Protein AF-A0A2T5J4F4-F1 (afdb_monomer_lite)

Secondary structure (DSSP, 8-state):
--------------------------------------------------PPPSEEEE-S-TT-SS-EEEETTEE----EEE--HHHHHHSTTT---HHHHHHHHHHHHHTT--EEEEEEEHHHH-SBTTB---HHHHHHHHHHHHHT-EEEEEEEEEEESSSPPBSS-TTSS---BSS-HHHHB-S-TTTT-S--B-SS-B-TTT-TT-B-TT-HHHHHHHHHHHHHHHHHHHHHHHHTTT---EEEEEEEES---GGG--HHHHHHHHHHHHHHHHTSSS--EEEE--BTT-THHHHHHHHHHHHHHTT--S--EE-EE-----HHHHTTSS---TTPPPEEEEEESTTHHHHHHHHHHTT-EEEEE-SSSTTS--SEEEEETTEEEESSTTHHHHHHHHHHHTTSHHHHHHPPBTTTEEEETTTS---S-EEETTTTEEEEESSTT--EEEEE-SSSEEEEEESS-EEEE--GGG-EEEEEEEEE-TTS-EEEEEE--B-SSEEEE-TTEEEEEEE-S---SS-S-PPPPEEEEEPPPEEESS-B-PPPPTT--TTPEEEEEEEESSPPP-EEE-TTS--EE-TT---EES-TTSTT-EEEEEEEEE--SS--PPEEPP-SS-EEEEEEEEESB-SSS-SEEEEEEEEEEEEEEEEEE---B-SSTTEEEEEEEEEE--SSSBS-SEEEEE-TTSS-EEEEEEEEE-STT-EEEEEEEEEE-SSSB-PPEEEEEEEEEEEEEEEEEEPB-

InterPro domains:
  IPR017853 Glycoside hydrolase superfamily [SSF51445] (96-351)
  IPR032504 Domain of unknown function DUF4978 [PF16349] (270-399)

Radius of gyration: 33.3 Å; chains: 1; bounding box: 70×114×92 Å

Organism: NCBI:txid1295612

Sequence (753 aa):
MRKKVNVLTWKKVVLLSTLCVVLGCKKNILQATEGTPGKGADSKNLAVMSTTPISTVDVSLSGSEKYVLRVGGMPYYMTNIQIRIDKLRYWSTYGWSWAQCEALVAQAASDGFNTVSLPIHWYEVEPTKDNFDWTILDTYLGYCNTYNLKMEMLWFGANSGGHAQPLGDASSSVNHLRVPDYVLYSPDANGQSPATTSDYTIDRTYGNYTLNITDVNLRARETYVLGQVMAHIASWDAAHSSKHPVIGVQLNNEFRGGSHDSGTNDITYLSAIGSAVKNSAYVVWTRVNNIHDQPTLTAKINANEALRTGAGTNVDFIGIDDYSNAPDDMESVMPSIGKNFKMIMENDGHNTGRLKLASLAGDTQLDTYNMCGPDNNNLYDQTTVGSYSPHGSYVNEVRTINHMIQTDPVDLALNANRKNLFVHNWKANSTSPSTGGTLSITYTPTTSTDIGISIKRSATEAVLMSVQGGTFTYASSLNVTGASQGYFDASNTWVNQGTVSYTSTSVVVGAGKAVRLTYTGTSGGTGGSSPAPTIVGVGAAAASTGTITPSLPSGLQSNDILLLFVETANQAASISNQNGGTWAVVTGSGAGTGTAGGTDGARLTVFWSRYNGTQGAPTVGDSGDHQLAKMMAIRGAVATGNPWEVVKTDIDTYTDTGGWSTGGTTTKNNDLIVVGDAGALANTTGTNNYNYWSNGDFAAFTEVIDDSTIVGNGGSIGVATGVLTMAGSYSNSTDIHAVATKKSLVGIAIRPL

Structure (mmCIF, N/CA/C/O backbone):
data_AF-A0A2T5J4F4-F1
#
_entry.id   AF-A0A2T5J4F4-F1
#
loop_
_atom_site.group_PDB
_atom_site.id
_atom_site.type_symbol
_atom_site.label_atom_id
_atom_site.label_alt_id
_atom_site.label_comp_id
_atom_site.label_asym_id
_atom_site.label_entity_id
_atom_site.label_seq_id
_atom_site.pdbx_PDB_ins_code
_atom_site.Cartn_x
_atom_site.Cartn_y
_atom_site.Cartn_z
_atom_site.occupancy
_atom_site.B_iso_or_equiv
_atom_site.auth_seq_id
_atom_site.auth_comp_id
_atom_site.auth_asym_id
_atom_site.auth_atom_id
_atom_site.pdbx_PDB_model_num
ATOM 1 N N . MET A 1 1 ? 1.632 -57.240 -5.621 1.00 31.31 1 MET A N 1
ATOM 2 C CA . MET A 1 1 ? 1.400 -58.206 -6.728 1.00 31.31 1 MET A CA 1
ATOM 3 C C . MET A 1 1 ? 0.504 -59.324 -6.212 1.00 31.31 1 MET A C 1
ATOM 5 O O . MET A 1 1 ? 0.819 -59.842 -5.160 1.00 31.31 1 MET A O 1
ATOM 9 N N . ARG A 1 2 ? -0.601 -59.765 -6.815 1.00 32.44 2 ARG A N 1
ATOM 10 C CA . ARG A 1 2 ? -1.372 -59.414 -8.020 1.00 32.44 2 ARG A CA 1
ATOM 11 C C . ARG A 1 2 ? -2.825 -59.822 -7.707 1.00 32.44 2 ARG A C 1
ATOM 13 O O . ARG A 1 2 ? -3.031 -60.925 -7.208 1.00 32.44 2 ARG A O 1
ATOM 20 N N . LYS A 1 3 ? -3.819 -59.000 -8.047 1.00 27.84 3 LYS A N 1
ATOM 21 C CA . LYS A 1 3 ? -5.212 -59.451 -8.193 1.00 27.84 3 LYS A CA 1
ATOM 22 C C . LYS A 1 3 ? -5.704 -59.087 -9.592 1.00 27.84 3 LYS A C 1
ATOM 24 O O . LYS A 1 3 ? -5.555 -57.956 -10.034 1.00 27.84 3 LYS A O 1
ATOM 29 N N . LYS A 1 4 ? -6.207 -60.117 -10.274 1.00 34.50 4 LYS A N 1
ATOM 30 C CA . LYS A 1 4 ? -6.959 -60.087 -11.535 1.00 34.50 4 LYS A CA 1
ATOM 31 C C . LYS A 1 4 ? -8.347 -59.467 -11.292 1.00 34.50 4 LYS A C 1
ATOM 33 O O . LYS A 1 4 ? -8.833 -59.561 -10.168 1.00 34.50 4 LYS A O 1
ATOM 38 N N . VAL A 1 5 ? -9.017 -58.983 -12.341 1.00 28.06 5 VAL A N 1
ATOM 39 C CA . VAL A 1 5 ? -10.199 -59.629 -12.973 1.00 28.06 5 VAL A CA 1
ATOM 40 C C . VAL A 1 5 ? -10.822 -58.700 -14.038 1.00 28.06 5 VAL A C 1
ATOM 42 O O . VAL A 1 5 ? -10.758 -57.481 -13.941 1.00 28.06 5 VAL A O 1
ATOM 45 N N . ASN A 1 6 ? -11.369 -59.347 -15.073 1.00 30.53 6 ASN A N 1
ATOM 46 C CA . ASN A 1 6 ? -11.986 -58.841 -16.300 1.00 30.53 6 ASN A CA 1
ATOM 47 C C . ASN A 1 6 ? -13.372 -58.172 -16.144 1.00 30.53 6 ASN A C 1
ATOM 49 O O . ASN A 1 6 ? -14.180 -58.564 -15.311 1.00 30.53 6 ASN A O 1
ATOM 53 N N . VAL A 1 7 ? -13.613 -57.238 -17.073 1.00 31.44 7 VAL A N 1
ATOM 54 C CA . VAL A 1 7 ? -14.820 -56.861 -17.854 1.00 31.44 7 VAL A CA 1
ATOM 55 C C . VAL A 1 7 ? -16.126 -57.666 -17.641 1.00 31.44 7 VAL A C 1
ATOM 57 O O . VAL A 1 7 ? -16.101 -58.878 -17.828 1.00 31.44 7 VAL A O 1
ATOM 60 N N . LEU A 1 8 ? -17.270 -56.979 -17.406 1.00 28.44 8 LEU A N 1
ATOM 61 C CA . LEU A 1 8 ? -18.511 -56.984 -18.239 1.00 28.44 8 LEU A CA 1
ATOM 62 C C . LEU A 1 8 ? -19.695 -56.159 -17.626 1.00 28.44 8 LEU A C 1
ATOM 64 O O . LEU A 1 8 ? -20.230 -56.504 -16.583 1.00 28.44 8 LEU A O 1
ATOM 68 N N . THR A 1 9 ? -20.139 -55.119 -18.357 1.00 28.00 9 THR A N 1
ATOM 69 C CA . THR A 1 9 ? -21.534 -54.769 -18.782 1.00 28.00 9 THR A CA 1
ATOM 70 C C . THR A 1 9 ? -22.773 -54.562 -17.855 1.00 28.00 9 THR A C 1
ATOM 72 O O . THR A 1 9 ? -23.220 -55.490 -17.198 1.00 28.00 9 THR A O 1
ATOM 75 N N . TRP A 1 10 ? -23.466 -53.417 -18.108 1.00 24.98 10 TRP A N 1
ATOM 76 C CA . TRP A 1 10 ? -24.925 -53.168 -18.389 1.00 24.98 10 TRP A CA 1
ATOM 77 C C . TRP A 1 10 ? -25.830 -52.313 -17.443 1.00 24.98 10 TRP A C 1
ATOM 79 O O . TRP A 1 10 ? -26.175 -52.715 -16.345 1.00 24.98 10 TRP A O 1
ATOM 89 N N . LYS A 1 11 ? -26.326 -51.192 -18.025 1.00 26.17 11 LYS A N 1
ATOM 90 C CA . LYS A 1 11 ? -27.689 -50.566 -18.073 1.00 26.17 11 LYS A CA 1
ATOM 91 C C . LYS A 1 11 ? -28.607 -50.426 -16.824 1.00 26.17 11 LYS A C 1
ATOM 93 O O . LYS A 1 11 ? -29.130 -51.427 -16.355 1.00 26.17 11 LYS A O 1
ATOM 98 N N . LYS A 1 12 ? -29.061 -49.182 -16.534 1.00 27.56 12 LYS A N 1
ATOM 99 C CA . LYS A 1 12 ? -30.440 -48.594 -16.719 1.00 27.56 12 LYS A CA 1
ATOM 100 C C . LYS A 1 12 ? -30.623 -47.311 -15.855 1.00 27.56 12 LYS A C 1
ATOM 102 O O . LYS A 1 12 ? -30.329 -47.353 -14.674 1.00 27.56 12 LYS A O 1
ATOM 107 N N . VAL A 1 13 ? -30.863 -46.128 -16.454 1.00 26.36 13 VAL A N 1
ATOM 108 C CA . VAL A 1 13 ? -32.151 -45.389 -16.672 1.00 26.36 13 VAL A CA 1
ATOM 109 C C . VAL A 1 13 ? -32.782 -44.778 -15.406 1.00 26.36 13 VAL A C 1
ATOM 111 O O . VAL A 1 13 ? -33.207 -45.557 -14.570 1.00 26.36 13 VAL A O 1
ATOM 114 N N . VAL A 1 14 ? -32.952 -43.437 -15.356 1.00 24.81 14 VAL A N 1
ATOM 115 C CA . VAL A 1 14 ? -34.221 -42.691 -15.101 1.00 24.81 14 VAL A CA 1
ATOM 116 C C . VAL A 1 14 ? -34.085 -41.213 -15.557 1.00 24.81 14 VAL A C 1
ATOM 118 O O . VAL A 1 14 ? -33.060 -40.571 -15.351 1.00 24.81 14 VAL A O 1
ATOM 121 N N . LEU A 1 15 ? -35.145 -40.739 -16.224 1.00 23.92 15 LEU A N 1
ATOM 122 C CA . LEU A 1 15 ? -35.498 -39.400 -16.734 1.00 23.92 15 LEU A CA 1
ATOM 123 C C . LEU A 1 15 ? -35.796 -38.376 -15.606 1.00 23.92 15 LEU A C 1
ATOM 125 O O . LEU A 1 15 ? -36.400 -38.774 -14.618 1.00 23.92 15 LEU A O 1
ATOM 129 N N . LEU A 1 16 ? -35.535 -37.069 -15.797 1.00 24.28 16 LEU A N 1
ATOM 130 C CA . LEU A 1 16 ? -36.534 -36.019 -16.139 1.00 24.28 16 LEU A CA 1
ATOM 131 C C . LEU A 1 16 ? -36.020 -34.580 -15.844 1.00 24.28 16 LEU A C 1
ATOM 133 O O . LEU A 1 16 ? -35.646 -34.263 -14.723 1.00 24.28 16 LEU A O 1
ATOM 137 N N . SER A 1 17 ? -36.100 -33.732 -16.882 1.00 23.03 17 SER A N 1
ATOM 138 C CA . SER A 1 17 ? -36.433 -32.287 -16.913 1.00 23.03 17 SER A CA 1
ATOM 139 C C . SER A 1 17 ? -35.736 -31.271 -15.989 1.00 23.03 17 SER A C 1
ATOM 141 O O . SER A 1 17 ? -36.058 -31.243 -14.811 1.00 23.03 17 SER A O 1
ATOM 143 N N . THR A 1 18 ? -35.025 -30.294 -16.590 1.00 27.67 18 THR A N 1
ATOM 144 C CA . THR A 1 18 ? -35.395 -28.857 -16.506 1.00 27.67 18 THR A CA 1
ATOM 145 C C . THR A 1 18 ? -34.962 -28.085 -17.766 1.00 27.67 18 THR A C 1
ATOM 147 O O . THR A 1 18 ? -33.895 -28.294 -18.332 1.00 27.67 18 THR A O 1
ATOM 150 N N . LEU A 1 19 ? -35.872 -27.209 -18.180 1.00 24.84 19 LEU A N 1
ATOM 151 C CA . LEU A 1 19 ? -35.898 -26.203 -19.242 1.00 24.84 19 LEU A CA 1
ATOM 152 C C . LEU A 1 19 ? -34.816 -25.106 -19.068 1.00 24.84 19 LEU A C 1
ATOM 154 O O . LEU A 1 19 ? -34.663 -24.628 -17.950 1.00 24.84 19 LEU A O 1
ATOM 158 N N . CYS A 1 20 ? -34.160 -24.639 -20.145 1.00 25.19 20 CYS A N 1
ATOM 159 C CA . CYS A 1 20 ? -33.980 -23.198 -20.435 1.00 25.19 20 CYS A CA 1
ATOM 160 C C . CYS A 1 20 ? -33.309 -22.916 -21.802 1.00 25.19 20 CYS A C 1
ATOM 162 O O . CYS A 1 20 ? -32.152 -23.231 -22.048 1.00 25.19 20 CYS A O 1
ATOM 164 N N . VAL A 1 21 ? -34.147 -22.340 -22.663 1.00 26.12 21 VAL A N 1
ATOM 165 C CA . VAL A 1 21 ? -34.011 -21.436 -23.820 1.00 26.12 21 VAL A CA 1
ATOM 166 C C . VAL A 1 21 ? -32.620 -20.976 -24.318 1.00 26.12 21 VAL A C 1
ATOM 168 O O . VAL A 1 21 ? -31.740 -20.549 -23.583 1.00 26.12 21 VAL A O 1
ATOM 171 N N . VAL A 1 22 ? -32.551 -20.995 -25.653 1.00 26.41 22 VAL A N 1
ATOM 172 C CA . VAL A 1 22 ? -31.538 -20.573 -26.635 1.00 26.41 22 VAL A CA 1
ATOM 173 C C . VAL A 1 22 ? -31.280 -19.059 -26.677 1.00 26.41 22 VAL A C 1
ATOM 175 O O . VAL A 1 22 ? -32.237 -18.297 -26.694 1.00 26.41 22 VAL A O 1
ATOM 178 N N . LEU A 1 23 ? -30.009 -18.666 -26.860 1.00 25.80 23 LEU A N 1
ATOM 179 C CA . LEU A 1 23 ? -29.486 -17.553 -27.695 1.00 25.80 23 LEU A CA 1
ATOM 180 C C . LEU A 1 23 ? -27.944 -17.650 -27.597 1.00 25.80 23 LEU A C 1
ATOM 182 O O . LEU A 1 23 ? -27.385 -17.476 -26.528 1.00 25.80 23 LEU A O 1
ATOM 186 N N . GLY A 1 24 ? -27.183 -18.127 -28.584 1.00 24.73 24 GLY A N 1
ATOM 187 C CA . GLY A 1 24 ? -26.990 -17.535 -29.905 1.00 24.73 24 GLY A CA 1
ATOM 188 C C . GLY A 1 24 ? -25.561 -16.977 -30.008 1.00 24.73 24 GLY A C 1
ATOM 189 O O . GLY A 1 24 ? -25.381 -15.769 -29.965 1.00 24.73 24 GLY A O 1
ATOM 190 N N . CYS A 1 25 ? -24.538 -17.836 -30.128 1.00 23.41 25 CYS A N 1
ATOM 191 C CA . CYS A 1 25 ? -23.148 -17.402 -30.325 1.00 23.41 25 CYS A CA 1
ATOM 192 C C . CYS A 1 25 ? -22.682 -17.788 -31.739 1.00 23.41 25 CYS A C 1
ATOM 194 O O . CYS A 1 25 ? -22.480 -18.965 -32.046 1.00 23.41 25 CYS A O 1
ATOM 196 N N . LYS A 1 26 ? -22.580 -16.796 -32.632 1.00 27.33 26 LYS A N 1
ATOM 197 C CA . LYS A 1 26 ? -22.047 -16.965 -33.990 1.00 27.33 26 LYS A CA 1
ATOM 198 C C . LYS A 1 26 ? -20.524 -17.112 -33.925 1.00 27.33 26 LYS A C 1
ATOM 200 O O . LYS A 1 26 ? -19.818 -16.162 -33.611 1.00 27.33 26 LYS A O 1
ATOM 205 N N . LYS A 1 27 ? -20.036 -18.302 -34.281 1.00 30.53 27 LYS A N 1
ATOM 206 C CA . LYS A 1 27 ? -18.653 -18.561 -34.704 1.00 30.53 27 LYS A CA 1
ATOM 207 C C . LYS A 1 27 ? -18.416 -17.869 -36.050 1.00 30.53 27 LYS A C 1
ATOM 209 O O . LYS A 1 27 ? -19.034 -18.268 -37.032 1.00 30.53 27 LYS A O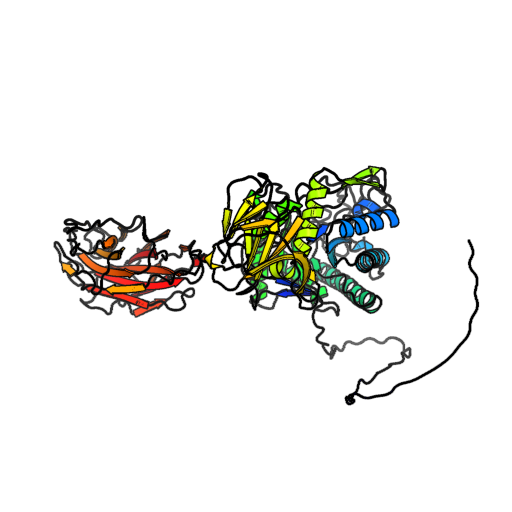 1
ATOM 214 N N . ASN A 1 28 ? -17.503 -16.903 -36.110 1.00 25.12 28 ASN A N 1
ATOM 215 C CA . ASN A 1 28 ? -16.893 -16.485 -37.372 1.00 25.12 28 ASN A CA 1
ATOM 216 C C . ASN A 1 28 ? -15.499 -17.111 -37.459 1.00 25.12 28 ASN A C 1
ATOM 218 O O . ASN A 1 28 ? -14.582 -16.729 -36.742 1.00 25.12 28 ASN A O 1
ATOM 222 N N . ILE A 1 29 ? -15.385 -18.109 -38.331 1.00 28.27 29 ILE A N 1
ATOM 223 C CA . ILE A 1 29 ? -14.126 -18.642 -38.845 1.00 28.27 29 ILE A CA 1
ATOM 224 C C . ILE A 1 29 ? -13.753 -17.743 -40.026 1.00 28.27 29 ILE A C 1
ATOM 226 O O . ILE A 1 29 ? -14.547 -17.629 -40.958 1.00 28.27 29 ILE A O 1
ATOM 230 N N . LEU A 1 30 ? -12.577 -17.117 -40.003 1.00 27.62 30 LEU A N 1
ATOM 231 C CA . LEU A 1 30 ? -11.998 -16.482 -41.186 1.00 27.62 30 LEU A CA 1
ATOM 232 C C . LEU A 1 30 ? -10.754 -17.267 -41.600 1.00 27.62 30 LEU A C 1
ATOM 234 O O . LEU A 1 30 ? -9.779 -17.361 -40.859 1.00 27.62 30 LEU A O 1
ATOM 238 N N . GLN A 1 31 ? -10.857 -17.878 -42.779 1.00 26.16 31 GLN A N 1
ATOM 239 C CA . GLN A 1 31 ? -9.757 -18.474 -43.526 1.00 26.16 31 GLN A CA 1
ATOM 240 C C . GLN A 1 31 ? -8.786 -17.374 -43.964 1.00 26.16 31 GLN A C 1
ATOM 242 O O . GLN A 1 31 ? -9.210 -16.343 -44.484 1.00 26.16 31 GLN A O 1
ATOM 247 N N . ALA A 1 32 ? -7.491 -17.619 -43.781 1.00 25.73 32 ALA A N 1
ATOM 248 C CA . ALA A 1 32 ? -6.434 -16.818 -44.373 1.00 25.73 32 ALA A CA 1
ATOM 249 C C . ALA A 1 32 ? -6.260 -17.206 -45.850 1.00 25.73 32 ALA A C 1
ATOM 251 O O . ALA A 1 32 ? -6.126 -18.386 -46.174 1.00 25.73 32 ALA A O 1
ATOM 252 N N . THR A 1 33 ? -6.231 -16.211 -46.732 1.00 27.45 33 THR A N 1
ATOM 253 C CA . THR A 1 33 ? -5.705 -16.337 -48.096 1.00 27.45 33 THR A CA 1
ATOM 254 C C . THR A 1 33 ? -4.604 -15.306 -48.293 1.00 27.45 33 THR A C 1
ATOM 256 O O . THR A 1 33 ? -4.768 -14.142 -47.930 1.00 27.45 33 THR A O 1
ATOM 259 N N . GLU A 1 34 ? -3.487 -15.775 -48.841 1.00 34.88 34 GLU A N 1
ATOM 260 C CA . GLU A 1 34 ? -2.253 -15.040 -49.116 1.00 34.88 34 GLU A CA 1
ATOM 261 C C . GLU A 1 34 ? -2.433 -13.947 -50.187 1.00 34.88 34 GLU A C 1
ATOM 263 O O . GLU A 1 34 ? -3.158 -14.131 -51.166 1.00 34.88 34 GLU A O 1
ATOM 268 N N . GLY A 1 35 ? -1.719 -12.825 -50.028 1.00 25.44 35 GLY A N 1
ATOM 269 C CA . GLY A 1 35 ? -1.601 -11.754 -51.022 1.00 25.44 35 GLY A CA 1
ATOM 270 C C . GLY A 1 35 ? -0.510 -10.737 -50.647 1.00 25.44 35 GLY A C 1
ATOM 271 O O . GLY A 1 35 ? -0.479 -10.232 -49.532 1.00 25.44 35 GLY A O 1
ATOM 272 N N . THR A 1 36 ? 0.403 -10.489 -51.584 1.00 27.64 36 THR A N 1
ATOM 273 C CA . THR A 1 36 ? 1.675 -9.733 -51.528 1.00 27.64 36 THR A CA 1
ATOM 274 C C . THR A 1 36 ? 1.534 -8.194 -51.356 1.00 27.64 36 THR A C 1
ATOM 276 O O . THR A 1 36 ? 0.437 -7.660 -51.502 1.00 27.64 36 THR A O 1
ATOM 279 N N . PRO A 1 37 ? 2.629 -7.452 -51.039 1.00 36.53 37 PRO A N 1
ATOM 280 C CA . PRO A 1 37 ? 2.582 -6.170 -50.321 1.00 36.53 37 PRO A CA 1
ATOM 281 C C . PRO A 1 37 ? 2.457 -4.919 -51.209 1.00 36.53 37 PRO A C 1
ATOM 283 O O . PRO A 1 37 ? 3.094 -4.810 -52.257 1.00 36.53 37 PRO A O 1
ATOM 286 N N . GLY A 1 38 ? 1.724 -3.912 -50.718 1.00 27.00 38 GLY A N 1
ATOM 287 C CA . GLY A 1 38 ? 1.610 -2.582 -51.323 1.00 27.00 38 GLY A CA 1
ATOM 288 C C . GLY A 1 38 ? 1.455 -1.474 -50.274 1.00 27.00 38 GLY A C 1
ATOM 289 O O . GLY A 1 38 ? 0.660 -1.589 -49.350 1.00 27.00 38 GLY A O 1
ATOM 290 N N . LYS A 1 39 ? 2.260 -0.416 -50.426 1.00 31.70 39 LYS A N 1
ATOM 291 C CA . LYS A 1 39 ? 2.351 0.798 -49.595 1.00 31.70 39 LYS A CA 1
ATOM 292 C C . LYS A 1 39 ? 1.040 1.599 -49.535 1.00 31.70 39 LYS A C 1
ATOM 294 O O . LYS A 1 39 ? 0.396 1.773 -50.563 1.00 31.70 39 LYS A O 1
ATOM 299 N N . GLY A 1 40 ? 0.788 2.246 -48.394 1.00 25.98 40 GLY A N 1
ATOM 300 C CA . GLY A 1 40 ? -0.125 3.391 -48.280 1.00 25.98 40 GLY A CA 1
ATOM 301 C C . GLY A 1 40 ? -0.946 3.357 -46.996 1.00 25.98 40 GLY A C 1
ATOM 302 O O . GLY A 1 40 ? -1.708 2.426 -46.782 1.00 25.98 40 GLY A O 1
ATOM 303 N N . ALA A 1 41 ? -0.748 4.352 -46.135 1.00 37.38 41 ALA A N 1
ATOM 304 C CA . ALA A 1 41 ? -1.456 4.511 -44.874 1.00 37.38 41 ALA A CA 1
ATOM 305 C C . ALA A 1 41 ? -2.973 4.653 -45.073 1.00 37.38 41 ALA A C 1
ATOM 307 O O . ALA A 1 41 ? -3.396 5.424 -45.925 1.00 37.38 41 ALA A O 1
ATOM 308 N N . ASP A 1 42 ? -3.752 3.990 -44.218 1.00 27.72 42 ASP A N 1
ATOM 309 C CA . ASP A 1 42 ? -5.032 4.511 -43.741 1.00 27.72 42 ASP A CA 1
ATOM 310 C C . ASP A 1 42 ? -5.345 3.913 -42.365 1.00 27.72 42 ASP A C 1
ATOM 312 O O . ASP A 1 42 ? -5.677 2.740 -42.193 1.00 27.72 42 ASP A O 1
ATOM 316 N N . SER A 1 43 ? -5.189 4.755 -41.351 1.00 38.25 43 SER A N 1
ATOM 317 C CA . SER A 1 43 ? -5.660 4.535 -39.996 1.00 38.25 43 SER A CA 1
ATOM 318 C C . SER A 1 43 ? -7.173 4.727 -39.968 1.00 38.25 43 SER A C 1
ATOM 320 O O . SER A 1 43 ? -7.652 5.858 -40.001 1.00 38.25 43 SER A O 1
ATOM 322 N N . LYS A 1 44 ? -7.949 3.638 -39.883 1.00 34.41 44 LYS A N 1
ATOM 323 C CA . LYS A 1 44 ? -9.324 3.680 -39.358 1.00 34.41 44 LYS A CA 1
ATOM 324 C C . LYS A 1 44 ? -9.860 2.292 -39.001 1.00 34.41 44 LYS A C 1
ATOM 326 O O . LYS A 1 44 ? -9.905 1.392 -39.829 1.00 34.41 44 LYS A O 1
ATOM 331 N N . ASN A 1 45 ? -10.364 2.218 -37.768 1.00 30.09 45 ASN A N 1
ATOM 332 C CA . ASN A 1 45 ? -11.253 1.202 -37.198 1.00 30.09 45 ASN A CA 1
ATOM 333 C C . ASN A 1 45 ? -10.636 -0.145 -36.788 1.00 30.09 45 ASN A C 1
ATOM 335 O O . ASN A 1 45 ? -11.092 -1.206 -37.209 1.00 30.09 45 ASN A O 1
ATOM 339 N N . LEU A 1 46 ? -9.709 -0.108 -35.826 1.00 33.66 46 LEU A N 1
ATOM 340 C CA . LEU A 1 46 ? -9.674 -1.153 -34.800 1.00 33.66 46 LEU A CA 1
ATOM 341 C C . LEU A 1 46 ? -10.856 -0.896 -33.860 1.00 33.66 46 LEU A C 1
ATOM 343 O O . LEU A 1 46 ? -10.856 0.068 -33.098 1.00 33.66 46 LEU A O 1
ATOM 347 N N . ALA A 1 47 ? -11.902 -1.713 -33.966 1.00 31.50 47 ALA A N 1
ATOM 348 C CA . ALA A 1 47 ? -12.954 -1.742 -32.963 1.00 31.50 47 ALA A CA 1
ATOM 349 C C . ALA A 1 47 ? -12.300 -2.038 -31.606 1.00 31.50 47 ALA A C 1
ATOM 351 O O . ALA A 1 47 ? -11.720 -3.107 -31.421 1.00 31.50 47 ALA A O 1
ATOM 352 N N . VAL A 1 48 ? -12.364 -1.076 -30.685 1.00 34.62 48 VAL A N 1
ATOM 353 C CA . VAL A 1 48 ? -11.948 -1.253 -29.293 1.00 34.62 48 VAL A CA 1
ATOM 354 C C . VAL A 1 48 ? -12.870 -2.312 -28.697 1.00 34.62 48 VAL A C 1
ATOM 356 O O . VAL A 1 48 ? -13.990 -2.017 -28.282 1.00 34.62 48 VAL A O 1
ATOM 359 N N . MET A 1 49 ? -12.437 -3.572 -28.704 1.00 38.66 49 MET A N 1
ATOM 360 C CA . MET A 1 49 ? -13.006 -4.554 -27.795 1.00 38.66 49 MET A CA 1
ATOM 361 C C . MET A 1 49 ? -12.644 -4.058 -26.400 1.00 38.66 49 MET A C 1
ATOM 363 O O . MET A 1 49 ? -11.474 -4.040 -26.037 1.00 38.66 49 MET A O 1
ATOM 367 N N . SER A 1 50 ? -13.634 -3.582 -25.647 1.00 38.19 50 SER A N 1
ATOM 368 C CA . SER A 1 50 ? -13.462 -3.317 -24.222 1.00 38.19 50 SER A CA 1
ATOM 369 C C . SER A 1 50 ? -13.164 -4.657 -23.549 1.00 38.19 50 SER A C 1
ATOM 371 O O . SER A 1 50 ? -14.068 -5.437 -23.258 1.00 38.19 50 SER A O 1
ATOM 373 N N . THR A 1 51 ? -11.882 -4.979 -23.400 1.00 62.22 51 THR A N 1
ATOM 374 C CA . THR A 1 51 ? -11.422 -6.111 -22.604 1.00 62.22 51 THR A CA 1
ATOM 375 C C . THR A 1 51 ? -11.434 -5.671 -21.151 1.00 62.22 51 THR A C 1
ATOM 377 O O . THR A 1 51 ? -10.749 -4.711 -20.792 1.00 62.22 51 THR A O 1
ATOM 380 N N . THR A 1 52 ? -12.217 -6.349 -20.315 1.00 84.88 52 THR A N 1
ATOM 381 C CA . THR A 1 52 ? -12.115 -6.206 -18.860 1.00 84.88 52 THR A CA 1
ATOM 382 C C . THR A 1 52 ? -10.649 -6.394 -18.458 1.00 84.88 52 THR A C 1
ATOM 384 O O . THR A 1 52 ? -10.073 -7.419 -18.832 1.00 84.88 52 THR A O 1
ATOM 387 N N . PRO A 1 53 ? -10.027 -5.442 -17.738 1.00 95.19 53 PRO A N 1
ATOM 388 C CA . PRO A 1 53 ? -8.653 -5.607 -17.292 1.00 95.19 53 PRO A CA 1
ATOM 389 C C . PRO A 1 53 ? -8.491 -6.875 -16.453 1.00 95.19 53 PRO A C 1
ATOM 391 O O . PRO A 1 53 ? -9.339 -7.193 -15.618 1.00 95.19 53 PRO A O 1
ATOM 394 N N . ILE A 1 54 ? -7.377 -7.573 -16.656 1.00 97.75 54 ILE A N 1
ATOM 395 C CA . ILE A 1 54 ? -6.975 -8.722 -15.843 1.00 97.75 54 ILE A CA 1
ATOM 396 C C . ILE A 1 54 ? -6.771 -8.287 -14.397 1.00 97.75 54 ILE A C 1
ATOM 398 O O . ILE A 1 54 ? -7.149 -8.995 -13.458 1.00 97.75 54 ILE A O 1
ATOM 402 N N . SER A 1 55 ? -6.184 -7.107 -14.220 1.00 98.56 55 SER A N 1
ATOM 403 C CA . SER A 1 55 ? -5.910 -6.555 -12.913 1.00 98.56 55 SER A CA 1
ATOM 404 C C . SER A 1 55 ? -5.926 -5.024 -12.915 1.00 98.56 55 SER A C 1
ATOM 406 O O . SER A 1 55 ? -5.661 -4.379 -13.933 1.00 98.56 55 SER A O 1
ATOM 408 N N . THR A 1 56 ? -6.275 -4.429 -11.774 1.00 97.69 56 THR A N 1
ATOM 409 C CA . THR A 1 56 ? -6.403 -2.972 -11.607 1.0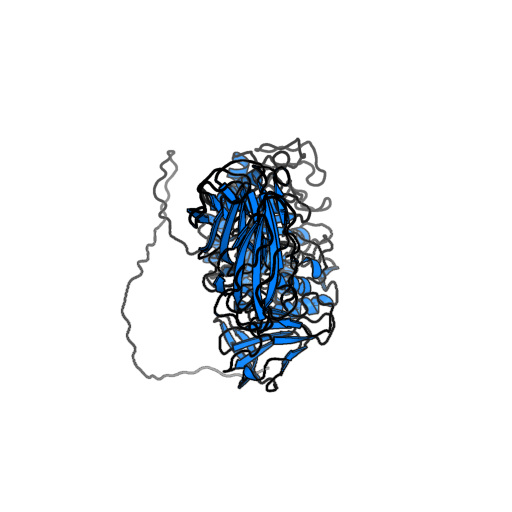0 97.69 56 THR A CA 1
ATOM 410 C C . THR A 1 56 ? -6.021 -2.528 -10.204 1.00 97.69 56 THR A C 1
ATOM 412 O O . THR A 1 56 ? -6.153 -3.299 -9.255 1.00 97.69 56 THR A O 1
ATOM 415 N N . VAL A 1 57 ? -5.683 -1.249 -10.054 1.00 98.00 57 VAL A N 1
ATOM 416 C CA . VAL A 1 57 ? -5.683 -0.576 -8.751 1.00 98.00 57 VAL A CA 1
ATOM 417 C C . VAL A 1 57 ? -7.007 0.159 -8.572 1.00 98.00 57 VAL A C 1
ATOM 419 O O . VAL A 1 57 ? -7.318 1.094 -9.308 1.00 98.00 57 VAL A O 1
ATOM 422 N N . ASP A 1 58 ? -7.807 -0.276 -7.605 1.00 96.44 58 ASP A N 1
ATOM 423 C CA . ASP A 1 58 ? -9.059 0.369 -7.236 1.00 96.44 58 ASP A CA 1
ATOM 424 C C . ASP A 1 58 ? -8.805 1.487 -6.223 1.00 96.44 58 ASP A C 1
ATOM 426 O O . ASP A 1 58 ? -8.500 1.257 -5.050 1.00 96.44 58 ASP A O 1
ATOM 430 N N . VAL A 1 59 ? -8.955 2.713 -6.716 1.00 95.19 59 VAL A N 1
ATOM 431 C CA . VAL A 1 59 ? -8.787 3.958 -5.959 1.00 95.19 59 VAL A CA 1
ATOM 432 C C . VAL A 1 59 ? -10.125 4.615 -5.599 1.00 95.19 59 VAL A C 1
ATOM 434 O O . VAL A 1 59 ? -10.157 5.775 -5.194 1.00 95.19 59 VAL A O 1
ATOM 437 N N . SER A 1 60 ? -11.248 3.915 -5.796 1.00 91.81 60 SER A N 1
ATOM 438 C CA . SER A 1 60 ? -12.593 4.463 -5.576 1.00 91.81 60 SER A CA 1
ATOM 439 C C . SER A 1 60 ? -13.014 4.489 -4.108 1.00 91.81 60 SER A C 1
ATOM 441 O O . SER A 1 60 ? -13.920 5.242 -3.761 1.00 91.81 60 SER A O 1
ATOM 443 N N . LEU A 1 61 ? -12.388 3.651 -3.270 1.00 89.50 61 LEU A N 1
ATOM 444 C CA . LEU A 1 61 ? -12.807 3.366 -1.890 1.00 89.50 61 LEU A CA 1
ATOM 445 C C . LEU A 1 61 ? -14.246 2.820 -1.783 1.00 89.50 61 LEU A C 1
ATOM 447 O O . LEU A 1 61 ? -14.853 2.812 -0.712 1.00 89.50 61 LEU A O 1
ATOM 451 N N . SER A 1 62 ? -14.821 2.345 -2.892 1.00 87.31 62 SER A N 1
ATOM 452 C CA . SER A 1 62 ? -16.151 1.747 -2.894 1.00 87.31 62 SER A CA 1
ATOM 453 C C . SER A 1 62 ? -16.094 0.350 -2.279 1.00 87.31 62 SER A C 1
ATOM 455 O O . SER A 1 62 ? -15.580 -0.595 -2.878 1.00 87.31 62 SER A O 1
ATOM 457 N N . GLY A 1 63 ? -16.608 0.222 -1.054 1.00 83.44 63 GLY A N 1
ATOM 458 C CA . GLY A 1 63 ? -16.574 -1.041 -0.312 1.00 83.44 63 GLY A CA 1
ATOM 459 C C . GLY A 1 63 ? -15.185 -1.420 0.214 1.00 83.44 63 GLY A C 1
ATOM 460 O O . GLY A 1 63 ? -14.973 -2.583 0.548 1.00 83.44 63 GLY A O 1
ATOM 461 N N . SER A 1 64 ? -14.252 -0.467 0.294 1.00 92.88 64 SER A N 1
ATOM 4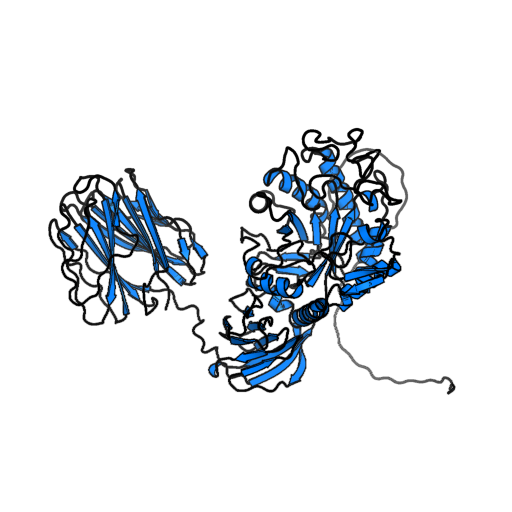62 C CA . SER A 1 64 ? -12.933 -0.645 0.905 1.00 92.88 64 SER A CA 1
ATOM 463 C C . SER A 1 64 ? -12.564 0.555 1.777 1.00 92.88 64 SER A C 1
ATOM 465 O O . SER A 1 64 ? -13.057 1.666 1.595 1.00 92.88 64 SER A O 1
ATOM 467 N N . GLU A 1 65 ? -11.686 0.340 2.750 1.00 93.62 65 GLU A N 1
ATOM 468 C CA . GLU A 1 65 ? -11.225 1.376 3.680 1.00 93.62 65 GLU A CA 1
ATOM 469 C C . GLU A 1 65 ? -9.884 2.006 3.274 1.00 93.62 65 GLU A C 1
ATOM 471 O O . GLU A 1 65 ? -9.487 3.016 3.867 1.00 93.62 65 GLU A O 1
ATOM 476 N N . LYS A 1 66 ? -9.218 1.400 2.282 1.00 94.25 66 LYS A N 1
ATOM 477 C CA . LYS A 1 66 ? -7.965 1.806 1.627 1.00 94.25 66 LYS A CA 1
ATOM 478 C C . LYS A 1 66 ? -8.009 1.453 0.132 1.00 94.25 66 LYS A C 1
ATOM 480 O O . LYS A 1 66 ? -8.945 0.785 -0.311 1.00 94.25 66 LYS A O 1
ATOM 485 N N . TYR A 1 67 ? -7.030 1.917 -0.648 1.00 97.75 67 TYR A N 1
ATOM 486 C CA . TYR A 1 67 ? -6.885 1.533 -2.060 1.00 97.75 67 TYR A CA 1
ATOM 487 C C . TYR A 1 67 ? -6.519 0.050 -2.187 1.00 97.75 67 TYR A C 1
ATOM 489 O O . TYR A 1 67 ? -5.805 -0.485 -1.342 1.00 97.75 67 TYR A O 1
ATOM 497 N N . VAL A 1 68 ? -7.016 -0.613 -3.233 1.00 98.00 68 VAL A N 1
ATOM 498 C CA . VAL A 1 68 ? -7.031 -2.083 -3.320 1.00 98.00 68 VAL A CA 1
ATOM 499 C C . VAL A 1 68 ? -6.467 -2.557 -4.653 1.00 98.00 68 VAL A C 1
ATOM 501 O O . VAL A 1 68 ? -6.890 -2.090 -5.708 1.00 98.00 68 VAL A O 1
ATOM 504 N N . LEU A 1 69 ? -5.569 -3.541 -4.628 1.00 98.44 69 LEU A N 1
ATOM 505 C CA . LEU A 1 69 ? -5.224 -4.299 -5.830 1.00 98.44 69 LEU A CA 1
ATOM 506 C C . LEU A 1 69 ? -6.348 -5.287 -6.136 1.00 98.44 69 LEU A C 1
ATOM 508 O O . LEU A 1 69 ? -6.812 -6.002 -5.246 1.00 98.44 69 LEU A O 1
ATOM 512 N N . ARG A 1 70 ? -6.795 -5.341 -7.391 1.00 97.75 70 ARG A N 1
ATOM 513 C CA . ARG A 1 70 ? -7.826 -6.283 -7.838 1.00 97.75 70 ARG A CA 1
ATOM 514 C C . ARG A 1 70 ? -7.316 -7.175 -8.952 1.00 97.75 70 ARG A C 1
ATOM 516 O O . ARG A 1 70 ? -6.766 -6.672 -9.925 1.00 97.75 70 ARG A O 1
ATOM 523 N N . VAL A 1 71 ? -7.577 -8.475 -8.851 1.00 96.31 71 VAL A N 1
ATOM 524 C CA . VAL A 1 71 ? -7.301 -9.473 -9.897 1.00 96.31 71 VAL A CA 1
ATOM 525 C C . VAL A 1 71 ? -8.623 -10.128 -10.284 1.00 96.31 71 VAL A C 1
ATOM 527 O O . VAL A 1 71 ? -9.343 -10.632 -9.424 1.00 96.31 71 VAL A O 1
ATOM 530 N N . GLY A 1 72 ? -8.997 -10.061 -11.563 1.00 91.19 72 GLY A N 1
ATOM 531 C CA . GLY A 1 72 ? -10.317 -10.503 -12.030 1.00 91.19 72 GLY A CA 1
ATOM 532 C C . GLY A 1 72 ? -11.480 -9.763 -11.352 1.00 91.19 72 GLY A C 1
ATOM 533 O O . GLY A 1 72 ? -12.541 -10.341 -11.139 1.00 91.19 72 GLY A O 1
ATOM 534 N N . GLY A 1 73 ? -11.263 -8.508 -10.938 1.00 92.19 73 GLY A N 1
ATOM 535 C CA . GLY A 1 73 ? -12.230 -7.696 -10.187 1.00 92.19 73 GLY A CA 1
ATOM 536 C C . GLY A 1 73 ? -12.304 -7.986 -8.679 1.00 92.19 73 GLY A C 1
ATOM 537 O O . GLY A 1 73 ? -12.899 -7.200 -7.936 1.00 92.19 73 GLY A O 1
ATOM 538 N N . MET A 1 74 ? -11.659 -9.048 -8.194 1.00 93.50 74 MET A N 1
ATOM 539 C CA . MET A 1 74 ? -11.673 -9.431 -6.778 1.00 93.50 74 MET A CA 1
ATOM 540 C C . MET A 1 74 ? -10.518 -8.775 -6.010 1.00 93.50 74 MET A C 1
ATOM 542 O O . MET A 1 74 ? -9.426 -8.681 -6.572 1.00 93.50 74 MET A O 1
ATOM 546 N N . PRO A 1 75 ? -10.715 -8.338 -4.747 1.00 96.81 75 PRO A N 1
ATOM 547 C CA . PRO A 1 75 ? -9.628 -7.850 -3.896 1.00 96.81 75 PRO A CA 1
ATOM 548 C C . PRO A 1 75 ? -8.499 -8.875 -3.786 1.00 96.81 75 PRO A C 1
ATOM 550 O O . PRO A 1 75 ? -8.755 -10.068 -3.618 1.00 96.81 75 PRO A O 1
ATOM 553 N N . TYR A 1 76 ? -7.258 -8.409 -3.869 1.00 97.19 76 TYR A N 1
ATOM 554 C CA . TYR A 1 76 ? -6.074 -9.254 -3.869 1.00 97.19 76 TYR A CA 1
ATOM 555 C C . TYR A 1 76 ? -5.032 -8.697 -2.897 1.00 97.19 76 TYR A C 1
ATOM 557 O O . TYR A 1 76 ? -4.531 -7.590 -3.083 1.00 97.19 76 TYR A O 1
ATOM 565 N N . TYR A 1 77 ? -4.710 -9.468 -1.855 1.00 97.06 77 TYR A N 1
ATOM 566 C CA . TYR A 1 77 ? -3.616 -9.159 -0.937 1.00 97.06 77 TYR A CA 1
ATOM 567 C C . TYR A 1 77 ? -2.379 -9.959 -1.342 1.00 97.06 77 TYR A C 1
ATOM 569 O O . TYR A 1 77 ? -2.401 -11.195 -1.371 1.00 97.06 77 TYR A O 1
ATOM 577 N N . MET A 1 78 ? -1.299 -9.264 -1.687 1.00 94.69 78 MET A N 1
ATOM 578 C CA . MET A 1 78 ? -0.084 -9.909 -2.174 1.00 94.69 78 MET A CA 1
ATOM 579 C C . MET A 1 78 ? 0.745 -10.453 -1.008 1.00 94.69 78 MET A C 1
ATOM 581 O O . MET A 1 78 ? 1.040 -9.755 -0.044 1.00 94.69 78 MET A O 1
ATOM 585 N N . THR A 1 79 ? 1.182 -11.702 -1.116 1.00 95.12 79 THR A N 1
ATOM 586 C CA . THR A 1 79 ? 2.382 -12.190 -0.434 1.00 95.12 79 THR A CA 1
ATOM 587 C C . THR A 1 79 ? 3.407 -12.434 -1.527 1.00 95.12 79 THR A C 1
ATOM 589 O O . THR A 1 79 ? 3.487 -13.542 -2.057 1.00 95.12 79 THR A O 1
ATOM 592 N N . ASN A 1 80 ? 4.138 -11.388 -1.928 1.00 95.06 80 ASN A N 1
ATOM 593 C CA . ASN A 1 80 ? 5.106 -11.507 -3.017 1.00 95.06 80 ASN A CA 1
ATOM 594 C C . ASN A 1 80 ? 6.564 -11.540 -2.551 1.00 95.06 80 ASN A C 1
ATOM 596 O O . ASN A 1 80 ? 6.876 -11.286 -1.377 1.00 95.06 80 ASN A O 1
ATOM 600 N N . ILE A 1 81 ? 7.393 -12.022 -3.475 1.00 97.81 81 ILE A N 1
ATOM 601 C CA . ILE A 1 81 ? 8.839 -12.152 -3.362 1.00 97.81 81 ILE A CA 1
ATOM 602 C C . ILE A 1 81 ? 9.475 -12.058 -4.744 1.00 97.81 81 ILE A C 1
ATOM 604 O O . ILE A 1 81 ? 9.020 -12.695 -5.700 1.00 97.81 81 ILE A O 1
ATOM 608 N N . GLN A 1 82 ? 10.561 -11.308 -4.847 1.00 97.88 82 GLN A N 1
ATOM 609 C CA . GLN A 1 82 ? 11.379 -11.248 -6.043 1.00 97.88 82 GLN A CA 1
ATOM 610 C C . GLN A 1 82 ? 12.293 -12.466 -6.144 1.00 97.88 82 GLN A C 1
ATOM 612 O O . GLN A 1 82 ? 12.866 -12.928 -5.154 1.00 97.88 82 GLN A O 1
ATOM 617 N N . ILE A 1 83 ? 12.434 -12.990 -7.364 1.00 97.31 83 ILE A N 1
ATOM 618 C CA . ILE A 1 83 ? 13.360 -14.080 -7.673 1.00 97.31 83 ILE A CA 1
ATOM 619 C C . ILE A 1 83 ? 14.255 -13.646 -8.829 1.00 97.31 83 ILE A C 1
ATOM 621 O O . ILE A 1 83 ? 13.812 -13.467 -9.963 1.00 97.31 83 ILE A O 1
ATOM 625 N N . ARG A 1 84 ? 15.551 -13.520 -8.550 1.00 94.88 84 ARG A N 1
ATOM 626 C CA . ARG A 1 84 ? 16.574 -13.139 -9.532 1.00 94.88 84 ARG A CA 1
ATOM 627 C C . ARG A 1 84 ? 17.039 -14.313 -10.394 1.00 94.88 84 ARG A C 1
ATOM 629 O O . ARG A 1 84 ? 18.222 -14.646 -10.403 1.00 94.88 84 ARG A O 1
ATOM 636 N N . ILE A 1 85 ? 16.109 -14.962 -11.107 1.00 95.75 85 ILE A N 1
ATOM 637 C CA . ILE A 1 85 ? 16.420 -16.102 -11.994 1.00 95.75 85 ILE A CA 1
ATOM 638 C C . ILE A 1 85 ? 17.494 -15.718 -13.020 1.00 95.75 85 ILE A C 1
ATOM 640 O O . ILE A 1 85 ? 18.398 -16.512 -13.272 1.00 95.75 85 ILE A O 1
ATOM 644 N N . ASP A 1 86 ? 17.452 -14.485 -13.526 1.00 93.38 86 ASP A N 1
ATOM 645 C CA . ASP A 1 86 ? 18.483 -13.895 -14.381 1.00 93.38 86 ASP A CA 1
ATOM 646 C C . ASP A 1 86 ? 19.887 -14.030 -13.770 1.00 93.38 86 ASP A C 1
ATOM 648 O O . ASP A 1 86 ? 20.797 -14.577 -14.393 1.00 93.38 86 ASP A O 1
ATOM 652 N N . LYS A 1 87 ? 20.060 -13.631 -12.506 1.00 93.12 87 LYS A N 1
ATOM 653 C CA . LYS A 1 87 ? 21.345 -13.744 -11.806 1.00 93.12 87 LYS A CA 1
ATOM 654 C C . LYS A 1 87 ? 21.703 -15.198 -11.514 1.00 93.12 87 LYS A C 1
ATOM 656 O O . LYS A 1 87 ? 22.836 -15.602 -11.753 1.00 93.12 87 LYS A O 1
ATOM 661 N N . LEU A 1 88 ? 20.743 -16.005 -11.059 1.00 94.50 88 LEU A N 1
ATOM 662 C CA . LEU A 1 88 ? 20.965 -17.427 -10.769 1.00 94.50 88 LEU A CA 1
ATOM 663 C C . LEU A 1 88 ? 21.426 -18.210 -12.011 1.00 94.50 88 LEU A C 1
ATOM 665 O O . LEU A 1 88 ? 22.200 -19.157 -11.890 1.00 94.50 88 LEU A O 1
ATOM 669 N N . ARG A 1 89 ? 20.964 -17.819 -13.203 1.00 93.06 89 ARG A N 1
ATOM 670 C CA . ARG A 1 89 ? 21.320 -18.437 -14.487 1.00 93.06 89 ARG A CA 1
ATOM 671 C C . ARG A 1 89 ? 22.625 -17.890 -15.055 1.00 93.06 89 ARG A C 1
ATOM 673 O O . ARG A 1 89 ? 23.475 -18.677 -15.465 1.00 93.06 89 ARG A O 1
ATOM 680 N N . TYR A 1 90 ? 22.761 -16.566 -15.126 1.00 92.19 90 TYR A N 1
ATOM 681 C CA . TYR A 1 90 ? 23.834 -15.927 -15.888 1.00 92.19 90 TYR A CA 1
ATOM 682 C C . TYR A 1 90 ? 25.106 -15.682 -15.089 1.00 92.19 90 TYR A C 1
ATOM 684 O O . TYR A 1 90 ? 26.171 -15.599 -15.695 1.00 92.19 90 TYR A O 1
ATOM 692 N N . TRP A 1 91 ? 25.039 -15.579 -13.761 1.00 90.38 91 TRP A N 1
ATOM 693 C CA . TRP A 1 91 ? 26.236 -15.306 -12.971 1.00 90.38 91 TRP A CA 1
ATOM 694 C C . TRP A 1 91 ? 27.049 -16.576 -12.773 1.00 90.38 91 TRP A C 1
ATOM 696 O O . TRP A 1 91 ? 26.526 -17.614 -12.361 1.00 90.38 91 TRP A O 1
ATOM 706 N N . SER A 1 92 ? 28.349 -16.473 -13.034 1.00 87.31 92 SER A N 1
ATOM 707 C CA . SER A 1 92 ? 29.288 -17.597 -13.036 1.00 87.31 92 SER A CA 1
ATOM 708 C C . SER A 1 92 ? 29.360 -18.361 -11.705 1.00 87.31 92 SER A C 1
ATOM 710 O O . SER A 1 92 ? 29.614 -19.564 -11.694 1.00 87.31 92 SER A O 1
ATOM 712 N N . THR A 1 93 ? 29.093 -17.685 -10.585 1.00 88.31 93 THR A N 1
ATOM 713 C CA . THR A 1 93 ? 29.082 -18.261 -9.229 1.00 88.31 93 THR A CA 1
ATOM 714 C C . THR A 1 93 ? 27.804 -19.034 -8.892 1.00 88.31 93 THR A C 1
ATOM 716 O O . THR A 1 93 ? 27.799 -19.826 -7.945 1.00 88.31 93 THR A O 1
ATOM 719 N N . TYR A 1 94 ? 26.738 -18.825 -9.668 1.00 91.50 94 TYR A N 1
ATOM 720 C CA . TYR A 1 94 ? 25.472 -19.534 -9.536 1.00 91.50 94 TYR A CA 1
ATOM 721 C C . TYR A 1 94 ? 25.345 -20.577 -10.641 1.00 91.50 94 TYR A C 1
ATOM 723 O O . TYR A 1 94 ? 25.438 -21.762 -10.344 1.00 91.50 94 TYR A O 1
ATOM 731 N N . GLY A 1 95 ? 25.183 -20.181 -11.907 1.00 90.50 95 GLY A N 1
ATOM 732 C CA . GLY A 1 95 ? 25.140 -21.110 -13.044 1.00 90.50 95 GLY A CA 1
ATOM 733 C C . GLY A 1 95 ? 24.043 -22.184 -12.961 1.00 90.50 95 GLY A C 1
ATOM 734 O O . GLY A 1 95 ? 24.266 -23.328 -13.360 1.00 90.50 95 GLY A O 1
ATOM 735 N N . TRP A 1 96 ? 22.871 -21.858 -12.408 1.00 94.75 96 TRP A N 1
ATOM 736 C CA . TRP A 1 96 ? 21.791 -22.822 -12.176 1.00 94.75 96 TRP A CA 1
ATOM 737 C C . TRP A 1 96 ? 21.187 -23.320 -13.492 1.00 94.75 96 TRP A C 1
ATOM 739 O O . TRP A 1 96 ? 21.111 -22.616 -14.498 1.00 94.75 96 TRP A O 1
ATOM 749 N N . SER A 1 97 ? 20.707 -24.558 -13.498 1.00 95.00 97 SER A N 1
ATOM 750 C CA . SER A 1 97 ? 19.869 -25.099 -14.572 1.00 95.00 97 SER A CA 1
ATOM 751 C C . SER A 1 97 ? 18.418 -24.625 -14.445 1.00 95.00 97 SER A C 1
ATOM 753 O O . SER A 1 97 ? 17.974 -24.225 -13.370 1.00 95.00 97 SER A O 1
ATOM 755 N N . TRP A 1 98 ? 17.642 -24.741 -15.527 1.00 95.69 98 TRP A N 1
ATOM 756 C CA . TRP A 1 98 ? 16.207 -24.440 -15.496 1.00 95.69 98 TRP A CA 1
ATOM 757 C C . TRP A 1 98 ? 15.449 -25.236 -14.433 1.00 95.69 98 TRP A C 1
ATOM 759 O O . TRP A 1 98 ? 14.678 -24.645 -13.688 1.00 95.69 98 TRP A O 1
ATOM 769 N N . ALA A 1 99 ? 15.742 -26.531 -14.290 1.00 96.75 99 ALA A N 1
ATOM 770 C CA . ALA A 1 99 ? 15.118 -27.380 -13.276 1.00 96.75 99 ALA A CA 1
ATOM 771 C C . ALA A 1 99 ? 15.399 -26.900 -11.838 1.00 96.75 99 ALA A C 1
ATOM 773 O O . ALA A 1 99 ? 14.549 -27.025 -10.961 1.00 96.75 99 ALA A O 1
ATOM 774 N N . GLN A 1 100 ? 16.580 -26.327 -11.585 1.00 96.62 100 GLN A N 1
ATOM 775 C CA . GLN A 1 100 ? 16.931 -25.775 -10.271 1.00 96.62 100 GLN A CA 1
ATOM 776 C C . GLN A 1 100 ? 16.221 -24.443 -10.013 1.00 96.62 100 GLN A C 1
ATOM 778 O O . GLN A 1 100 ? 15.727 -24.215 -8.911 1.00 96.62 100 GLN A O 1
ATOM 783 N N . CYS A 1 101 ? 16.109 -23.586 -11.031 1.00 97.44 101 CYS A N 1
ATOM 784 C CA . CYS A 1 101 ? 15.301 -22.371 -10.939 1.00 97.44 101 CYS A CA 1
ATOM 785 C C . CYS A 1 101 ? 13.817 -22.699 -10.720 1.00 97.44 101 CYS A C 1
ATOM 787 O O . CYS A 1 101 ? 13.180 -22.082 -9.873 1.00 97.44 101 CYS A O 1
ATOM 789 N N . GLU A 1 102 ? 13.280 -23.702 -11.420 1.00 98.00 102 GLU A N 1
ATOM 790 C CA . GLU A 1 102 ? 11.909 -24.176 -11.226 1.00 98.00 102 GLU A CA 1
ATOM 791 C C . GLU A 1 102 ? 11.676 -24.656 -9.790 1.00 98.00 102 GLU A C 1
ATOM 793 O O . GLU A 1 102 ? 10.697 -24.257 -9.162 1.00 98.00 102 GLU A O 1
ATOM 798 N N . ALA A 1 103 ? 12.594 -25.459 -9.240 1.00 97.88 103 ALA A N 1
ATOM 799 C CA . ALA A 1 103 ? 12.503 -25.936 -7.863 1.00 97.88 103 ALA A CA 1
ATOM 800 C C . ALA A 1 103 ? 12.444 -24.781 -6.847 1.00 97.88 103 ALA A C 1
ATOM 802 O O . ALA A 1 103 ? 11.685 -24.852 -5.880 1.00 97.88 103 ALA A O 1
ATOM 803 N N . LEU A 1 104 ? 13.179 -23.690 -7.089 1.00 98.00 104 LEU A N 1
ATOM 804 C CA . LEU A 1 104 ? 13.122 -22.494 -6.247 1.00 98.00 104 LEU A CA 1
ATOM 805 C C . LEU A 1 104 ? 11.774 -21.764 -6.359 1.00 98.00 104 LEU A C 1
ATOM 807 O O . LEU A 1 104 ? 11.234 -21.322 -5.346 1.00 98.00 104 LEU A O 1
ATOM 811 N N . VAL A 1 105 ? 11.192 -21.676 -7.560 1.00 98.44 105 VAL A N 1
ATOM 812 C CA . VAL A 1 105 ? 9.844 -21.107 -7.752 1.00 98.44 105 VAL A CA 1
ATOM 813 C C . VAL A 1 105 ? 8.784 -21.975 -7.065 1.00 98.44 105 VAL A C 1
ATOM 815 O O . VAL A 1 105 ? 7.906 -21.455 -6.375 1.00 98.44 105 VAL A O 1
ATOM 818 N N . ALA A 1 106 ? 8.899 -23.301 -7.169 1.00 98.56 106 ALA A N 1
ATOM 819 C CA . ALA A 1 106 ? 8.048 -24.238 -6.442 1.00 98.56 106 ALA A CA 1
ATOM 820 C C . ALA A 1 106 ? 8.182 -24.063 -4.918 1.00 98.56 106 ALA A C 1
ATOM 822 O O . ALA A 1 106 ? 7.186 -24.120 -4.193 1.00 98.56 106 ALA A O 1
ATOM 823 N N . GLN A 1 107 ? 9.398 -23.799 -4.425 1.00 98.44 107 GLN A N 1
ATOM 824 C CA . GLN A 1 107 ? 9.633 -23.500 -3.015 1.00 98.44 107 GLN A CA 1
ATOM 825 C C . GLN A 1 107 ? 8.949 -22.201 -2.582 1.00 98.44 107 GLN A C 1
ATOM 827 O O . GLN A 1 107 ? 8.349 -22.186 -1.510 1.00 98.44 107 GLN A O 1
ATOM 832 N N . ALA A 1 108 ? 8.974 -21.144 -3.402 1.00 98.25 108 ALA A N 1
ATOM 833 C CA . ALA A 1 108 ? 8.258 -19.904 -3.099 1.00 98.25 108 ALA A CA 1
ATOM 834 C C . ALA A 1 108 ? 6.746 -20.159 -2.928 1.00 98.25 108 ALA A C 1
ATOM 836 O O . ALA A 1 108 ? 6.155 -19.738 -1.933 1.00 98.25 108 ALA A O 1
ATOM 837 N N . ALA A 1 109 ? 6.130 -20.944 -3.819 1.00 98.38 109 ALA A N 1
ATOM 838 C CA . ALA A 1 109 ? 4.732 -21.354 -3.658 1.00 98.38 109 ALA A CA 1
ATOM 839 C C . ALA A 1 109 ? 4.505 -22.168 -2.368 1.00 98.38 109 ALA A C 1
ATOM 841 O O . ALA A 1 109 ? 3.565 -21.907 -1.616 1.00 98.38 109 ALA A O 1
ATOM 842 N N . SER A 1 110 ? 5.390 -23.126 -2.064 1.00 98.19 110 SER A N 1
ATOM 843 C CA . SER A 1 110 ? 5.316 -23.923 -0.829 1.00 98.19 110 SER A CA 1
ATOM 844 C C . SER A 1 110 ? 5.451 -23.073 0.441 1.00 98.19 110 SER A C 1
ATOM 846 O O . SER A 1 110 ? 4.860 -23.402 1.474 1.00 98.19 110 SER A O 1
ATOM 848 N N . ASP A 1 111 ? 6.212 -21.983 0.379 1.00 97.81 111 ASP A N 1
ATOM 849 C CA . ASP A 1 111 ? 6.398 -21.039 1.479 1.00 97.81 111 ASP A CA 1
ATOM 850 C C . ASP A 1 111 ? 5.199 -20.094 1.675 1.00 97.81 111 ASP A C 1
ATOM 852 O O . ASP A 1 111 ? 5.222 -19.242 2.564 1.00 97.81 111 ASP A O 1
ATOM 856 N N . GLY A 1 112 ? 4.138 -20.246 0.876 1.00 97.00 112 GLY A N 1
ATOM 857 C CA . GLY A 1 112 ? 2.900 -19.473 0.984 1.00 97.00 112 GLY A CA 1
ATOM 858 C C . GLY A 1 112 ? 2.949 -18.111 0.284 1.00 97.00 112 GLY A C 1
ATOM 859 O O . GLY A 1 112 ? 2.053 -17.284 0.485 1.00 97.00 112 GLY A O 1
ATOM 860 N N . PHE A 1 113 ? 3.973 -17.849 -0.532 1.00 98.12 113 PHE A N 1
ATOM 861 C CA . PHE A 1 113 ? 3.920 -16.718 -1.454 1.00 98.12 113 PHE A CA 1
ATOM 862 C C . PHE A 1 113 ? 2.866 -17.004 -2.524 1.00 98.12 113 PHE A C 1
ATOM 864 O O . PHE A 1 113 ? 2.794 -18.112 -3.054 1.00 98.12 113 PHE A O 1
ATOM 871 N N . ASN A 1 114 ? 2.030 -16.013 -2.826 1.00 97.62 114 ASN A N 1
ATOM 872 C CA . ASN A 1 114 ? 1.009 -16.116 -3.871 1.00 97.62 114 ASN A CA 1
ATOM 873 C C . ASN A 1 114 ? 1.421 -15.409 -5.167 1.00 97.62 114 ASN A C 1
ATOM 875 O O . ASN A 1 114 ? 0.778 -15.583 -6.202 1.00 97.62 114 ASN A O 1
ATOM 879 N N . THR A 1 115 ? 2.494 -14.620 -5.119 1.00 98.62 115 THR A N 1
ATOM 880 C CA . THR A 1 115 ? 2.972 -13.819 -6.242 1.00 98.62 115 THR A CA 1
ATOM 881 C C . THR A 1 115 ? 4.500 -13.830 -6.273 1.00 98.62 115 THR A C 1
ATOM 883 O O . THR A 1 115 ? 5.137 -13.827 -5.224 1.00 98.62 115 THR A O 1
ATOM 886 N N . VAL A 1 116 ? 5.098 -13.831 -7.459 1.00 98.69 116 VAL A N 1
ATOM 887 C CA . VAL A 1 116 ? 6.545 -13.673 -7.651 1.00 98.69 116 VAL A CA 1
ATOM 888 C C . VAL A 1 116 ? 6.838 -12.462 -8.526 1.00 98.69 116 VAL A C 1
ATOM 890 O O . VAL A 1 116 ? 6.125 -12.209 -9.497 1.00 98.69 116 VAL A O 1
ATOM 893 N N . SER A 1 117 ? 7.894 -11.730 -8.193 1.00 98.50 117 SER A N 1
ATOM 894 C CA . SER A 1 117 ? 8.397 -10.614 -8.994 1.00 98.50 117 SER A CA 1
ATOM 895 C C . SER A 1 117 ? 9.588 -11.11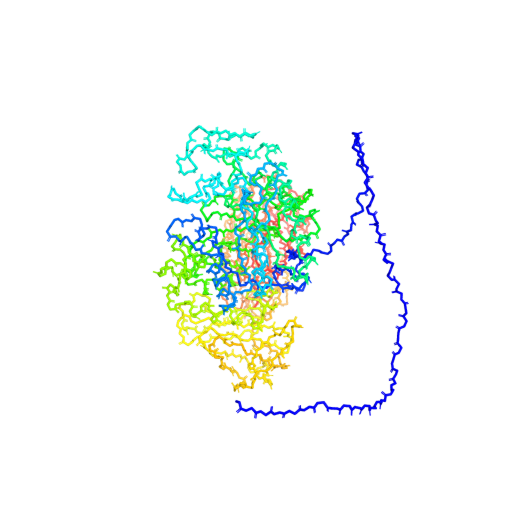0 -9.820 1.00 98.50 117 SER A C 1
ATOM 897 O O . SER A 1 117 ? 10.582 -11.582 -9.262 1.00 98.50 117 SER A O 1
ATOM 899 N N . LEU A 1 118 ? 9.478 -11.084 -11.151 1.00 98.25 118 LEU A N 1
ATOM 900 C CA . LEU A 1 118 ? 10.464 -11.690 -12.060 1.00 98.25 118 LEU A CA 1
ATOM 901 C C . LEU A 1 118 ? 10.987 -10.664 -13.079 1.00 98.25 118 LEU A C 1
ATOM 903 O O . LEU A 1 118 ? 10.185 -10.136 -13.854 1.00 98.25 118 LEU A O 1
ATOM 907 N N . PRO A 1 119 ? 12.307 -10.387 -13.114 1.00 97.31 119 PRO A N 1
ATOM 908 C CA . PRO A 1 119 ? 12.908 -9.536 -14.138 1.00 97.31 119 PRO A CA 1
ATOM 909 C C . PRO A 1 119 ? 12.836 -10.155 -15.529 1.00 97.31 119 PRO A C 1
ATOM 911 O O . PRO A 1 119 ? 13.229 -11.303 -15.708 1.00 97.31 119 PRO A O 1
ATOM 914 N N . ILE A 1 120 ? 12.388 -9.368 -16.505 1.00 97.88 120 ILE A N 1
ATOM 915 C CA . ILE A 1 120 ? 12.505 -9.650 -17.937 1.00 97.88 120 ILE A CA 1
ATOM 916 C C . ILE A 1 120 ? 13.321 -8.523 -18.554 1.00 97.88 120 ILE A C 1
ATOM 918 O O . ILE A 1 120 ? 12.928 -7.353 -18.487 1.00 97.88 120 ILE A O 1
ATOM 922 N N . HIS A 1 121 ? 14.454 -8.873 -19.152 1.00 97.81 121 HIS A N 1
ATOM 923 C CA . HIS A 1 121 ? 15.364 -7.914 -19.766 1.00 97.81 121 HIS A CA 1
ATOM 924 C C . HIS A 1 121 ? 15.036 -7.741 -21.246 1.00 97.81 121 HIS A C 1
ATOM 926 O O . HIS A 1 121 ? 14.692 -8.703 -21.933 1.00 97.81 121 HIS A O 1
ATOM 932 N N . TRP A 1 122 ? 15.187 -6.526 -21.771 1.00 98.25 122 TRP A N 1
ATOM 933 C CA . TRP A 1 122 ? 14.910 -6.249 -23.184 1.00 98.25 122 TRP A CA 1
ATOM 934 C C . TRP A 1 122 ? 15.693 -7.191 -24.116 1.00 98.25 122 TRP A C 1
ATOM 936 O O . TRP A 1 122 ? 15.110 -7.794 -25.015 1.00 98.25 122 TRP A O 1
ATOM 946 N N . TYR A 1 123 ? 16.982 -7.410 -23.854 1.00 97.12 123 TYR A N 1
ATOM 947 C CA . TYR A 1 123 ? 17.804 -8.337 -24.637 1.00 97.12 123 TYR A CA 1
ATOM 948 C C . TYR A 1 123 ? 17.249 -9.768 -24.699 1.00 97.12 123 TYR A C 1
ATOM 950 O O . TYR A 1 123 ? 17.368 -10.420 -25.732 1.00 97.12 123 TYR A O 1
ATOM 958 N N . GLU A 1 124 ? 16.630 -10.258 -23.623 1.00 97.00 124 GLU A N 1
ATOM 959 C CA . GLU A 1 124 ? 16.112 -11.630 -23.567 1.00 97.00 124 GLU A CA 1
ATOM 960 C C . GLU A 1 124 ? 14.904 -11.840 -24.477 1.00 97.00 124 GLU A C 1
ATOM 962 O O . GLU A 1 124 ? 14.731 -12.940 -24.993 1.00 97.00 124 GLU A O 1
ATOM 967 N N . VAL A 1 125 ? 14.076 -10.806 -24.660 1.00 98.31 125 VAL A N 1
ATOM 968 C CA . VAL A 1 125 ? 12.869 -10.886 -25.496 1.00 98.31 125 VAL A CA 1
ATOM 969 C C . VAL A 1 125 ? 13.107 -10.438 -26.927 1.00 98.31 125 VAL A C 1
ATOM 971 O O . VAL A 1 125 ? 12.353 -10.813 -27.819 1.00 98.31 125 VAL A O 1
ATOM 974 N N . GLU A 1 126 ? 14.140 -9.634 -27.164 1.00 98.38 126 GLU A N 1
ATOM 975 C CA . GLU A 1 126 ? 14.478 -9.118 -28.483 1.00 98.38 126 GLU A CA 1
ATOM 976 C C . GLU A 1 126 ? 16.000 -8.966 -28.647 1.00 98.38 126 GLU A C 1
ATOM 978 O O . GLU A 1 126 ? 16.526 -7.853 -28.636 1.00 98.38 126 GLU A O 1
ATOM 983 N N . PRO A 1 127 ? 16.749 -10.062 -28.830 1.00 96.94 127 PRO A N 1
ATOM 984 C CA . PRO A 1 127 ? 18.211 -10.011 -28.902 1.00 96.94 127 PRO A CA 1
ATOM 985 C C . PRO A 1 127 ? 18.737 -9.204 -30.099 1.00 96.94 127 PRO A C 1
ATOM 987 O O . PRO A 1 127 ? 19.823 -8.628 -30.039 1.00 96.94 127 PRO A O 1
ATOM 990 N N . THR A 1 128 ? 17.973 -9.133 -31.195 1.00 97.81 128 THR A N 1
ATOM 991 C CA . THR A 1 128 ? 18.256 -8.249 -32.335 1.00 97.81 128 THR A CA 1
ATOM 992 C C . THR A 1 128 ? 16.975 -7.568 -32.795 1.00 97.81 128 THR A C 1
ATOM 994 O O . THR A 1 128 ? 15.890 -8.125 -32.654 1.00 97.81 128 THR A O 1
ATOM 997 N N . LYS A 1 129 ? 17.099 -6.362 -33.359 1.00 98.31 129 LYS A N 1
ATOM 998 C CA . LYS A 1 129 ? 15.967 -5.506 -33.737 1.00 98.31 129 LYS A CA 1
ATOM 999 C C . LYS A 1 129 ? 14.914 -6.268 -34.550 1.00 98.31 129 LYS A C 1
ATOM 1001 O O . LYS A 1 129 ? 15.224 -6.784 -35.620 1.00 98.31 129 LYS A O 1
ATOM 1006 N N . ASP A 1 130 ? 13.686 -6.300 -34.034 1.00 98.19 130 ASP A N 1
ATOM 1007 C CA . ASP A 1 130 ? 12.499 -6.933 -34.621 1.00 98.19 130 ASP A CA 1
ATOM 1008 C C . ASP A 1 130 ? 12.548 -8.471 -34.721 1.00 98.19 130 ASP A C 1
ATOM 1010 O O . ASP A 1 130 ? 11.692 -9.071 -35.370 1.00 98.19 130 ASP A O 1
ATOM 1014 N N . ASN A 1 131 ? 13.496 -9.124 -34.041 1.00 98.44 131 ASN A N 1
ATOM 1015 C CA . ASN A 1 131 ? 13.558 -10.580 -33.912 1.00 98.44 131 ASN A CA 1
ATOM 1016 C C . ASN A 1 131 ? 13.359 -10.973 -32.447 1.00 98.44 131 ASN A C 1
ATOM 1018 O O . ASN A 1 131 ? 14.276 -10.849 -31.634 1.00 98.44 131 ASN A O 1
ATOM 1022 N N . PHE A 1 132 ? 12.156 -11.451 -32.134 1.00 98.75 132 PHE A N 1
ATOM 1023 C CA . PHE A 1 132 ? 11.755 -11.781 -30.771 1.00 98.75 132 PHE A CA 1
ATOM 1024 C C . PHE A 1 132 ? 12.082 -13.228 -30.392 1.00 98.75 132 PHE A C 1
ATOM 1026 O O . PHE A 1 132 ? 11.894 -14.142 -31.199 1.00 98.75 132 PHE A O 1
ATOM 1033 N N . ASP A 1 133 ? 12.514 -13.427 -29.148 1.00 98.56 133 ASP A N 1
ATOM 1034 C CA . ASP A 1 133 ? 12.691 -14.736 -28.516 1.00 98.56 133 ASP A CA 1
ATOM 1035 C C . ASP A 1 133 ? 11.837 -14.802 -27.246 1.00 98.56 133 ASP A C 1
ATOM 1037 O O . ASP A 1 133 ? 11.998 -14.022 -26.314 1.00 98.56 133 ASP A O 1
ATOM 1041 N N . TRP A 1 134 ? 10.898 -15.741 -27.204 1.00 98.69 134 TRP A N 1
ATOM 1042 C CA . TRP A 1 134 ? 9.960 -15.863 -26.091 1.00 98.69 134 TRP A CA 1
ATOM 1043 C C . TRP A 1 134 ? 10.382 -16.895 -25.047 1.00 98.69 134 TRP A C 1
ATOM 1045 O O . TRP A 1 134 ? 9.665 -17.099 -24.074 1.00 98.69 134 TRP A O 1
ATOM 1055 N N . THR A 1 135 ? 11.543 -17.535 -25.205 1.00 98.12 135 THR A N 1
ATOM 1056 C CA . THR A 1 135 ? 11.956 -18.689 -24.391 1.00 98.12 135 THR A CA 1
ATOM 1057 C C . THR A 1 135 ? 11.972 -18.382 -22.893 1.00 98.12 135 THR A C 1
ATOM 1059 O O . THR A 1 135 ? 11.447 -19.162 -22.095 1.00 98.12 135 THR A O 1
ATOM 1062 N N . ILE A 1 136 ? 12.554 -17.246 -22.491 1.00 97.62 136 ILE A N 1
ATOM 1063 C CA . ILE A 1 136 ? 12.629 -16.847 -21.076 1.00 97.62 136 ILE A CA 1
ATOM 1064 C C . ILE A 1 136 ? 11.235 -16.517 -20.536 1.00 97.62 136 ILE A C 1
ATOM 1066 O O . ILE A 1 136 ? 10.832 -17.037 -19.493 1.00 97.62 136 ILE A O 1
ATOM 1070 N N . LEU A 1 137 ? 10.474 -15.709 -21.279 1.00 98.62 137 LEU A N 1
ATOM 1071 C CA . LEU A 1 137 ? 9.132 -15.288 -20.891 1.00 98.62 137 LEU A CA 1
ATOM 1072 C C . LEU A 1 137 ? 8.183 -16.487 -20.747 1.00 98.62 137 LEU A C 1
ATOM 1074 O O . LEU A 1 137 ? 7.548 -16.639 -19.706 1.00 98.62 137 LEU A O 1
ATOM 1078 N N . ASP A 1 138 ? 8.150 -17.389 -21.729 1.00 98.69 138 ASP A N 1
ATOM 1079 C CA . ASP A 1 138 ? 7.337 -18.612 -21.704 1.00 98.69 138 ASP A CA 1
ATOM 1080 C C . ASP A 1 138 ? 7.695 -19.514 -20.526 1.00 98.69 138 ASP A C 1
ATOM 1082 O O . ASP A 1 138 ? 6.812 -20.116 -19.911 1.00 98.69 138 ASP A O 1
ATOM 1086 N N . THR A 1 139 ? 8.981 -19.584 -20.176 1.00 98.56 139 THR A N 1
ATOM 1087 C CA . THR A 1 139 ? 9.448 -20.356 -19.022 1.00 98.56 139 THR A CA 1
ATOM 1088 C C . THR A 1 139 ? 8.878 -19.790 -17.719 1.00 98.56 139 THR A C 1
ATOM 1090 O O . THR A 1 139 ? 8.329 -20.538 -16.908 1.00 98.56 139 THR A O 1
ATOM 1093 N N . TYR A 1 140 ? 8.929 -18.470 -17.521 1.00 98.62 140 TYR A N 1
ATOM 1094 C CA . TYR A 1 140 ? 8.401 -17.830 -16.308 1.00 98.62 140 TYR A CA 1
ATOM 1095 C C . TYR A 1 140 ? 6.877 -17.927 -16.215 1.00 98.62 140 TYR A C 1
ATOM 1097 O O . TYR A 1 140 ? 6.342 -18.265 -15.153 1.00 98.62 140 TYR A O 1
ATOM 1105 N N . LEU A 1 141 ? 6.176 -17.703 -17.332 1.00 98.75 141 LEU A N 1
ATOM 1106 C CA . LEU A 1 141 ? 4.728 -17.896 -17.428 1.00 98.75 141 LEU A CA 1
ATOM 1107 C C . LEU A 1 141 ? 4.348 -19.350 -17.113 1.00 98.75 141 LEU A C 1
ATOM 1109 O O . LEU A 1 141 ? 3.409 -19.598 -16.351 1.00 98.75 141 LEU A O 1
ATOM 1113 N N . GLY A 1 142 ? 5.120 -20.310 -17.630 1.00 98.38 142 GLY A N 1
ATOM 1114 C CA . GLY A 1 142 ? 4.965 -21.738 -17.375 1.00 98.38 142 GLY A CA 1
ATOM 1115 C C . GLY A 1 142 ? 5.107 -22.098 -15.897 1.00 98.38 142 GLY A C 1
ATOM 1116 O O . GLY A 1 142 ? 4.243 -22.799 -15.358 1.00 98.38 142 GLY A O 1
ATOM 1117 N N . TYR A 1 143 ? 6.132 -21.581 -15.214 1.00 98.44 143 TYR A N 1
ATOM 1118 C CA . TYR A 1 143 ? 6.310 -21.800 -13.776 1.00 98.44 143 TYR A CA 1
ATOM 1119 C C . TYR A 1 143 ? 5.142 -21.227 -12.973 1.00 98.44 143 TYR A C 1
ATOM 1121 O O . TYR A 1 143 ? 4.533 -21.944 -12.175 1.00 98.44 143 TYR A O 1
ATOM 1129 N N . CYS A 1 144 ? 4.757 -19.976 -13.230 1.00 98.44 144 CYS A N 1
ATOM 1130 C CA . CYS A 1 144 ? 3.656 -19.338 -12.510 1.00 98.44 144 CYS A CA 1
ATOM 1131 C C . CYS A 1 144 ? 2.334 -20.098 -12.703 1.00 98.44 144 CYS A C 1
ATOM 1133 O O . CYS A 1 144 ? 1.625 -20.394 -11.740 1.00 98.44 144 CYS A O 1
ATOM 1135 N N . ASN A 1 145 ? 2.040 -20.513 -13.938 1.00 97.56 145 ASN A N 1
ATOM 1136 C CA . ASN A 1 145 ? 0.839 -21.278 -14.264 1.00 97.56 145 ASN A CA 1
ATOM 1137 C C . ASN A 1 145 ? 0.813 -22.681 -13.624 1.00 97.56 145 ASN A C 1
ATOM 1139 O O . ASN A 1 145 ? -0.264 -23.173 -13.260 1.00 97.56 145 ASN A O 1
ATOM 1143 N N . THR A 1 146 ? 1.982 -23.315 -13.488 1.00 97.69 146 THR A N 1
ATOM 1144 C CA . THR A 1 146 ? 2.150 -24.647 -12.882 1.00 97.69 146 THR A CA 1
ATOM 1145 C C . THR A 1 146 ? 1.940 -24.601 -11.373 1.00 97.69 146 THR A C 1
ATOM 1147 O O . THR A 1 146 ? 1.174 -25.402 -10.839 1.00 97.69 146 THR A O 1
ATOM 1150 N N . TYR A 1 147 ? 2.556 -23.631 -10.694 1.00 98.06 147 TYR A N 1
ATOM 1151 C CA . TYR A 1 147 ? 2.531 -23.522 -9.232 1.00 98.06 147 TYR A CA 1
ATOM 1152 C C . TYR A 1 147 ? 1.415 -22.618 -8.694 1.00 98.06 147 TYR A C 1
ATOM 1154 O O . TYR A 1 147 ? 1.363 -22.356 -7.496 1.00 98.06 147 TYR A O 1
ATOM 1162 N N . ASN A 1 148 ? 0.498 -22.176 -9.564 1.00 96.00 148 ASN A N 1
ATOM 1163 C CA . ASN A 1 148 ? -0.610 -21.276 -9.226 1.00 96.00 148 ASN A CA 1
ATOM 1164 C C . ASN A 1 148 ? -0.139 -19.977 -8.546 1.00 96.00 148 ASN A C 1
ATOM 1166 O O . ASN A 1 148 ? -0.790 -19.456 -7.642 1.00 96.00 148 ASN A O 1
ATOM 1170 N N . LEU A 1 149 ? 1.005 -19.471 -8.999 1.00 98.25 149 LEU A N 1
ATOM 1171 C CA . LEU A 1 149 ? 1.538 -18.178 -8.606 1.00 98.25 149 LEU A CA 1
ATOM 1172 C C . LEU A 1 149 ? 1.062 -17.116 -9.590 1.00 98.25 149 LEU A C 1
ATOM 1174 O O . LEU A 1 149 ? 0.899 -17.370 -10.788 1.00 98.25 149 LEU A O 1
ATOM 1178 N N . LYS A 1 150 ? 0.878 -15.904 -9.083 1.00 98.56 150 LYS A N 1
ATOM 1179 C CA . LYS A 1 150 ? 0.821 -14.713 -9.922 1.00 98.56 150 LYS A CA 1
ATOM 1180 C C . LYS A 1 150 ? 2.223 -14.161 -10.158 1.00 98.56 150 LYS A C 1
ATOM 1182 O O . LYS A 1 150 ? 3.145 -14.450 -9.402 1.00 98.56 150 LYS A O 1
ATOM 1187 N N . MET A 1 151 ? 2.375 -13.364 -11.201 1.00 98.62 151 MET A N 1
ATOM 1188 C CA . MET A 1 151 ? 3.625 -12.735 -11.588 1.00 98.62 151 MET A CA 1
ATOM 1189 C C . MET A 1 151 ? 3.439 -11.231 -11.663 1.00 98.62 151 MET A C 1
ATOM 1191 O O . MET A 1 151 ? 2.545 -10.730 -12.353 1.00 98.62 151 MET A O 1
ATOM 1195 N N . GLU A 1 152 ? 4.337 -10.520 -11.004 1.00 98.31 152 GLU A N 1
ATOM 1196 C CA . GLU A 1 152 ? 4.647 -9.156 -11.372 1.00 98.31 152 GLU A CA 1
ATOM 1197 C C . GLU A 1 152 ? 5.889 -9.162 -12.264 1.00 98.31 152 GLU A C 1
ATOM 1199 O O . GLU A 1 152 ? 6.976 -9.575 -11.857 1.00 98.31 152 GLU A O 1
ATOM 1204 N N . MET A 1 153 ? 5.710 -8.776 -13.526 1.00 98.69 153 MET A N 1
ATOM 1205 C CA . MET A 1 153 ? 6.807 -8.720 -14.483 1.00 98.69 153 MET A CA 1
ATOM 1206 C C . MET A 1 153 ? 7.607 -7.447 -14.241 1.00 98.69 153 MET A C 1
ATOM 1208 O O . MET A 1 153 ? 7.060 -6.348 -14.330 1.00 98.69 153 MET A O 1
ATOM 1212 N N . LEU A 1 154 ? 8.903 -7.576 -13.986 1.00 98.69 154 LEU A N 1
ATOM 1213 C CA . LEU A 1 154 ? 9.780 -6.421 -13.863 1.00 98.69 154 LEU A CA 1
ATOM 1214 C C . LEU A 1 154 ? 10.423 -6.162 -15.223 1.00 98.69 154 LEU A C 1
ATOM 1216 O O . LEU A 1 154 ? 11.385 -6.829 -15.599 1.00 98.69 154 LEU A O 1
ATOM 1220 N N . TRP A 1 155 ? 9.850 -5.237 -15.994 1.00 98.62 155 TRP A N 1
ATOM 1221 C CA . TRP A 1 155 ? 10.373 -4.881 -17.311 1.00 98.62 155 TRP A CA 1
ATOM 1222 C C . TRP A 1 155 ? 11.660 -4.076 -17.143 1.00 98.62 155 TRP A C 1
ATOM 1224 O O . TRP A 1 155 ? 11.614 -2.886 -16.840 1.00 98.62 155 TRP A O 1
ATOM 1234 N N . PHE A 1 156 ? 12.813 -4.711 -17.331 1.00 97.69 156 PHE A N 1
ATOM 1235 C CA . PHE A 1 156 ? 14.119 -4.059 -17.267 1.00 97.69 156 PHE A CA 1
ATOM 1236 C C . PHE A 1 156 ? 14.518 -3.629 -18.682 1.00 97.69 156 PHE A C 1
ATOM 1238 O O . PHE A 1 156 ? 15.235 -4.331 -19.399 1.00 97.69 156 PHE A O 1
ATOM 1245 N N . GLY A 1 157 ? 13.976 -2.478 -19.082 1.00 95.81 157 GLY A N 1
ATOM 1246 C CA . GLY A 1 157 ? 14.173 -1.869 -20.391 1.00 95.81 157 GLY A CA 1
ATOM 1247 C C . GLY A 1 157 ? 15.437 -1.016 -20.476 1.00 95.81 157 GLY A C 1
ATOM 1248 O O . GLY A 1 157 ? 16.533 -1.452 -20.126 1.00 95.81 157 GLY A O 1
ATOM 1249 N N . ALA A 1 158 ? 15.290 0.216 -20.968 1.00 94.94 158 ALA A N 1
ATOM 1250 C CA . ALA A 1 158 ? 16.412 1.127 -21.206 1.00 94.94 158 ALA A CA 1
ATOM 1251 C C . ALA A 1 158 ? 17.151 1.556 -19.924 1.00 94.94 158 ALA A C 1
ATOM 1253 O O . ALA A 1 158 ? 18.275 2.058 -20.000 1.00 94.94 158 ALA A O 1
ATOM 1254 N N . ASN A 1 159 ? 16.522 1.404 -18.756 1.00 93.50 159 ASN A N 1
ATOM 1255 C CA . ASN A 1 159 ? 17.003 1.962 -17.502 1.00 93.50 159 ASN A CA 1
ATOM 1256 C C . ASN A 1 159 ? 16.822 0.980 -16.337 1.00 93.50 159 ASN A C 1
ATOM 1258 O O . ASN A 1 159 ? 15.710 0.577 -15.993 1.00 93.50 159 ASN A O 1
ATOM 1262 N N . SER A 1 160 ? 17.930 0.616 -15.699 1.00 91.00 160 SER A N 1
ATOM 1263 C CA . SER A 1 160 ? 17.936 -0.214 -14.501 1.00 91.00 160 SER A CA 1
ATOM 1264 C C . SER A 1 160 ? 18.969 0.352 -13.526 1.00 91.00 160 SER A C 1
ATOM 1266 O O . SER A 1 160 ? 20.167 0.182 -13.724 1.00 91.00 160 SER A O 1
ATOM 1268 N N . GLY A 1 161 ? 18.542 1.107 -12.514 1.00 87.25 161 GLY A N 1
ATOM 1269 C CA . GLY A 1 161 ? 19.451 1.840 -11.619 1.00 87.25 161 GLY A CA 1
ATOM 1270 C C . GLY A 1 161 ? 20.080 3.082 -12.269 1.00 87.25 161 GLY A C 1
ATOM 1271 O O . GLY A 1 161 ? 21.231 3.426 -11.996 1.00 87.25 161 GLY A O 1
ATOM 1272 N N . GLY A 1 162 ? 19.354 3.741 -13.176 1.00 89.62 162 GLY A N 1
ATOM 1273 C CA . GLY A 1 162 ? 19.765 4.983 -13.840 1.00 89.62 162 GLY A CA 1
ATOM 1274 C C . GLY A 1 162 ? 20.570 4.825 -15.132 1.00 89.62 162 GLY A C 1
ATOM 1275 O O . GLY A 1 162 ? 20.925 5.831 -15.737 1.00 89.62 162 GLY A O 1
ATOM 1276 N N . HIS A 1 163 ? 20.869 3.599 -15.564 1.00 93.06 163 HIS A N 1
ATOM 1277 C CA . HIS A 1 163 ? 21.598 3.306 -16.804 1.00 93.06 163 HIS A CA 1
ATOM 1278 C C . HIS A 1 163 ? 21.337 1.863 -17.272 1.00 93.06 163 HIS A C 1
ATOM 1280 O O . HIS A 1 163 ? 20.683 1.085 -16.574 1.00 93.06 163 HIS A O 1
ATOM 1286 N N . ALA A 1 164 ? 21.833 1.486 -18.453 1.00 95.06 164 ALA A N 1
ATOM 1287 C CA . ALA A 1 164 ? 21.810 0.096 -18.899 1.00 95.06 164 ALA A CA 1
ATOM 1288 C C . ALA A 1 164 ? 22.842 -0.731 -18.111 1.00 95.06 164 ALA A C 1
ATOM 1290 O O . ALA A 1 164 ? 24.041 -0.452 -18.156 1.00 95.06 164 ALA A O 1
ATOM 1291 N N . GLN A 1 165 ? 22.378 -1.751 -17.387 1.00 93.50 165 GLN A N 1
ATOM 1292 C CA . GLN A 1 165 ? 23.237 -2.627 -16.584 1.00 93.50 165 GLN A CA 1
ATOM 1293 C C . GLN A 1 165 ? 23.689 -3.883 -17.349 1.00 93.50 165 GLN A C 1
ATOM 1295 O O . GLN A 1 165 ? 23.029 -4.277 -18.314 1.00 93.50 165 GLN A O 1
ATOM 1300 N N . PRO A 1 166 ? 24.759 -4.560 -16.890 1.00 93.44 166 PRO A N 1
ATOM 1301 C CA . PRO A 1 166 ? 25.120 -5.894 -17.361 1.00 93.44 166 PRO A CA 1
ATOM 1302 C C . PRO A 1 166 ? 24.019 -6.928 -17.074 1.00 93.44 166 PRO A C 1
ATOM 1304 O O . PRO A 1 166 ? 23.324 -6.869 -16.048 1.00 93.44 166 PRO A O 1
ATOM 1307 N N . LEU A 1 167 ? 23.878 -7.897 -17.979 1.00 92.31 167 LEU A N 1
ATOM 1308 C CA . LEU A 1 167 ? 23.007 -9.061 -17.821 1.00 92.31 167 LEU A CA 1
ATOM 1309 C C . LEU A 1 167 ? 23.682 -10.155 -16.971 1.00 92.31 167 LEU A C 1
ATOM 1311 O O . LEU A 1 167 ? 23.084 -10.647 -16.015 1.00 92.31 167 LEU A O 1
ATOM 1315 N N . GLY A 1 168 ? 24.938 -10.490 -17.278 1.00 90.31 168 GLY A N 1
ATOM 1316 C CA . GLY A 1 168 ? 25.782 -11.414 -16.511 1.00 90.31 168 GLY A CA 1
ATOM 1317 C C . GLY A 1 168 ? 26.958 -10.719 -15.816 1.00 90.31 168 GLY A C 1
ATOM 1318 O O . GLY A 1 168 ? 27.285 -9.572 -16.125 1.00 90.31 168 GLY A O 1
ATOM 1319 N N . ASP A 1 169 ? 27.604 -11.420 -14.877 1.00 87.94 169 ASP A N 1
ATOM 1320 C CA . ASP A 1 169 ? 28.839 -10.952 -14.234 1.00 87.94 169 ASP A CA 1
ATOM 1321 C C . ASP A 1 169 ? 30.034 -10.975 -15.207 1.00 87.94 169 ASP A C 1
ATOM 1323 O O . ASP A 1 169 ? 29.977 -11.578 -16.280 1.00 87.94 169 ASP A O 1
ATOM 1327 N N . ALA A 1 170 ? 31.141 -10.318 -14.845 1.00 85.12 170 ALA A N 1
ATOM 1328 C CA . ALA A 1 170 ? 32.314 -10.180 -15.719 1.00 85.12 170 ALA A CA 1
ATOM 1329 C C . ALA A 1 170 ? 32.946 -11.523 -16.141 1.00 85.12 170 ALA A C 1
ATOM 1331 O O . ALA A 1 170 ? 33.595 -11.605 -17.182 1.00 85.12 170 ALA A O 1
ATOM 1332 N N . SER A 1 171 ? 32.762 -12.574 -15.338 1.00 84.06 171 SER A N 1
ATOM 1333 C CA . SER A 1 171 ? 33.210 -13.944 -15.617 1.00 84.06 171 SER A CA 1
ATOM 1334 C C . SER A 1 171 ? 32.138 -14.829 -16.260 1.00 84.06 171 SER A C 1
ATOM 1336 O O . SER A 1 171 ? 32.398 -16.010 -16.509 1.00 84.06 171 SER A O 1
ATOM 1338 N N . SER A 1 172 ? 30.942 -14.301 -16.533 1.00 80.88 172 SER A N 1
ATOM 1339 C CA . SER A 1 172 ? 29.886 -15.041 -17.220 1.00 80.88 172 SER A CA 1
ATOM 1340 C C . SER A 1 172 ? 30.230 -15.293 -18.687 1.00 80.88 172 SER A C 1
ATOM 1342 O O . SER A 1 172 ? 30.946 -14.537 -19.342 1.00 80.88 172 SER A O 1
ATOM 1344 N N . SER A 1 173 ? 29.628 -16.346 -19.242 1.00 72.06 173 SER A N 1
ATOM 1345 C CA . SER A 1 173 ? 29.577 -16.541 -20.697 1.00 72.06 173 SER A CA 1
ATOM 1346 C C . SER A 1 173 ? 28.622 -15.561 -21.397 1.00 72.06 173 SER A C 1
ATOM 1348 O O . SER A 1 173 ? 28.625 -15.483 -22.623 1.00 72.06 173 SER A O 1
ATOM 1350 N N . VAL A 1 174 ? 27.831 -14.801 -20.629 1.00 79.69 174 VAL A N 1
ATOM 1351 C CA . VAL A 1 174 ? 26.842 -13.824 -21.101 1.00 79.69 174 VAL A CA 1
ATOM 1352 C C . VAL A 1 174 ? 27.312 -12.417 -20.722 1.00 79.69 174 VAL A C 1
ATOM 1354 O O . VAL A 1 174 ? 26.742 -11.741 -19.867 1.00 79.69 174 VAL A O 1
ATOM 1357 N N . ASN A 1 175 ? 28.387 -11.968 -21.371 1.00 81.75 175 ASN A N 1
ATOM 1358 C CA . ASN A 1 175 ? 28.931 -10.620 -21.198 1.00 81.75 175 ASN A CA 1
ATOM 1359 C C . ASN A 1 175 ? 28.220 -9.624 -22.134 1.00 81.75 175 ASN A C 1
ATOM 1361 O O . ASN A 1 175 ? 28.780 -9.197 -23.141 1.00 81.75 175 ASN A O 1
ATOM 1365 N N . HIS A 1 176 ? 26.963 -9.306 -21.821 1.00 90.19 176 HIS A N 1
ATOM 1366 C CA . HIS A 1 176 ? 26.102 -8.411 -22.602 1.00 90.19 176 HIS A CA 1
ATOM 1367 C C . HIS A 1 176 ? 25.346 -7.444 -21.676 1.00 90.19 176 HIS A C 1
ATOM 1369 O O . HIS A 1 176 ? 25.156 -7.737 -20.492 1.00 90.19 176 HIS A O 1
ATOM 1375 N N . LEU A 1 177 ? 24.905 -6.291 -22.189 1.00 95.19 177 LEU A N 1
ATOM 1376 C CA . LEU A 1 177 ? 24.006 -5.389 -21.458 1.00 95.19 177 LEU A CA 1
ATOM 1377 C C . LEU A 1 177 ? 22.570 -5.949 -21.427 1.00 95.19 177 LEU A C 1
ATOM 1379 O O . LEU A 1 177 ? 22.196 -6.793 -22.235 1.00 95.19 177 LEU A O 1
ATOM 1383 N N . ARG A 1 178 ? 21.728 -5.481 -20.503 1.00 95.50 178 ARG A N 1
ATOM 1384 C CA . ARG A 1 178 ? 20.305 -5.882 -20.419 1.00 95.50 178 ARG A CA 1
ATOM 1385 C C . ARG A 1 178 ? 19.468 -5.416 -21.614 1.00 95.50 178 ARG A C 1
ATOM 1387 O O . ARG A 1 178 ? 18.356 -5.899 -21.811 1.00 95.50 178 ARG A O 1
ATOM 1394 N N . VAL A 1 179 ? 20.008 -4.504 -22.417 1.00 97.62 179 VAL A N 1
ATOM 1395 C CA . VAL A 1 179 ? 19.420 -4.023 -23.669 1.00 97.62 179 VAL A CA 1
ATOM 1396 C C . VAL A 1 179 ? 20.178 -4.584 -24.876 1.00 97.62 179 VAL A C 1
ATOM 1398 O O . VAL A 1 179 ? 21.369 -4.857 -24.745 1.00 97.62 179 VAL A O 1
ATOM 1401 N N . PRO A 1 180 ? 19.533 -4.737 -26.045 1.00 97.50 180 PRO A N 1
ATOM 1402 C CA . PRO A 1 180 ? 20.190 -5.164 -27.284 1.00 97.50 180 PRO A CA 1
ATOM 1403 C C . PRO A 1 180 ? 21.260 -4.187 -27.780 1.00 97.50 180 PRO A C 1
ATOM 1405 O O . PRO A 1 180 ? 21.150 -2.981 -27.566 1.00 97.50 180 PRO A O 1
ATOM 1408 N N . ASP A 1 181 ? 22.223 -4.681 -28.560 1.00 97.25 181 ASP A N 1
ATOM 1409 C CA . ASP A 1 181 ? 23.338 -3.879 -29.093 1.00 97.25 181 ASP A CA 1
ATOM 1410 C C . ASP A 1 181 ? 22.909 -2.672 -29.942 1.00 97.25 181 ASP A C 1
ATOM 1412 O O . ASP A 1 181 ? 23.577 -1.639 -29.948 1.00 97.25 181 ASP A O 1
ATOM 1416 N N . TYR A 1 182 ? 21.774 -2.765 -30.644 1.00 98.12 182 TYR A N 1
ATOM 1417 C CA . TYR A 1 182 ? 21.242 -1.622 -31.395 1.00 98.12 182 TYR A CA 1
ATOM 1418 C C . TYR A 1 182 ? 20.708 -0.520 -30.460 1.00 98.12 182 TYR A C 1
ATOM 1420 O O . TYR A 1 182 ? 20.706 0.656 -30.820 1.00 98.12 182 TYR A O 1
ATOM 1428 N N . VAL A 1 183 ? 20.265 -0.884 -29.251 1.00 98.25 183 VAL A N 1
ATOM 1429 C CA . VAL A 1 183 ? 19.844 0.067 -28.217 1.00 98.25 183 VAL A CA 1
ATOM 1430 C C . VAL A 1 183 ? 21.067 0.654 -27.534 1.00 98.25 183 VAL A C 1
ATOM 1432 O O . VAL A 1 183 ? 21.171 1.871 -27.424 1.00 98.25 183 VAL A O 1
ATOM 1435 N N . LEU A 1 184 ? 22.000 -0.184 -27.094 1.00 97.81 184 LEU A N 1
ATOM 1436 C CA . LEU A 1 184 ? 23.294 0.249 -26.591 1.00 97.81 184 LEU A CA 1
ATOM 1437 C C . LEU A 1 184 ? 24.273 -0.923 -26.640 1.00 97.81 184 LEU A C 1
ATOM 1439 O O . LEU A 1 184 ? 24.163 -1.865 -25.862 1.00 97.81 184 LEU A O 1
ATOM 1443 N N . TYR A 1 185 ? 25.266 -0.819 -27.511 1.00 96.75 185 TYR A N 1
ATOM 1444 C CA . TYR A 1 185 ? 26.396 -1.735 -27.568 1.00 96.75 185 TYR A CA 1
ATOM 1445 C C . TYR A 1 185 ? 27.535 -1.225 -26.688 1.00 96.75 185 TYR A C 1
ATOM 1447 O O . TYR A 1 185 ? 27.847 -0.029 -26.691 1.00 96.75 185 TYR A O 1
ATOM 1455 N N . SER A 1 186 ? 28.218 -2.149 -26.014 1.00 95.19 186 SER A N 1
ATOM 1456 C CA . SER A 1 186 ? 29.521 -1.912 -25.398 1.00 95.19 186 SER A CA 1
ATOM 1457 C C . SER A 1 186 ? 30.478 -3.066 -25.694 1.00 95.19 186 SER A C 1
ATOM 1459 O O . SER A 1 186 ? 30.088 -4.220 -25.526 1.00 95.19 186 SER A O 1
ATOM 1461 N N . PRO A 1 187 ? 31.753 -2.795 -26.037 1.00 92.69 187 PRO A N 1
ATOM 1462 C CA . PRO A 1 187 ? 32.765 -3.844 -26.159 1.00 92.69 187 PRO A CA 1
ATOM 1463 C C . PRO A 1 187 ? 33.141 -4.489 -24.813 1.00 92.69 187 PRO A C 1
ATOM 1465 O O . PRO A 1 187 ? 33.842 -5.496 -24.799 1.00 92.69 187 PRO A O 1
ATOM 1468 N N . ASP A 1 188 ? 32.715 -3.906 -23.689 1.00 90.75 188 ASP A N 1
ATOM 1469 C CA . ASP A 1 188 ? 32.925 -4.447 -22.347 1.00 90.75 188 ASP A CA 1
ATOM 1470 C C . ASP A 1 188 ? 31.709 -4.137 -21.468 1.00 90.75 188 ASP A C 1
ATOM 1472 O O . ASP A 1 188 ? 31.693 -3.137 -20.753 1.00 90.75 188 ASP A O 1
ATOM 1476 N N . ALA A 1 189 ? 30.671 -4.976 -21.517 1.00 89.31 189 ALA A N 1
ATOM 1477 C CA . ALA A 1 189 ? 29.417 -4.730 -20.802 1.00 89.31 189 ALA A CA 1
ATOM 1478 C C . ALA A 1 189 ? 29.595 -4.509 -19.288 1.00 89.31 189 ALA A C 1
ATOM 1480 O O . ALA A 1 189 ? 28.778 -3.817 -18.692 1.00 89.31 189 ALA A O 1
ATOM 1481 N N . ASN A 1 190 ? 30.669 -5.014 -18.672 1.00 89.56 190 ASN A N 1
ATOM 1482 C CA . ASN A 1 190 ? 30.935 -4.868 -17.240 1.00 89.56 190 ASN A CA 1
ATOM 1483 C C . ASN A 1 190 ? 31.880 -3.694 -16.895 1.00 89.56 190 ASN A C 1
ATOM 1485 O O . ASN A 1 190 ? 31.891 -3.242 -15.751 1.00 89.56 190 ASN A O 1
ATOM 1489 N N . GLY A 1 191 ? 32.643 -3.165 -17.856 1.00 86.56 191 GLY A N 1
ATOM 1490 C CA . GLY A 1 191 ? 33.696 -2.167 -17.613 1.00 86.56 191 GLY A CA 1
ATOM 1491 C C . GLY A 1 191 ? 33.345 -0.693 -17.846 1.00 86.56 191 GLY A C 1
ATOM 1492 O O . GLY A 1 191 ? 34.249 0.138 -17.823 1.00 86.56 191 GLY A O 1
ATOM 1493 N N . GLN A 1 192 ? 32.075 -0.333 -18.085 1.00 84.88 192 GLN A N 1
ATOM 1494 C CA . GLN A 1 192 ? 31.647 1.064 -18.341 1.00 84.88 192 GLN A CA 1
ATOM 1495 C C . GLN A 1 192 ? 32.452 1.768 -19.462 1.00 84.88 192 GLN A C 1
ATOM 1497 O O . GLN A 1 192 ? 32.779 2.958 -19.379 1.00 84.88 192 GLN A O 1
ATOM 1502 N N . SER A 1 193 ? 32.783 1.026 -20.523 1.00 91.75 193 SER A N 1
ATOM 1503 C CA . SER A 1 193 ? 33.614 1.488 -21.638 1.00 91.75 193 SER A CA 1
ATOM 1504 C C . SER A 1 193 ? 33.051 2.756 -22.296 1.00 91.75 193 SER A C 1
ATOM 1506 O O . SER A 1 193 ? 31.855 2.821 -22.574 1.00 91.75 193 SER A O 1
ATOM 1508 N N . PRO A 1 194 ? 33.880 3.761 -22.626 1.00 91.75 194 PRO A N 1
ATOM 1509 C CA . PRO A 1 194 ? 33.429 4.924 -23.391 1.00 91.75 194 PRO A CA 1
ATOM 1510 C C . PRO A 1 194 ? 33.150 4.605 -24.865 1.00 91.75 194 PRO A C 1
ATOM 1512 O O . PRO A 1 194 ? 32.453 5.368 -25.531 1.00 91.75 194 PRO A O 1
ATOM 1515 N N . ALA A 1 195 ? 33.652 3.479 -25.383 1.00 95.00 195 ALA A N 1
ATOM 1516 C CA . ALA A 1 195 ? 33.510 3.070 -26.780 1.00 95.00 195 ALA A CA 1
ATOM 1517 C C . ALA A 1 195 ? 32.144 2.416 -27.079 1.00 95.00 195 ALA A C 1
ATOM 1519 O O . ALA A 1 195 ? 32.077 1.406 -27.777 1.00 95.00 195 ALA A O 1
ATOM 1520 N N . THR A 1 196 ? 31.062 2.976 -26.535 1.00 95.94 196 THR A N 1
ATOM 1521 C CA . THR A 1 196 ? 29.691 2.522 -26.800 1.00 95.94 196 THR A CA 1
ATOM 1522 C C . THR A 1 196 ? 29.109 3.124 -28.069 1.00 95.94 196 THR A C 1
ATOM 1524 O O . THR A 1 196 ? 29.387 4.277 -28.410 1.00 95.94 196 THR A O 1
ATOM 1527 N N . THR A 1 197 ? 28.241 2.363 -28.732 1.00 96.62 197 THR A N 1
ATOM 1528 C CA . THR A 1 197 ? 27.454 2.806 -29.891 1.00 96.62 197 THR A CA 1
ATOM 1529 C C . THR A 1 197 ? 25.973 2.541 -29.653 1.00 96.62 197 THR A C 1
ATOM 1531 O O . THR A 1 197 ? 25.619 1.639 -28.901 1.00 96.62 197 THR A O 1
ATOM 1534 N N . SER A 1 198 ? 25.102 3.335 -30.269 1.00 98.12 198 SER A N 1
ATOM 1535 C CA . SER A 1 198 ? 23.651 3.232 -30.106 1.00 98.12 198 SER A CA 1
ATOM 1536 C C . SER A 1 198 ? 22.947 3.815 -31.333 1.00 98.12 198 SER A C 1
ATOM 1538 O O . SER A 1 198 ? 23.444 4.784 -31.913 1.00 98.12 198 SER A O 1
ATOM 1540 N N . ASP A 1 199 ? 21.789 3.258 -31.699 1.00 98.50 199 ASP A N 1
ATOM 1541 C CA . ASP A 1 199 ? 20.836 3.889 -32.628 1.00 98.50 199 ASP A CA 1
ATOM 1542 C C . ASP A 1 199 ? 20.166 5.137 -32.007 1.00 98.50 199 ASP A C 1
ATOM 1544 O O . ASP A 1 199 ? 19.489 5.896 -32.706 1.00 98.50 199 ASP A O 1
ATOM 1548 N N . TYR A 1 200 ? 20.328 5.339 -30.697 1.00 98.25 200 TYR A N 1
ATOM 1549 C CA . TYR A 1 200 ? 19.690 6.373 -29.890 1.00 98.25 200 TYR A CA 1
ATOM 1550 C C . TYR A 1 200 ? 20.716 7.296 -29.231 1.00 98.25 200 TYR A C 1
ATOM 1552 O O . TYR A 1 200 ? 21.928 7.062 -29.211 1.00 98.25 200 TYR A O 1
ATOM 1560 N N . THR A 1 201 ? 20.215 8.385 -28.661 1.00 97.62 201 THR A N 1
ATOM 1561 C CA . THR A 1 201 ? 21.045 9.372 -27.981 1.00 97.62 201 THR A CA 1
ATOM 1562 C C . THR A 1 201 ? 21.541 8.828 -26.643 1.00 97.62 201 THR A C 1
ATOM 1564 O O . THR A 1 201 ? 20.755 8.495 -25.757 1.00 97.62 201 THR A O 1
ATOM 1567 N N . ILE A 1 202 ? 22.861 8.803 -26.466 1.00 97.00 202 ILE A N 1
ATOM 1568 C CA . ILE A 1 202 ? 23.512 8.477 -25.192 1.00 97.00 202 ILE A CA 1
ATOM 1569 C C . ILE A 1 202 ? 23.707 9.780 -24.406 1.00 97.00 202 ILE A C 1
ATOM 1571 O O . ILE A 1 202 ? 24.300 10.732 -24.921 1.00 97.00 202 ILE A O 1
ATOM 1575 N N . ASP A 1 203 ? 23.250 9.827 -23.156 1.00 95.88 203 ASP A N 1
ATOM 1576 C CA . ASP A 1 203 ? 23.526 10.928 -22.233 1.00 95.88 203 ASP A CA 1
ATOM 1577 C C . ASP A 1 203 ? 24.940 10.802 -21.648 1.00 95.88 203 ASP A C 1
ATOM 1579 O O . ASP A 1 203 ? 25.167 10.376 -20.511 1.00 95.88 203 ASP A O 1
ATOM 1583 N N . ARG A 1 204 ? 25.915 11.227 -22.454 1.00 94.06 204 ARG A N 1
ATOM 1584 C CA . ARG A 1 204 ? 27.340 11.226 -22.101 1.00 94.06 204 ARG A CA 1
ATOM 1585 C C . ARG A 1 204 ? 27.687 12.132 -20.922 1.00 94.06 204 ARG A C 1
ATOM 1587 O O . ARG A 1 204 ? 28.786 12.009 -20.392 1.00 94.06 204 ARG A O 1
ATOM 1594 N N . THR A 1 205 ? 26.799 13.044 -20.527 1.00 93.12 205 THR A N 1
ATOM 1595 C CA . THR A 1 205 ? 27.048 13.923 -19.378 1.00 93.12 205 THR A CA 1
ATOM 1596 C C . THR A 1 205 ? 26.849 13.195 -18.053 1.00 93.12 205 THR A C 1
ATOM 1598 O O . THR A 1 205 ? 27.485 13.554 -17.065 1.00 93.12 205 THR A O 1
ATOM 1601 N N . TYR A 1 206 ? 26.018 12.149 -18.050 1.00 91.56 206 TYR A N 1
ATOM 1602 C CA . TYR A 1 206 ? 25.748 11.332 -16.873 1.00 91.56 206 TYR A CA 1
ATOM 1603 C C . TYR A 1 206 ? 26.580 10.046 -16.846 1.00 91.56 206 TYR A C 1
ATOM 1605 O O . TYR A 1 206 ? 27.105 9.671 -15.801 1.00 91.56 206 TYR A O 1
ATOM 1613 N N . GLY A 1 207 ? 26.729 9.357 -17.982 1.00 93.69 207 GLY A N 1
ATOM 1614 C CA . GLY A 1 207 ? 27.516 8.126 -18.030 1.00 93.69 207 GLY A CA 1
ATOM 1615 C C . GLY A 1 207 ? 27.586 7.481 -19.407 1.00 93.69 207 GLY A C 1
ATOM 1616 O O . GLY A 1 207 ? 26.801 7.776 -20.305 1.00 93.69 207 GLY A O 1
ATOM 1617 N N . ASN A 1 208 ? 28.538 6.563 -19.582 1.00 95.12 208 ASN A N 1
ATOM 1618 C CA . ASN A 1 208 ? 28.746 5.899 -20.869 1.00 95.12 208 ASN A CA 1
ATOM 1619 C C . ASN A 1 208 ? 27.600 4.959 -21.254 1.00 95.12 208 ASN A C 1
ATOM 1621 O O . ASN A 1 208 ? 27.410 4.717 -22.450 1.00 95.12 208 ASN A O 1
ATOM 1625 N N . TYR A 1 209 ? 26.868 4.434 -20.261 1.00 95.94 209 TYR A N 1
ATOM 1626 C CA . TYR A 1 209 ? 25.752 3.493 -20.441 1.00 95.94 209 TYR A CA 1
ATOM 1627 C C . TYR A 1 209 ? 24.380 4.119 -20.182 1.00 95.94 209 TYR A C 1
ATOM 1629 O O . TYR A 1 209 ? 23.378 3.417 -20.038 1.00 95.94 209 TYR A O 1
ATOM 1637 N N . THR A 1 210 ? 24.324 5.445 -20.113 1.00 95.56 210 THR A N 1
ATOM 1638 C CA . THR A 1 210 ? 23.094 6.179 -19.827 1.00 95.56 210 THR A CA 1
ATOM 1639 C C . THR A 1 210 ? 22.450 6.608 -21.130 1.00 95.56 210 THR A C 1
ATOM 1641 O O . THR A 1 210 ? 23.046 7.345 -21.912 1.00 95.56 210 THR A O 1
ATOM 1644 N N . LEU A 1 211 ? 21.225 6.162 -21.375 1.00 96.62 211 LEU A N 1
ATOM 1645 C CA . LEU A 1 211 ? 20.450 6.588 -22.535 1.00 96.62 211 LEU A CA 1
ATOM 1646 C C . LEU A 1 211 ? 19.676 7.871 -22.213 1.00 96.62 211 LEU A C 1
ATOM 1648 O O . LEU A 1 211 ? 19.183 8.047 -21.099 1.00 96.62 211 LEU A O 1
ATOM 1652 N N . ASN A 1 212 ? 19.569 8.778 -23.183 1.00 95.81 212 ASN A N 1
ATOM 1653 C CA . ASN A 1 212 ? 18.863 10.038 -22.992 1.00 95.81 212 ASN A CA 1
ATOM 1654 C C . ASN A 1 212 ? 17.346 9.803 -23.011 1.00 95.81 212 ASN A C 1
ATOM 1656 O O . ASN A 1 212 ? 16.757 9.526 -24.053 1.00 95.81 212 ASN A O 1
ATOM 1660 N N . ILE A 1 213 ? 16.698 9.992 -21.864 1.00 94.31 213 ILE A N 1
ATOM 1661 C CA . ILE A 1 213 ? 15.254 9.774 -21.699 1.00 94.31 213 ILE A CA 1
ATOM 1662 C C . ILE A 1 213 ? 14.378 10.774 -22.479 1.00 94.31 213 ILE A C 1
ATOM 1664 O O . ILE A 1 213 ? 13.176 10.571 -22.639 1.00 94.31 213 ILE A O 1
ATOM 1668 N N . THR A 1 214 ? 14.950 11.869 -22.980 1.00 95.19 214 THR A N 1
ATOM 1669 C CA . THR A 1 214 ? 14.238 12.817 -23.851 1.00 95.19 214 THR A CA 1
ATOM 1670 C C . THR A 1 214 ? 14.248 12.385 -25.320 1.00 95.19 214 THR A C 1
ATOM 1672 O O . THR A 1 214 ? 13.502 12.949 -26.123 1.00 95.19 214 THR A O 1
ATOM 1675 N N . ASP A 1 215 ? 15.023 11.352 -25.677 1.00 97.62 215 ASP A N 1
ATOM 1676 C CA . ASP A 1 215 ? 15.021 10.763 -27.013 1.00 97.62 215 ASP A CA 1
ATOM 1677 C C . ASP A 1 215 ? 13.682 10.060 -27.288 1.00 97.62 215 ASP A C 1
ATOM 1679 O O . ASP A 1 215 ? 13.365 8.979 -26.780 1.00 97.62 215 ASP A O 1
ATOM 1683 N N . VAL A 1 216 ? 12.863 10.700 -28.121 1.00 97.44 216 VAL A N 1
ATOM 1684 C CA . VAL A 1 216 ? 11.527 10.207 -28.468 1.00 97.44 216 VAL A CA 1
ATOM 1685 C C . VAL A 1 216 ? 11.564 8.906 -29.270 1.00 97.44 216 VAL A C 1
ATOM 1687 O O . VAL A 1 216 ? 10.600 8.143 -29.200 1.00 97.44 216 VAL A O 1
ATOM 1690 N N . ASN A 1 217 ? 12.652 8.625 -29.998 1.00 98.44 217 ASN A N 1
ATOM 1691 C CA . ASN A 1 217 ? 12.800 7.394 -30.772 1.00 98.44 217 ASN A CA 1
ATOM 1692 C C . ASN A 1 217 ? 13.124 6.213 -29.859 1.00 98.44 217 ASN A C 1
ATOM 1694 O O . ASN A 1 217 ? 12.579 5.129 -30.068 1.00 98.44 217 ASN A O 1
ATOM 1698 N N . LEU A 1 218 ? 13.952 6.428 -28.831 1.00 98.38 218 LEU A N 1
ATOM 1699 C CA . LEU A 1 218 ? 14.211 5.423 -27.797 1.00 98.38 218 LEU A CA 1
ATOM 1700 C C . LEU A 1 218 ? 12.912 5.054 -27.083 1.00 98.38 218 LEU A C 1
ATOM 1702 O O . LEU A 1 218 ? 12.534 3.884 -27.037 1.00 98.38 218 LEU A O 1
ATOM 1706 N N . ARG A 1 219 ? 12.183 6.070 -26.606 1.00 98.19 219 ARG A N 1
ATOM 1707 C CA . ARG A 1 219 ? 10.906 5.881 -25.914 1.00 98.19 219 ARG A CA 1
ATOM 1708 C C . ARG A 1 219 ? 9.887 5.151 -26.785 1.00 98.19 219 ARG A C 1
ATOM 1710 O O . ARG A 1 219 ? 9.219 4.232 -26.314 1.00 98.19 219 ARG A O 1
ATOM 1717 N N . ALA A 1 220 ? 9.767 5.534 -28.058 1.00 98.62 220 ALA A N 1
ATOM 1718 C CA . ALA A 1 220 ? 8.875 4.870 -29.005 1.00 98.62 220 ALA A CA 1
ATOM 1719 C C . ALA A 1 220 ? 9.282 3.411 -29.250 1.00 98.62 220 ALA A C 1
ATOM 1721 O O . ALA A 1 220 ? 8.415 2.539 -29.323 1.00 98.62 220 ALA A O 1
ATOM 1722 N N . ARG A 1 221 ? 10.588 3.128 -29.333 1.00 98.69 221 ARG A N 1
ATOM 1723 C CA . ARG A 1 221 ? 11.084 1.765 -29.500 1.00 98.69 221 ARG A CA 1
ATOM 1724 C C . ARG A 1 221 ? 10.775 0.897 -28.288 1.00 98.69 221 ARG A C 1
ATOM 1726 O O . ARG A 1 221 ? 10.238 -0.192 -28.465 1.00 98.69 221 ARG A O 1
ATOM 1733 N N . GLU A 1 222 ? 11.091 1.370 -27.089 1.00 98.75 222 GLU A N 1
ATOM 1734 C CA . GLU A 1 222 ? 10.829 0.615 -25.864 1.00 98.75 222 GLU A CA 1
ATOM 1735 C C . GLU A 1 222 ? 9.328 0.342 -25.705 1.00 98.75 222 GLU A C 1
ATOM 1737 O O . GLU A 1 222 ? 8.927 -0.785 -25.424 1.00 98.75 222 GLU A O 1
ATOM 1742 N N . THR A 1 223 ? 8.489 1.345 -25.997 1.00 98.81 223 THR A N 1
ATOM 1743 C CA . THR A 1 223 ? 7.024 1.195 -26.009 1.00 98.81 223 THR A CA 1
ATOM 1744 C C . THR A 1 223 ? 6.582 0.107 -26.993 1.00 98.81 223 THR A C 1
ATOM 1746 O O . THR A 1 223 ? 5.737 -0.722 -26.660 1.00 98.81 223 THR A O 1
ATOM 1749 N N . TYR A 1 224 ? 7.152 0.077 -28.202 1.00 98.81 224 TYR A N 1
ATOM 1750 C CA . TYR A 1 224 ? 6.837 -0.945 -29.203 1.00 98.81 224 TYR A CA 1
ATOM 1751 C C . TYR A 1 224 ? 7.196 -2.355 -28.720 1.00 98.81 224 TYR A C 1
ATOM 1753 O O . TYR A 1 224 ? 6.362 -3.256 -28.811 1.00 98.81 224 TYR A O 1
ATOM 1761 N N . VAL A 1 225 ? 8.403 -2.538 -28.179 1.00 98.88 225 VAL A N 1
ATOM 1762 C CA . VAL A 1 225 ? 8.890 -3.844 -27.712 1.00 98.88 225 VAL A CA 1
ATOM 1763 C C . VAL A 1 225 ? 8.073 -4.343 -26.528 1.00 98.88 225 VAL A C 1
ATOM 1765 O O . VAL A 1 225 ? 7.601 -5.480 -26.558 1.00 98.88 225 VAL A O 1
ATOM 1768 N N . LEU A 1 226 ? 7.809 -3.488 -25.535 1.00 98.88 226 LEU A N 1
ATOM 1769 C CA . LEU A 1 226 ? 6.919 -3.840 -24.429 1.00 98.88 226 LEU A CA 1
ATOM 1770 C C . LEU A 1 226 ? 5.512 -4.185 -24.946 1.00 98.88 226 LEU A C 1
ATOM 1772 O O . LEU A 1 226 ? 4.878 -5.108 -24.446 1.00 98.88 226 LEU A O 1
ATOM 1776 N N . GLY A 1 227 ? 5.040 -3.521 -26.004 1.00 98.81 227 GLY A N 1
ATOM 1777 C CA . GLY A 1 227 ? 3.784 -3.868 -26.673 1.00 98.81 227 GLY A CA 1
ATOM 1778 C C . GLY A 1 227 ? 3.786 -5.281 -27.267 1.00 98.81 227 GLY A C 1
ATOM 1779 O O . GLY A 1 227 ? 2.793 -5.995 -27.130 1.00 98.81 227 GLY A O 1
ATOM 1780 N N . GLN A 1 228 ? 4.898 -5.713 -27.873 1.00 98.88 228 GLN A N 1
ATOM 1781 C CA . GLN A 1 228 ? 5.052 -7.085 -28.376 1.00 98.88 228 GLN A CA 1
ATOM 1782 C C . GLN A 1 228 ? 5.089 -8.105 -27.234 1.00 98.88 228 GLN A C 1
ATOM 1784 O O . GLN A 1 228 ? 4.416 -9.130 -27.320 1.00 98.88 228 GLN A O 1
ATOM 1789 N N . VAL A 1 229 ? 5.786 -7.796 -26.134 1.00 98.88 229 VAL A N 1
ATOM 1790 C CA . VAL A 1 229 ? 5.784 -8.619 -24.912 1.00 98.88 229 VAL A CA 1
ATOM 1791 C C . VAL A 1 229 ? 4.357 -8.816 -24.396 1.00 98.88 229 VAL A C 1
ATOM 1793 O O . VAL A 1 229 ? 3.928 -9.946 -24.167 1.00 98.88 229 VAL A O 1
ATOM 1796 N N . MET A 1 230 ? 3.577 -7.738 -24.276 1.00 98.81 230 MET A N 1
ATOM 1797 C CA . MET A 1 230 ? 2.194 -7.821 -23.795 1.00 98.81 230 MET A CA 1
ATOM 1798 C C . MET A 1 230 ? 1.272 -8.573 -24.767 1.00 98.81 230 MET A C 1
ATOM 1800 O O . MET A 1 230 ? 0.396 -9.321 -24.328 1.00 98.81 230 MET A O 1
ATOM 1804 N N . ALA A 1 231 ? 1.468 -8.424 -26.081 1.00 98.62 231 ALA A N 1
ATOM 1805 C CA . ALA A 1 231 ? 0.733 -9.189 -27.092 1.00 98.62 231 ALA A CA 1
ATOM 1806 C C . ALA A 1 231 ? 1.049 -10.694 -27.026 1.00 98.62 231 ALA A C 1
ATOM 1808 O O . ALA A 1 231 ? 0.149 -11.531 -27.177 1.00 98.62 231 ALA A O 1
ATOM 1809 N N . HIS A 1 232 ? 2.309 -11.040 -26.754 1.00 98.81 232 HIS A N 1
ATOM 1810 C CA . HIS A 1 232 ? 2.727 -12.421 -26.548 1.00 98.81 232 HIS A CA 1
ATOM 1811 C C . HIS A 1 232 ? 2.124 -13.009 -25.270 1.00 98.81 232 HIS A C 1
ATOM 1813 O O . HIS A 1 232 ? 1.514 -14.072 -25.338 1.00 98.81 232 HIS A O 1
ATOM 1819 N N . ILE A 1 233 ? 2.167 -12.288 -24.140 1.00 98.75 233 ILE A N 1
ATOM 1820 C CA . ILE A 1 233 ? 1.515 -12.703 -22.880 1.00 98.75 233 ILE A CA 1
ATOM 1821 C C . ILE A 1 233 ? 0.023 -12.983 -23.104 1.00 98.75 233 ILE A C 1
ATOM 1823 O O . ILE A 1 233 ? -0.478 -14.016 -22.661 1.00 98.75 233 ILE A O 1
ATOM 1827 N N . ALA A 1 234 ? -0.679 -12.107 -23.834 1.00 98.31 234 ALA A N 1
ATOM 1828 C CA . ALA A 1 234 ? -2.093 -12.292 -24.158 1.00 98.31 234 ALA A CA 1
ATOM 1829 C C . ALA A 1 234 ? -2.349 -13.606 -24.914 1.00 98.31 234 ALA A C 1
ATOM 1831 O O . ALA A 1 234 ? -3.255 -14.370 -24.576 1.00 98.31 234 ALA A O 1
ATOM 1832 N N . SER A 1 235 ? -1.529 -13.868 -25.933 1.00 98.12 235 SER A N 1
ATOM 1833 C CA . SER A 1 235 ? -1.636 -15.057 -26.782 1.00 98.12 235 SER A CA 1
ATOM 1834 C C . SER A 1 235 ? -1.279 -16.329 -26.013 1.00 98.12 235 SER A C 1
ATOM 1836 O O . SER A 1 235 ? -1.975 -17.341 -26.123 1.00 98.12 235 SER A O 1
ATOM 1838 N N . TRP A 1 236 ? -0.226 -16.266 -25.197 1.00 98.56 236 TRP A N 1
ATOM 1839 C CA . TRP A 1 236 ? 0.218 -17.365 -24.355 1.00 98.56 236 TRP A CA 1
ATOM 1840 C C . TRP A 1 236 ? -0.851 -17.729 -23.327 1.00 98.56 236 TRP A C 1
ATOM 1842 O O . TRP A 1 236 ? -1.249 -18.888 -23.251 1.00 98.56 236 TRP A O 1
ATOM 1852 N N . ASP A 1 237 ? -1.386 -16.766 -22.576 1.00 97.88 237 ASP A N 1
ATOM 1853 C CA . ASP A 1 237 ? -2.370 -17.055 -21.528 1.00 97.88 237 ASP A CA 1
ATOM 1854 C C . ASP A 1 237 ? -3.689 -17.595 -22.105 1.00 97.88 237 ASP A C 1
ATOM 1856 O O . ASP A 1 237 ? -4.260 -18.552 -21.573 1.00 97.88 237 ASP A O 1
ATOM 1860 N N . ALA A 1 238 ? -4.130 -17.082 -23.259 1.00 96.75 238 ALA A N 1
ATOM 1861 C CA . ALA A 1 238 ? -5.265 -17.641 -23.998 1.00 96.75 238 ALA A CA 1
ATOM 1862 C C . ALA A 1 238 ? -5.048 -19.116 -24.397 1.00 96.75 238 ALA A C 1
ATOM 1864 O O . ALA A 1 238 ? -5.996 -19.903 -24.400 1.00 96.75 238 ALA A O 1
ATOM 1865 N N . ALA A 1 239 ? -3.806 -19.514 -24.690 1.00 97.75 239 ALA A N 1
ATOM 1866 C CA . ALA A 1 239 ? -3.445 -20.895 -25.006 1.00 97.75 239 ALA A CA 1
ATOM 1867 C C . ALA A 1 239 ? -3.248 -21.790 -23.762 1.00 97.75 239 ALA A C 1
ATOM 1869 O O . ALA A 1 239 ? -3.279 -23.014 -23.886 1.00 97.75 239 ALA A O 1
ATOM 1870 N N . HIS A 1 240 ? -3.092 -21.210 -22.564 1.00 96.56 240 HIS A N 1
ATOM 1871 C CA . HIS A 1 240 ? -2.699 -21.921 -21.338 1.00 96.56 240 HIS A CA 1
ATOM 1872 C C . HIS A 1 240 ? -3.739 -21.835 -20.210 1.00 96.56 240 HIS A C 1
ATOM 1874 O O . HIS A 1 240 ? -3.405 -21.720 -19.032 1.00 96.56 240 HIS A O 1
ATOM 1880 N N . SER A 1 241 ? -5.014 -22.032 -20.557 1.00 92.25 241 SER A N 1
ATOM 1881 C CA . SER A 1 241 ? -6.167 -22.071 -19.633 1.00 92.25 241 SER A CA 1
ATOM 1882 C C . SER A 1 241 ? -6.602 -20.723 -19.052 1.00 92.25 241 SER A C 1
ATOM 1884 O O . SER A 1 241 ? -7.450 -20.721 -18.161 1.00 92.25 241 SER A O 1
ATOM 1886 N N . SER A 1 242 ? -6.060 -19.603 -19.541 1.00 94.00 242 SER A N 1
ATOM 1887 C CA . SER A 1 242 ? -6.454 -18.249 -19.126 1.00 94.00 242 SER A CA 1
ATOM 1888 C C . SER A 1 242 ? -6.449 -18.071 -17.608 1.00 94.00 242 SER A C 1
ATOM 1890 O O . SER A 1 242 ? -7.386 -17.534 -17.020 1.00 94.00 242 SER A O 1
ATOM 1892 N N . LYS A 1 243 ? -5.403 -18.586 -16.948 1.00 94.06 243 LYS A N 1
ATOM 1893 C CA . LYS A 1 243 ? -5.242 -18.428 -15.495 1.00 94.06 243 LYS A CA 1
ATOM 1894 C C . LYS A 1 243 ? -4.750 -17.039 -15.124 1.00 94.06 243 LYS A C 1
ATOM 1896 O O . LYS A 1 243 ? -4.701 -16.726 -13.932 1.00 94.06 243 LYS A O 1
ATOM 1901 N N . HIS A 1 244 ? -4.383 -16.230 -16.112 1.00 96.44 244 HIS A N 1
ATOM 1902 C CA . HIS A 1 244 ? -3.922 -14.868 -15.946 1.00 96.44 244 HIS A CA 1
ATOM 1903 C C . HIS A 1 244 ? -2.728 -14.782 -14.976 1.00 96.44 244 HIS A C 1
ATOM 1905 O O . HIS A 1 244 ? -2.876 -14.251 -13.866 1.00 96.44 244 HIS A O 1
ATOM 1911 N N . PRO A 1 245 ? -1.574 -15.397 -15.310 1.00 96.94 245 PRO A N 1
ATOM 1912 C CA . PRO A 1 245 ? -0.425 -15.436 -14.414 1.00 96.94 245 PRO A CA 1
ATOM 1913 C C . PRO A 1 245 ? 0.139 -14.034 -14.183 1.00 96.94 245 PRO A C 1
ATOM 1915 O O . PRO A 1 245 ? 0.418 -13.691 -13.042 1.00 96.94 245 PRO A O 1
ATOM 1918 N N . VAL A 1 246 ? 0.244 -13.194 -15.216 1.00 98.69 246 VAL A N 1
ATOM 1919 C CA . VAL A 1 246 ? 0.745 -11.820 -15.067 1.00 98.69 246 VAL A CA 1
ATOM 1920 C C . VAL A 1 246 ? -0.364 -10.925 -14.530 1.00 98.69 246 VAL A C 1
ATOM 1922 O O . VAL A 1 246 ? -1.452 -10.886 -15.106 1.00 98.69 246 VAL A O 1
ATOM 1925 N N . ILE A 1 247 ? -0.087 -10.216 -13.439 1.00 98.69 247 ILE A N 1
ATOM 1926 C CA . ILE A 1 247 ? -1.024 -9.290 -12.784 1.00 98.69 247 ILE A CA 1
ATOM 1927 C C . ILE A 1 247 ? -0.455 -7.884 -12.634 1.00 98.69 247 ILE A C 1
ATOM 1929 O O . ILE A 1 247 ? -1.202 -6.984 -12.284 1.00 98.69 247 ILE A O 1
ATOM 1933 N N . GLY A 1 248 ? 0.821 -7.660 -12.926 1.00 98.69 248 GLY A N 1
ATOM 1934 C CA . GLY A 1 248 ? 1.422 -6.337 -12.844 1.00 98.69 248 GLY A CA 1
ATOM 1935 C C . GLY A 1 248 ? 2.667 -6.224 -13.705 1.00 98.69 248 GLY A C 1
ATOM 1936 O O . GLY A 1 248 ? 3.320 -7.231 -13.982 1.00 98.69 248 GLY A O 1
ATOM 1937 N N . VAL A 1 249 ? 2.990 -4.998 -14.113 1.00 98.94 249 VAL A N 1
ATOM 1938 C CA . VAL A 1 249 ? 4.242 -4.664 -14.800 1.00 98.94 249 VAL A CA 1
ATOM 1939 C C . VAL A 1 249 ? 4.939 -3.521 -14.065 1.00 98.94 249 VAL A C 1
ATOM 1941 O O . VAL A 1 249 ? 4.422 -2.403 -14.026 1.00 98.94 249 VAL A O 1
ATOM 1944 N N . GLN A 1 250 ? 6.122 -3.771 -13.508 1.00 98.75 250 GLN A N 1
ATOM 1945 C CA . GLN A 1 250 ? 7.023 -2.685 -13.121 1.00 98.75 250 GLN A CA 1
ATOM 1946 C C . GLN A 1 250 ? 7.677 -2.129 -14.386 1.00 98.75 250 GLN A C 1
ATOM 1948 O O . GLN A 1 250 ? 8.201 -2.887 -15.201 1.00 98.75 250 GLN A O 1
ATOM 1953 N N . LEU A 1 251 ? 7.630 -0.812 -14.559 1.00 98.50 251 LEU A N 1
ATOM 1954 C CA . LEU A 1 251 ? 8.184 -0.115 -15.712 1.00 98.50 251 LEU A CA 1
ATOM 1955 C C . LEU A 1 251 ? 9.616 0.330 -15.400 1.00 98.50 251 LEU A C 1
ATOM 1957 O O . LEU A 1 251 ? 9.808 1.252 -14.607 1.00 98.50 251 LEU A O 1
ATOM 1961 N N . ASN A 1 252 ? 10.603 -0.293 -16.054 1.00 97.19 252 ASN A N 1
ATOM 1962 C CA . ASN A 1 252 ? 12.029 -0.126 -15.747 1.00 97.19 252 ASN A CA 1
ATOM 1963 C C . ASN A 1 252 ? 12.355 -0.523 -14.293 1.00 97.19 252 ASN A C 1
ATOM 1965 O O . ASN A 1 252 ? 11.578 -1.225 -13.644 1.00 97.19 252 ASN A O 1
ATOM 1969 N N . ASN A 1 253 ? 13.538 -0.165 -13.794 1.00 96.00 253 ASN A N 1
ATOM 1970 C CA . ASN A 1 253 ? 13.930 -0.432 -12.410 1.00 96.00 253 ASN A CA 1
ATOM 1971 C C . ASN A 1 253 ? 14.720 0.732 -11.843 1.00 96.00 253 ASN A C 1
ATOM 1973 O O . ASN A 1 253 ? 15.712 1.119 -12.460 1.00 96.00 253 ASN A O 1
ATOM 1977 N N . GLU A 1 254 ? 14.325 1.258 -10.683 1.00 93.31 254 GLU A N 1
ATOM 1978 C CA . GLU A 1 254 ? 15.037 2.358 -10.018 1.00 93.31 254 GLU A CA 1
ATOM 1979 C C . GLU A 1 254 ? 15.360 3.502 -11.001 1.00 93.31 254 GLU A C 1
ATOM 1981 O O . GLU A 1 254 ? 16.494 3.980 -11.108 1.00 93.31 254 GLU A O 1
ATOM 1986 N N . PHE A 1 255 ? 14.359 3.872 -11.805 1.00 93.19 255 PHE A N 1
ATOM 1987 C CA . PHE A 1 255 ? 14.544 4.722 -12.977 1.00 93.19 255 PHE A CA 1
ATOM 1988 C C . PHE A 1 255 ? 15.118 6.092 -12.595 1.00 93.19 255 PHE A C 1
ATOM 1990 O O . PHE A 1 255 ? 14.588 6.757 -11.698 1.00 93.19 255 PHE A O 1
ATOM 1997 N N . ARG A 1 256 ? 16.143 6.546 -13.326 1.00 90.38 256 ARG A N 1
ATOM 1998 C CA . ARG A 1 256 ? 16.679 7.916 -13.234 1.00 90.38 256 ARG A CA 1
ATOM 1999 C C . ARG A 1 256 ? 16.847 8.535 -14.613 1.00 90.38 256 ARG A C 1
ATOM 2001 O O . ARG A 1 256 ? 17.382 7.884 -15.508 1.00 90.38 256 ARG A O 1
ATOM 2008 N N . GLY A 1 257 ? 16.472 9.796 -14.767 1.00 88.88 257 GLY A N 1
ATOM 2009 C CA . GLY A 1 257 ? 16.542 10.535 -16.025 1.00 88.88 257 GLY A CA 1
ATOM 2010 C C . GLY A 1 257 ? 17.926 11.054 -16.426 1.00 88.88 257 GLY A C 1
ATOM 2011 O O . GLY A 1 257 ? 18.027 11.819 -17.385 1.00 88.88 257 GLY A O 1
ATOM 2012 N N . GLY A 1 258 ? 18.991 10.680 -15.712 1.00 89.31 258 GLY A N 1
ATOM 2013 C CA . GLY A 1 258 ? 20.347 11.165 -15.980 1.00 89.31 258 GLY A CA 1
ATOM 2014 C C . GLY A 1 258 ? 20.462 12.679 -15.767 1.00 89.31 258 GLY A C 1
ATOM 2015 O O . GLY A 1 258 ? 20.019 13.203 -14.747 1.00 89.31 258 GLY A O 1
ATOM 2016 N N . SER A 1 259 ? 21.010 13.410 -16.739 1.00 91.94 259 SER A N 1
ATOM 2017 C CA . SER A 1 259 ? 21.046 14.886 -16.710 1.00 91.94 259 SER A CA 1
ATOM 2018 C C . SER A 1 259 ? 19.670 15.556 -16.845 1.00 91.94 259 SER A C 1
ATOM 2020 O O . SER A 1 259 ? 19.547 16.767 -16.655 1.00 91.94 259 SER A O 1
ATOM 2022 N N . HIS A 1 260 ? 18.629 14.774 -17.139 1.00 89.31 260 HIS A N 1
ATOM 2023 C CA . HIS A 1 260 ? 17.245 15.221 -17.278 1.00 89.31 260 HIS A CA 1
ATOM 2024 C C . HIS A 1 260 ? 16.334 14.738 -16.135 1.00 89.31 260 HIS A C 1
ATOM 2026 O O . HIS A 1 260 ? 15.111 14.877 -16.244 1.00 89.31 260 HIS A O 1
ATOM 2032 N N . ASP A 1 261 ? 16.912 14.178 -15.067 1.00 88.75 261 ASP A N 1
ATOM 2033 C CA . ASP A 1 261 ? 16.192 13.598 -13.928 1.00 88.75 261 ASP A CA 1
ATOM 2034 C C . ASP A 1 261 ? 15.248 14.617 -13.279 1.00 88.75 261 ASP A C 1
ATOM 2036 O O . ASP A 1 261 ? 15.647 15.682 -12.803 1.00 88.75 261 ASP A O 1
ATOM 2040 N N . SER A 1 262 ? 13.956 14.307 -13.313 1.00 90.88 262 SER A N 1
ATOM 2041 C CA . SER A 1 262 ? 12.917 15.061 -12.617 1.00 90.88 262 SER A CA 1
ATOM 2042 C C . SER A 1 262 ? 11.650 14.222 -12.551 1.00 90.88 262 SER A C 1
ATOM 2044 O O . SER A 1 262 ? 11.358 13.468 -13.478 1.00 90.88 262 SER A O 1
ATOM 2046 N N . GLY A 1 263 ? 10.829 14.433 -11.515 1.00 91.50 263 GLY A N 1
ATOM 2047 C CA . GLY A 1 263 ? 9.550 13.726 -11.392 1.00 91.50 263 GLY A CA 1
ATOM 2048 C C . GLY A 1 263 ? 8.701 13.800 -12.668 1.00 91.50 263 GLY A C 1
ATOM 2049 O O . GLY A 1 263 ? 8.157 12.791 -13.104 1.00 91.50 263 GLY A O 1
ATOM 2050 N N . THR A 1 264 ? 8.653 14.966 -13.321 1.00 92.44 264 THR A N 1
ATOM 2051 C CA . THR A 1 264 ? 7.900 15.168 -14.568 1.00 92.44 264 THR A CA 1
ATOM 2052 C C . THR A 1 264 ? 8.494 14.416 -15.757 1.00 92.44 264 THR A C 1
ATOM 2054 O O . THR A 1 264 ? 7.749 13.734 -16.462 1.00 92.44 264 THR A O 1
ATOM 2057 N N . ASN A 1 265 ? 9.803 14.526 -16.011 1.00 93.25 265 ASN A N 1
ATOM 2058 C CA . ASN A 1 265 ? 10.423 13.868 -17.168 1.00 93.25 265 ASN A CA 1
ATOM 2059 C C . ASN A 1 265 ? 10.391 12.346 -17.022 1.00 93.25 265 ASN A C 1
ATOM 2061 O O . ASN A 1 265 ? 10.027 11.650 -17.972 1.00 93.25 265 ASN A O 1
ATOM 2065 N N . ASP A 1 266 ? 10.693 11.849 -15.824 1.00 93.94 266 ASP A N 1
ATOM 2066 C CA . ASP A 1 266 ? 10.719 10.421 -15.530 1.00 93.94 266 ASP A CA 1
ATOM 2067 C C . ASP A 1 266 ? 9.332 9.815 -15.731 1.00 93.94 266 ASP A C 1
ATOM 2069 O O . ASP A 1 266 ? 9.166 8.855 -16.481 1.00 93.94 266 ASP A O 1
ATOM 2073 N N . ILE A 1 267 ? 8.302 10.421 -15.132 1.00 95.31 267 ILE A N 1
ATOM 2074 C CA . ILE A 1 267 ? 6.931 9.926 -15.264 1.00 95.31 267 ILE A CA 1
ATOM 2075 C C . ILE A 1 267 ? 6.379 10.132 -16.674 1.00 95.31 267 ILE A C 1
ATOM 2077 O O . ILE A 1 267 ? 5.613 9.296 -17.142 1.00 95.31 267 ILE A O 1
ATOM 2081 N N . THR A 1 268 ? 6.804 11.161 -17.409 1.00 94.81 268 THR A N 1
ATOM 2082 C CA . THR A 1 268 ? 6.444 11.298 -18.830 1.00 94.81 268 THR A CA 1
ATOM 2083 C C . THR A 1 268 ? 7.007 10.141 -19.657 1.00 94.81 268 THR A C 1
ATOM 2085 O O . THR A 1 268 ? 6.293 9.574 -20.485 1.00 94.81 268 THR A O 1
ATOM 2088 N N . TYR A 1 269 ? 8.268 9.759 -19.429 1.00 97.19 269 TYR A N 1
ATOM 2089 C CA . TYR A 1 269 ? 8.874 8.608 -20.099 1.00 97.19 269 TYR A CA 1
ATOM 2090 C C . TYR A 1 269 ? 8.157 7.306 -19.728 1.00 97.19 269 TYR A C 1
ATOM 2092 O O . TYR A 1 269 ? 7.701 6.573 -20.607 1.00 97.19 269 TYR A O 1
ATOM 2100 N N . LEU A 1 270 ? 8.006 7.059 -18.425 1.00 97.62 270 LEU A N 1
ATOM 2101 C CA . LEU A 1 270 ? 7.435 5.832 -17.872 1.00 97.62 270 LEU A CA 1
ATOM 2102 C C . LEU A 1 270 ? 5.952 5.676 -18.245 1.00 97.62 270 LEU A C 1
ATOM 2104 O O . LEU A 1 270 ? 5.525 4.602 -18.651 1.00 97.62 270 LEU A O 1
ATOM 2108 N N . SER A 1 271 ? 5.164 6.750 -18.216 1.00 97.81 271 SER A N 1
ATOM 2109 C CA . SER A 1 271 ? 3.761 6.727 -18.652 1.00 97.81 271 SER A CA 1
ATOM 2110 C C . SER A 1 271 ? 3.623 6.489 -20.160 1.00 97.81 271 SER A C 1
ATOM 2112 O O . SER A 1 271 ? 2.682 5.825 -20.599 1.00 97.81 271 SER A O 1
ATOM 2114 N N . ALA A 1 272 ? 4.566 6.958 -20.983 1.00 97.44 272 ALA A N 1
ATOM 2115 C CA . ALA A 1 272 ? 4.545 6.652 -22.412 1.00 97.44 272 ALA A CA 1
ATOM 2116 C C . ALA A 1 272 ? 4.777 5.156 -22.672 1.00 97.44 272 ALA A C 1
ATOM 2118 O O . ALA A 1 272 ? 3.988 4.548 -23.394 1.00 97.44 272 ALA A O 1
ATOM 2119 N N . ILE A 1 273 ? 5.784 4.539 -22.043 1.00 98.06 273 ILE A N 1
ATOM 2120 C CA . ILE A 1 273 ? 6.015 3.092 -22.189 1.00 98.06 273 ILE A CA 1
ATOM 2121 C C . ILE A 1 273 ? 4.886 2.270 -21.550 1.00 98.06 273 ILE A C 1
ATOM 2123 O O . ILE A 1 273 ? 4.447 1.282 -22.132 1.00 98.06 273 ILE A O 1
ATOM 2127 N N . GLY A 1 274 ? 4.322 2.724 -20.424 1.00 98.56 274 GLY A N 1
ATOM 2128 C CA . GLY A 1 274 ? 3.171 2.096 -19.770 1.00 98.56 274 GLY A CA 1
ATOM 2129 C C . GLY A 1 274 ? 1.931 2.028 -20.664 1.00 98.56 274 GLY A C 1
ATOM 2130 O O . GLY A 1 274 ? 1.106 1.125 -20.512 1.00 98.56 274 GLY A O 1
ATOM 2131 N N . SER A 1 275 ? 1.819 2.913 -21.664 1.00 98.31 275 SER A N 1
ATOM 2132 C CA . SER A 1 275 ? 0.742 2.851 -22.659 1.00 98.31 275 SER A CA 1
ATOM 2133 C C . SER A 1 275 ? 0.728 1.532 -23.439 1.00 98.31 275 SER A C 1
ATOM 2135 O O . SER A 1 275 ? -0.343 1.076 -23.833 1.00 98.31 275 SER A O 1
ATOM 2137 N N . ALA A 1 276 ? 1.881 0.873 -23.603 1.00 98.44 276 ALA A N 1
ATOM 2138 C CA . ALA A 1 276 ? 1.971 -0.443 -24.226 1.00 98.44 276 ALA A CA 1
ATOM 2139 C C . ALA A 1 276 ? 1.185 -1.503 -23.442 1.00 98.44 276 ALA A C 1
ATOM 2141 O O . ALA A 1 276 ? 0.520 -2.348 -24.036 1.00 98.44 276 ALA A O 1
ATOM 2142 N N . VAL A 1 277 ? 1.207 -1.419 -22.109 1.00 98.69 277 VAL A N 1
ATOM 2143 C CA . VAL A 1 277 ? 0.445 -2.301 -21.216 1.00 98.69 277 VAL A CA 1
ATOM 2144 C C . VAL A 1 277 ? -1.040 -1.963 -21.287 1.00 98.69 277 VAL A C 1
ATOM 2146 O O . VAL A 1 277 ? -1.871 -2.849 -21.497 1.00 98.69 277 VAL A O 1
ATOM 2149 N N . LYS A 1 278 ? -1.376 -0.673 -21.168 1.00 97.62 278 LYS A N 1
ATOM 2150 C CA . LYS A 1 278 ? -2.766 -0.195 -21.094 1.00 97.62 278 LYS A CA 1
ATOM 2151 C C . LYS A 1 278 ? -3.550 -0.338 -22.396 1.00 97.62 278 LYS A C 1
ATOM 2153 O O . LYS A 1 278 ? -4.761 -0.520 -22.341 1.00 97.62 278 LYS A O 1
ATOM 2158 N N . ASN A 1 279 ? -2.870 -0.312 -23.540 1.00 96.50 279 ASN A N 1
ATOM 2159 C CA . ASN A 1 279 ? -3.480 -0.494 -24.859 1.00 96.50 279 ASN A CA 1
ATOM 2160 C C . ASN A 1 279 ? -3.419 -1.946 -25.369 1.00 96.50 279 ASN A C 1
ATOM 2162 O O . ASN A 1 279 ? -3.857 -2.215 -26.488 1.00 96.50 279 ASN A O 1
ATOM 2166 N N . SER A 1 280 ? -2.853 -2.877 -24.595 1.00 96.81 280 SER A N 1
ATOM 2167 C CA . SER A 1 280 ? -2.768 -4.287 -24.986 1.00 96.81 280 SER A CA 1
ATOM 2168 C C . SER A 1 280 ? -4.096 -5.028 -24.787 1.00 96.81 280 SER A C 1
ATOM 2170 O O . SER A 1 280 ? -4.991 -4.566 -24.086 1.00 96.81 280 SER A O 1
ATOM 2172 N N . ALA A 1 281 ? -4.206 -6.235 -25.349 1.00 95.12 281 ALA A N 1
ATOM 2173 C CA . ALA A 1 281 ? -5.313 -7.152 -25.055 1.00 95.12 281 ALA A CA 1
ATOM 2174 C C . ALA A 1 281 ? -5.209 -7.814 -23.661 1.00 95.12 281 ALA A C 1
ATOM 2176 O O . ALA A 1 281 ? -6.100 -8.566 -23.272 1.00 95.12 281 ALA A O 1
ATOM 2177 N N . TYR A 1 282 ? -4.126 -7.555 -22.920 1.00 97.62 282 TYR A N 1
ATOM 2178 C CA . TYR A 1 282 ? -3.834 -8.125 -21.607 1.00 97.62 282 TYR A CA 1
ATOM 2179 C C . TYR A 1 282 ? -3.545 -6.989 -20.616 1.00 97.62 282 TYR A C 1
ATOM 2181 O O . TYR A 1 282 ? -2.416 -6.741 -20.196 1.00 97.62 282 TYR A O 1
ATOM 2189 N N . VAL A 1 283 ? -4.587 -6.225 -20.287 1.00 98.31 283 VAL A N 1
ATOM 2190 C CA . VAL A 1 283 ? -4.446 -5.029 -19.449 1.00 98.31 283 VAL A CA 1
ATOM 2191 C C . VAL A 1 283 ? -4.265 -5.423 -17.983 1.00 98.31 283 VAL A C 1
ATOM 2193 O O . VAL A 1 283 ? -5.152 -6.033 -17.388 1.00 98.31 283 VAL A O 1
ATOM 2196 N N . VAL A 1 284 ? -3.137 -5.024 -17.398 1.00 98.81 284 VAL A N 1
ATOM 2197 C CA . VAL A 1 284 ? -2.797 -5.189 -15.974 1.00 98.81 284 VAL A CA 1
ATOM 2198 C C . VAL A 1 284 ? -2.410 -3.849 -15.343 1.00 98.81 284 VAL A C 1
ATOM 2200 O O . VAL A 1 284 ? -2.264 -2.838 -16.047 1.00 98.81 284 VAL A O 1
ATOM 2203 N N . TRP A 1 285 ? -2.239 -3.805 -14.019 1.00 98.69 285 TRP A N 1
ATOM 2204 C CA . TRP A 1 285 ? -1.642 -2.637 -13.374 1.00 98.69 285 TRP A CA 1
ATOM 2205 C C . TRP A 1 285 ? -0.162 -2.470 -13.741 1.00 98.69 285 TRP A C 1
ATOM 2207 O O . TRP A 1 285 ? 0.539 -3.396 -14.143 1.00 98.69 285 TRP A O 1
ATOM 2217 N N . THR A 1 286 ? 0.304 -1.246 -13.591 1.00 98.88 286 THR A N 1
ATOM 2218 C CA . THR A 1 286 ? 1.641 -0.764 -13.899 1.00 98.88 286 THR A CA 1
ATOM 2219 C C . THR A 1 286 ? 2.170 -0.016 -12.692 1.00 98.88 286 THR A C 1
ATOM 2221 O O . THR A 1 286 ? 1.433 0.750 -12.060 1.00 98.88 286 THR A O 1
ATOM 2224 N N . ARG A 1 287 ? 3.444 -0.219 -12.372 1.00 98.25 287 ARG A N 1
ATOM 2225 C CA . ARG A 1 287 ? 4.076 0.452 -11.240 1.00 98.25 287 ARG A CA 1
ATOM 2226 C C . ARG A 1 287 ? 5.496 0.905 -11.532 1.00 98.25 287 ARG A C 1
ATOM 2228 O O . ARG A 1 287 ? 6.102 0.485 -12.513 1.00 98.25 287 ARG A O 1
ATOM 2235 N N . VAL A 1 288 ? 6.018 1.759 -10.660 1.00 97.38 288 VAL A N 1
ATOM 2236 C CA . VAL A 1 288 ? 7.399 2.261 -10.703 1.00 97.38 288 VAL A CA 1
ATOM 2237 C C . VAL A 1 288 ? 8.009 2.148 -9.309 1.00 97.38 288 VAL A C 1
ATOM 2239 O O . VAL A 1 288 ? 7.375 2.554 -8.332 1.00 97.38 288 VAL A O 1
ATOM 2242 N N . ASN A 1 289 ? 9.231 1.628 -9.219 1.00 95.75 289 ASN A N 1
ATOM 2243 C CA . ASN A 1 289 ? 10.026 1.607 -7.994 1.00 95.75 289 ASN A CA 1
ATOM 2244 C C . ASN A 1 289 ? 11.074 2.731 -7.951 1.00 95.75 289 ASN A C 1
ATOM 2246 O O . ASN A 1 289 ? 11.440 3.310 -8.980 1.00 95.75 289 ASN A O 1
ATOM 2250 N N . ASN A 1 290 ? 11.521 3.071 -6.741 1.00 91.88 290 ASN A N 1
ATOM 2251 C CA . ASN A 1 290 ? 12.455 4.162 -6.469 1.00 91.88 290 ASN A CA 1
ATOM 2252 C C . ASN A 1 290 ? 13.360 3.812 -5.298 1.00 91.88 290 ASN A C 1
ATOM 2254 O O . ASN A 1 290 ? 12.873 3.361 -4.277 1.00 91.88 290 ASN A O 1
ATOM 2258 N N . ILE A 1 291 ? 14.633 4.174 -5.378 1.00 84.19 291 ILE A N 1
ATOM 2259 C CA . ILE A 1 291 ? 15.586 3.967 -4.282 1.00 84.19 291 ILE A CA 1
ATOM 2260 C C . ILE A 1 291 ? 15.204 4.814 -3.052 1.00 84.19 291 ILE A C 1
ATOM 2262 O O . ILE A 1 291 ? 14.882 5.998 -3.206 1.00 84.19 291 ILE A O 1
ATOM 2266 N N . HIS A 1 292 ? 15.311 4.222 -1.854 1.00 69.12 292 HIS A N 1
ATOM 2267 C CA . HIS A 1 292 ? 14.990 4.798 -0.536 1.00 69.12 292 HIS A CA 1
ATOM 2268 C C . HIS A 1 292 ? 15.467 6.245 -0.306 1.00 69.12 292 HIS A C 1
ATOM 2270 O O . HIS A 1 292 ? 14.751 7.068 0.260 1.00 69.12 292 HIS A O 1
ATOM 2276 N N . ASP A 1 293 ? 16.649 6.592 -0.817 1.00 58.69 293 ASP A N 1
ATOM 2277 C CA . ASP A 1 293 ? 17.327 7.856 -0.497 1.00 58.69 293 ASP A CA 1
ATOM 2278 C C . ASP A 1 293 ? 17.066 8.971 -1.525 1.00 58.69 293 ASP A C 1
ATOM 2280 O O . ASP A 1 293 ? 17.767 9.989 -1.548 1.00 58.69 293 ASP A O 1
ATOM 2284 N N . GLN A 1 294 ? 16.129 8.774 -2.458 1.00 59.22 294 GLN A N 1
ATOM 2285 C CA . GLN A 1 294 ? 15.935 9.718 -3.553 1.00 59.22 294 GLN A CA 1
ATOM 2286 C C . GLN A 1 294 ? 14.925 10.823 -3.203 1.00 59.22 294 GLN A C 1
ATOM 2288 O O . GLN A 1 294 ? 13.765 10.530 -2.905 1.00 59.22 294 GLN A O 1
ATOM 2293 N N . PRO A 1 295 ? 15.285 12.113 -3.383 1.00 57.44 295 PRO A N 1
ATOM 2294 C CA . PRO A 1 295 ? 14.352 13.238 -3.246 1.00 57.44 295 PRO A CA 1
ATOM 2295 C C . PRO A 1 295 ? 13.215 13.211 -4.288 1.00 57.44 295 PRO A C 1
ATOM 2297 O O . PRO A 1 295 ? 12.343 14.081 -4.289 1.00 57.44 295 PRO A O 1
ATOM 2300 N N . THR A 1 296 ? 13.208 12.223 -5.189 1.00 72.88 296 THR A N 1
ATOM 2301 C CA . THR A 1 296 ? 12.273 12.119 -6.303 1.00 72.88 296 THR A CA 1
ATOM 2302 C C . THR A 1 296 ? 11.043 11.259 -6.027 1.00 72.88 296 THR A C 1
ATOM 2304 O O . THR A 1 296 ? 10.118 11.372 -6.822 1.00 72.88 296 THR A O 1
ATOM 2307 N N . LEU A 1 297 ? 10.933 10.482 -4.933 1.00 88.81 297 LEU A N 1
ATOM 2308 C CA . LEU A 1 297 ? 9.713 9.685 -4.669 1.00 88.81 297 LEU A CA 1
ATOM 2309 C C . LEU A 1 297 ? 8.461 10.575 -4.667 1.00 88.81 297 LEU A C 1
ATOM 2311 O O . LEU A 1 297 ? 7.567 10.412 -5.497 1.00 88.81 297 LEU A O 1
ATOM 2315 N N . THR A 1 298 ? 8.432 11.573 -3.782 1.00 90.25 298 THR A N 1
ATOM 2316 C CA . THR A 1 298 ? 7.330 12.542 -3.690 1.00 90.25 298 THR A CA 1
ATOM 2317 C C . THR A 1 298 ? 7.154 13.319 -4.994 1.00 90.25 298 THR A C 1
ATOM 2319 O O . THR A 1 298 ? 6.027 13.544 -5.431 1.00 90.25 298 THR A O 1
ATOM 2322 N N . ALA A 1 299 ? 8.251 13.700 -5.658 1.00 91.19 299 ALA A N 1
ATOM 2323 C CA . ALA A 1 299 ? 8.190 14.432 -6.923 1.00 91.19 299 ALA A CA 1
ATOM 2324 C C . ALA A 1 299 ? 7.560 13.599 -8.054 1.00 91.19 299 ALA A C 1
ATOM 2326 O O . ALA A 1 299 ? 6.750 14.119 -8.818 1.00 91.19 299 ALA A O 1
ATOM 2327 N N . LYS A 1 300 ? 7.895 12.309 -8.147 1.00 93.69 300 LYS A N 1
ATOM 2328 C CA . LYS A 1 300 ? 7.343 11.359 -9.117 1.00 93.69 300 LYS A CA 1
ATOM 2329 C C . LYS A 1 300 ? 5.883 11.046 -8.809 1.00 93.69 300 LYS A C 1
ATOM 2331 O O . LYS A 1 300 ? 5.071 11.055 -9.730 1.00 93.69 300 LYS A O 1
ATOM 2336 N N . ILE A 1 301 ? 5.515 10.855 -7.537 1.00 94.94 301 ILE A N 1
ATOM 2337 C CA . ILE A 1 301 ? 4.104 10.698 -7.154 1.00 94.94 301 ILE A CA 1
ATOM 2338 C C . ILE A 1 301 ? 3.306 11.938 -7.574 1.00 94.94 301 ILE A C 1
ATOM 2340 O O . ILE A 1 301 ? 2.326 11.807 -8.302 1.00 94.94 301 ILE A O 1
ATOM 2344 N N . ASN A 1 302 ? 3.764 13.141 -7.218 1.00 94.25 302 ASN A N 1
ATOM 2345 C CA . ASN A 1 302 ? 3.092 14.389 -7.589 1.00 94.25 302 ASN A CA 1
ATOM 2346 C C . ASN A 1 302 ? 2.988 14.577 -9.110 1.00 94.25 302 ASN A C 1
ATOM 2348 O O . ASN A 1 302 ? 1.937 14.981 -9.605 1.00 94.25 302 ASN A O 1
ATOM 2352 N N . ALA A 1 303 ? 4.043 14.254 -9.863 1.00 94.75 303 ALA A N 1
ATOM 2353 C CA . ALA A 1 303 ? 4.010 14.298 -11.322 1.00 94.75 303 ALA A CA 1
ATOM 2354 C C . ALA A 1 303 ? 2.977 13.319 -11.904 1.00 94.75 303 ALA A C 1
ATOM 2356 O O . ALA A 1 303 ? 2.259 13.662 -12.844 1.00 94.75 303 ALA A O 1
ATOM 2357 N N . ASN A 1 304 ? 2.848 12.125 -11.321 1.00 96.94 304 ASN A N 1
ATOM 2358 C CA . ASN A 1 304 ? 1.850 11.149 -11.740 1.00 96.94 304 ASN A CA 1
ATOM 2359 C C . ASN A 1 304 ? 0.416 11.584 -11.400 1.00 96.94 304 ASN A C 1
ATOM 2361 O O . ASN A 1 304 ? -0.481 11.446 -12.233 1.00 96.94 304 ASN A O 1
ATOM 2365 N N . GLU A 1 305 ? 0.193 12.166 -10.218 1.00 95.19 305 GLU A N 1
ATOM 2366 C CA . GLU A 1 305 ? -1.101 12.761 -9.858 1.00 95.19 305 GLU A CA 1
ATOM 2367 C C . GLU A 1 305 ? -1.476 13.910 -10.807 1.00 95.19 305 GLU A C 1
ATOM 2369 O O . GLU A 1 305 ? -2.628 13.998 -11.234 1.00 95.19 305 GLU A O 1
ATOM 2374 N N . ALA A 1 306 ? -0.510 14.745 -11.205 1.00 94.56 306 ALA A N 1
ATOM 2375 C CA . ALA A 1 306 ? -0.730 15.824 -12.168 1.00 94.56 306 ALA A CA 1
ATOM 2376 C C . ALA A 1 306 ? -1.127 15.300 -13.561 1.00 94.56 306 ALA A C 1
ATOM 2378 O O . ALA A 1 306 ? -1.994 15.876 -14.215 1.00 94.56 306 ALA A O 1
ATOM 2379 N N . LEU A 1 307 ? -0.555 14.179 -14.016 1.00 94.62 307 LEU A N 1
ATOM 2380 C CA . LEU A 1 307 ? -1.023 13.522 -15.242 1.00 94.62 307 LEU A CA 1
ATOM 2381 C C . LEU A 1 307 ? -2.439 12.957 -15.081 1.00 94.62 307 LEU A C 1
ATOM 2383 O O . LEU A 1 307 ? -3.242 13.039 -16.014 1.00 94.62 307 LEU A O 1
ATOM 2387 N N . ARG A 1 308 ? -2.771 12.415 -13.901 1.00 92.69 308 ARG A N 1
ATOM 2388 C CA . ARG A 1 308 ? -4.090 11.832 -13.620 1.00 92.69 308 ARG A CA 1
ATOM 2389 C C . ARG A 1 308 ? -5.220 12.868 -13.651 1.00 92.69 308 ARG A C 1
ATOM 2391 O O . ARG A 1 308 ? -6.334 12.509 -14.021 1.00 92.69 308 ARG A O 1
ATOM 2398 N N . THR A 1 309 ? -4.957 14.126 -13.294 1.00 85.69 309 THR A N 1
ATOM 2399 C CA . THR A 1 309 ? -5.942 15.222 -13.399 1.00 85.69 309 THR A CA 1
ATOM 2400 C C . THR A 1 309 ? -6.051 15.815 -14.809 1.00 85.69 309 THR A C 1
ATOM 2402 O O . THR A 1 309 ? -7.033 16.496 -15.101 1.00 85.69 309 THR A O 1
ATOM 2405 N N . GLY A 1 310 ? -5.071 15.554 -15.680 1.00 83.38 310 GLY A N 1
ATOM 2406 C CA . GLY A 1 310 ? -5.019 16.022 -17.065 1.00 83.38 310 GLY A CA 1
ATOM 2407 C C . GLY A 1 310 ? -5.418 14.954 -18.090 1.00 83.38 310 GLY A C 1
ATOM 2408 O O . GLY A 1 310 ? -6.544 14.467 -18.103 1.00 83.38 310 GLY A O 1
ATOM 2409 N N . ALA A 1 311 ? -4.487 14.611 -18.989 1.00 76.94 311 ALA A N 1
ATOM 2410 C CA . ALA A 1 311 ? -4.711 13.675 -20.100 1.00 76.94 311 ALA A CA 1
ATOM 2411 C C . ALA A 1 311 ? -4.797 12.191 -19.679 1.00 76.94 311 ALA A C 1
ATOM 2413 O O . ALA A 1 311 ? -5.083 11.335 -20.516 1.00 76.94 311 ALA A O 1
ATOM 2414 N N . GLY A 1 312 ? -4.552 11.888 -18.402 1.00 88.81 312 GLY A N 1
ATOM 2415 C CA . GLY A 1 312 ? -4.436 10.534 -17.876 1.00 88.81 312 GLY A CA 1
ATOM 2416 C C . GLY A 1 312 ? -2.982 10.072 -17.775 1.00 88.81 312 GLY A C 1
ATOM 2417 O O . GLY A 1 312 ? -2.072 10.618 -18.400 1.00 88.81 312 GLY A O 1
ATOM 2418 N N . THR A 1 313 ? -2.767 9.045 -16.959 1.00 96.00 313 THR A N 1
ATOM 2419 C CA . THR A 1 313 ? -1.472 8.383 -16.786 1.00 96.00 313 THR A CA 1
ATOM 2420 C C . THR A 1 313 ? -1.614 6.888 -17.034 1.00 96.00 313 THR A C 1
ATOM 2422 O O . THR A 1 313 ? -2.645 6.301 -16.705 1.00 96.00 313 THR A O 1
ATOM 2425 N N . ASN A 1 314 ? -0.569 6.274 -17.589 1.00 98.31 314 ASN A N 1
ATOM 2426 C CA . ASN A 1 314 ? -0.449 4.823 -17.706 1.00 98.31 314 ASN A CA 1
ATOM 2427 C C . ASN A 1 314 ? 0.450 4.229 -16.613 1.00 98.31 314 ASN A C 1
ATOM 2429 O O . ASN A 1 314 ? 0.961 3.135 -16.811 1.00 98.31 314 ASN A O 1
ATOM 2433 N N . VAL A 1 315 ? 0.676 4.957 -15.512 1.00 98.50 315 VAL A N 1
ATOM 2434 C CA . VAL A 1 315 ? 1.321 4.466 -14.286 1.00 98.50 315 VAL A CA 1
ATOM 2435 C C . VAL A 1 315 ? 0.284 4.470 -13.167 1.00 98.50 315 VAL A C 1
ATOM 2437 O O . VAL A 1 315 ? -0.193 5.534 -12.761 1.00 98.50 315 VAL A O 1
ATOM 2440 N N . ASP A 1 316 ? -0.078 3.298 -12.643 1.00 98.50 316 ASP A N 1
ATOM 2441 C CA . ASP A 1 316 ? -1.124 3.212 -11.618 1.00 98.50 316 ASP A CA 1
ATOM 2442 C C . ASP A 1 316 ? -0.618 3.671 -10.248 1.00 98.50 316 ASP A C 1
ATOM 2444 O O . ASP A 1 316 ? -1.319 4.419 -9.565 1.00 98.50 316 ASP A O 1
ATOM 2448 N N . PHE A 1 317 ? 0.593 3.268 -9.855 1.00 98.12 317 PHE A N 1
ATOM 2449 C CA . PHE A 1 317 ? 1.180 3.641 -8.567 1.00 98.12 317 PHE A CA 1
ATOM 2450 C C . PHE A 1 317 ? 2.709 3.609 -8.570 1.00 98.12 317 PHE A C 1
ATOM 2452 O O . PHE A 1 317 ? 3.355 2.980 -9.407 1.00 98.12 317 PHE A O 1
ATOM 2459 N N . ILE A 1 318 ? 3.287 4.331 -7.619 1.00 97.31 318 ILE A N 1
ATOM 2460 C CA . ILE A 1 318 ? 4.721 4.540 -7.465 1.00 97.31 318 ILE A CA 1
ATOM 2461 C C . ILE A 1 318 ? 5.083 4.212 -6.018 1.00 97.31 318 ILE A C 1
ATOM 2463 O O . ILE A 1 318 ? 4.390 4.636 -5.091 1.00 97.31 318 ILE A O 1
ATOM 2467 N N . GLY A 1 319 ? 6.160 3.459 -5.829 1.00 95.75 319 GLY A N 1
ATOM 2468 C CA . GLY A 1 319 ? 6.631 3.028 -4.516 1.00 95.75 319 GLY A CA 1
ATOM 2469 C C . GLY A 1 319 ? 8.135 3.138 -4.368 1.00 95.75 319 GLY A C 1
ATOM 2470 O O . GLY A 1 319 ? 8.805 3.757 -5.198 1.00 95.75 319 GLY A O 1
ATOM 2471 N N . ILE A 1 320 ? 8.632 2.545 -3.291 1.00 93.44 320 ILE A N 1
ATOM 2472 C CA . ILE A 1 320 ? 10.004 2.697 -2.808 1.00 93.44 320 ILE A CA 1
ATOM 2473 C C . ILE A 1 320 ? 10.658 1.337 -2.568 1.00 93.44 320 ILE A C 1
ATOM 2475 O O . ILE A 1 320 ? 10.005 0.417 -2.087 1.00 93.44 320 ILE A O 1
ATOM 2479 N N . ASP A 1 321 ? 11.934 1.234 -2.891 1.00 93.56 321 ASP A N 1
ATOM 2480 C CA . ASP A 1 321 ? 12.830 0.143 -2.536 1.00 93.56 321 ASP A CA 1
ATOM 2481 C C . ASP A 1 321 ? 13.471 0.542 -1.211 1.00 93.56 321 ASP A C 1
ATOM 2483 O O . ASP A 1 321 ? 14.402 1.349 -1.185 1.00 93.56 321 ASP A O 1
ATOM 2487 N N . ASP A 1 322 ? 12.899 0.059 -0.112 1.00 89.56 322 ASP A N 1
ATOM 2488 C CA . ASP A 1 322 ? 13.314 0.373 1.251 1.00 89.56 322 ASP A CA 1
ATOM 2489 C C . ASP A 1 322 ? 13.921 -0.882 1.868 1.00 89.56 322 ASP A C 1
ATOM 2491 O O . ASP A 1 322 ? 13.224 -1.860 2.114 1.00 89.56 322 ASP A O 1
ATOM 2495 N N . TYR A 1 323 ? 15.225 -0.846 2.133 1.00 88.31 323 TYR A N 1
ATOM 2496 C CA . TYR A 1 323 ? 15.980 -1.956 2.719 1.00 88.31 323 TYR A CA 1
ATOM 2497 C C . TYR A 1 323 ? 16.152 -1.839 4.242 1.00 88.31 323 TYR A C 1
ATOM 2499 O O . TYR A 1 323 ? 16.975 -2.535 4.842 1.00 88.31 323 TYR A O 1
ATOM 2507 N N . SER A 1 324 ? 15.381 -0.970 4.894 1.00 80.50 324 SER A N 1
ATOM 2508 C CA . SER A 1 324 ? 15.311 -0.886 6.349 1.00 80.50 324 SER A CA 1
ATOM 2509 C C . SER A 1 324 ? 14.737 -2.185 6.906 1.00 80.50 324 SER A C 1
ATOM 2511 O O . SER A 1 324 ? 13.766 -2.751 6.405 1.00 80.50 324 SER A O 1
ATOM 2513 N N . ASN A 1 325 ? 15.346 -2.674 7.980 1.00 79.19 325 ASN A N 1
ATOM 2514 C CA . ASN A 1 325 ? 15.024 -3.973 8.571 1.00 79.19 325 ASN A CA 1
ATOM 2515 C C . ASN A 1 325 ? 14.331 -3.857 9.940 1.00 79.19 325 ASN A C 1
ATOM 2517 O O . ASN A 1 325 ? 14.139 -4.863 10.631 1.00 79.19 325 ASN A O 1
ATOM 2521 N N . ALA A 1 326 ? 13.956 -2.637 10.335 1.00 82.19 326 ALA A N 1
ATOM 2522 C CA . ALA A 1 326 ? 13.292 -2.342 11.593 1.00 82.19 326 ALA A CA 1
ATOM 2523 C C . ALA A 1 326 ? 11.780 -2.140 11.376 1.00 82.19 326 ALA A C 1
ATOM 2525 O O . ALA A 1 326 ? 11.384 -1.262 10.609 1.00 82.19 326 ALA A O 1
ATOM 2526 N N . PRO A 1 327 ? 10.913 -2.892 12.085 1.00 81.88 327 PRO A N 1
ATOM 2527 C CA . PRO A 1 327 ? 9.463 -2.710 12.014 1.00 81.88 327 PRO A CA 1
ATOM 2528 C C . PRO A 1 327 ? 9.001 -1.271 12.255 1.00 81.88 327 PRO A C 1
ATOM 2530 O O . PRO A 1 327 ? 8.053 -0.840 11.610 1.00 81.88 327 PRO A O 1
ATOM 2533 N N . ASP A 1 328 ? 9.677 -0.542 13.152 1.00 81.25 328 ASP A N 1
ATOM 2534 C CA . ASP A 1 328 ? 9.349 0.833 13.548 1.00 81.25 328 ASP A CA 1
ATOM 2535 C C . ASP A 1 328 ? 9.281 1.813 12.366 1.00 81.25 328 ASP A C 1
ATOM 2537 O O . ASP A 1 328 ? 8.451 2.721 12.393 1.00 81.25 328 ASP A O 1
ATOM 2541 N N . ASP A 1 329 ? 10.084 1.592 11.325 1.00 81.38 329 ASP A N 1
ATOM 2542 C CA . ASP A 1 329 ? 10.173 2.483 10.165 1.00 81.38 329 ASP A CA 1
ATOM 2543 C C . ASP A 1 329 ? 9.085 2.180 9.112 1.00 81.38 329 ASP A C 1
ATOM 2545 O O . ASP A 1 329 ? 8.695 3.044 8.324 1.00 81.38 329 ASP A O 1
ATOM 2549 N N . MET A 1 330 ? 8.521 0.966 9.135 1.00 86.50 330 MET A N 1
ATOM 2550 C CA . MET A 1 330 ? 7.632 0.454 8.082 1.00 86.50 330 MET A CA 1
ATOM 2551 C C . MET A 1 330 ? 6.228 1.068 8.095 1.00 86.50 330 MET A C 1
ATOM 2553 O O . MET A 1 330 ? 5.558 1.107 7.064 1.00 86.50 330 MET A O 1
ATOM 2557 N N . GLU A 1 331 ? 5.745 1.547 9.244 1.00 85.44 331 GLU A N 1
ATOM 2558 C CA . GLU A 1 331 ? 4.390 2.106 9.342 1.00 85.44 331 GLU A CA 1
ATOM 2559 C C . GLU A 1 331 ? 4.242 3.422 8.550 1.00 85.44 331 GLU A C 1
ATOM 2561 O O . GLU A 1 331 ? 3.170 3.711 8.014 1.00 85.44 331 GLU A O 1
ATOM 2566 N N . SER A 1 332 ? 5.312 4.212 8.450 1.00 85.19 332 SER A N 1
ATOM 2567 C CA . SER A 1 332 ? 5.292 5.555 7.853 1.00 85.19 332 SER A CA 1
ATOM 2568 C C . SER A 1 332 ? 6.121 5.703 6.579 1.00 85.19 332 SER A C 1
ATOM 2570 O O . SER A 1 332 ? 6.175 6.802 6.031 1.00 85.19 332 SER A O 1
ATOM 2572 N N . VAL A 1 333 ? 6.752 4.627 6.102 1.00 86.88 333 VAL A N 1
ATOM 2573 C CA . VAL A 1 333 ? 7.673 4.657 4.953 1.00 86.88 333 VAL A CA 1
ATOM 2574 C C . VAL A 1 333 ? 7.047 5.235 3.680 1.00 86.88 333 VAL A C 1
ATOM 2576 O O . VAL A 1 333 ? 7.674 6.019 2.971 1.00 86.88 333 VAL A O 1
ATOM 2579 N N . MET A 1 334 ? 5.788 4.893 3.396 1.00 90.19 334 MET A N 1
ATOM 2580 C CA . MET A 1 334 ? 5.088 5.372 2.206 1.00 90.19 334 MET A CA 1
ATOM 2581 C C . MET A 1 334 ? 4.164 6.552 2.539 1.00 90.19 334 MET A C 1
ATOM 2583 O O . MET A 1 334 ? 3.211 6.386 3.311 1.00 90.19 334 MET A O 1
ATOM 2587 N N . PRO A 1 335 ? 4.360 7.733 1.918 1.00 87.50 335 PRO A N 1
ATOM 2588 C CA . PRO A 1 335 ? 3.480 8.872 2.134 1.00 87.50 335 PRO A CA 1
ATOM 2589 C C . PRO A 1 335 ? 2.106 8.634 1.493 1.00 87.50 335 PRO A C 1
ATOM 2591 O O . PRO A 1 335 ? 1.972 7.972 0.462 1.00 87.50 335 PRO A O 1
ATOM 2594 N N . SER A 1 336 ? 1.064 9.216 2.089 1.00 89.56 336 SER A N 1
ATOM 2595 C CA . SER A 1 336 ? -0.291 9.191 1.525 1.00 89.56 336 SER A CA 1
ATOM 2596 C C . SER A 1 336 ? -0.502 10.431 0.656 1.00 89.56 336 SER A C 1
ATOM 2598 O O . SER A 1 336 ? -0.802 11.505 1.170 1.00 89.56 336 SER A O 1
ATOM 2600 N N . ILE A 1 337 ? -0.302 10.292 -0.656 1.00 91.06 337 ILE A N 1
ATOM 2601 C CA . ILE A 1 337 ? -0.404 11.391 -1.627 1.00 91.06 337 ILE A CA 1
ATOM 2602 C C . ILE A 1 337 ? -1.387 10.997 -2.731 1.00 91.06 337 ILE A C 1
ATOM 2604 O O . ILE A 1 337 ? -1.195 9.991 -3.415 1.00 91.06 337 ILE A O 1
ATOM 2608 N N . GLY A 1 338 ? -2.430 11.811 -2.914 1.00 92.88 338 GLY A N 1
ATOM 2609 C CA . GLY A 1 338 ? -3.410 11.653 -3.989 1.00 92.88 338 GLY A CA 1
ATOM 2610 C C . GLY A 1 338 ? -4.020 10.249 -4.065 1.00 92.88 338 GLY A C 1
ATOM 2611 O O . GLY A 1 338 ? -4.485 9.690 -3.068 1.00 92.88 338 GLY A O 1
ATOM 2612 N N . LYS A 1 339 ? -4.040 9.679 -5.273 1.00 94.69 339 LYS A N 1
ATOM 2613 C CA . LYS A 1 339 ? -4.559 8.334 -5.563 1.00 94.69 339 LYS A CA 1
ATOM 2614 C C . LYS A 1 339 ? -3.454 7.275 -5.674 1.00 94.69 339 LYS A C 1
ATOM 2616 O O . LYS A 1 339 ? -3.660 6.244 -6.310 1.00 94.69 339 LYS A O 1
ATOM 2621 N N . ASN A 1 340 ? -2.289 7.507 -5.072 1.00 96.62 340 ASN A N 1
ATOM 2622 C CA . ASN A 1 340 ? -1.179 6.562 -5.111 1.00 96.62 340 ASN A CA 1
ATOM 2623 C C . ASN A 1 340 ? -1.406 5.384 -4.147 1.00 96.62 340 ASN A C 1
ATOM 2625 O O . ASN A 1 340 ? -1.511 5.573 -2.934 1.00 96.62 340 ASN A O 1
ATOM 2629 N N . PHE A 1 341 ? -1.459 4.159 -4.677 1.00 97.94 341 PHE A N 1
ATOM 2630 C CA . PHE A 1 341 ? -1.434 2.945 -3.858 1.00 97.94 341 PHE A CA 1
ATOM 2631 C C . PHE A 1 341 ? -0.059 2.780 -3.198 1.00 97.94 341 PHE A C 1
ATOM 2633 O O . PHE A 1 341 ? 0.973 2.957 -3.846 1.00 97.94 341 PHE A O 1
ATOM 2640 N N . LYS A 1 342 ? -0.040 2.459 -1.901 1.00 96.06 342 LYS A N 1
ATOM 2641 C CA . LYS A 1 342 ? 1.189 2.402 -1.104 1.00 96.06 342 LYS A CA 1
ATOM 2642 C C . LYS A 1 342 ? 1.803 1.011 -1.152 1.00 96.06 342 LYS A C 1
ATOM 2644 O O . LYS A 1 342 ? 1.206 0.046 -0.672 1.00 96.06 342 LYS A O 1
ATOM 2649 N N . MET A 1 343 ? 3.019 0.932 -1.680 1.00 96.56 343 MET A N 1
ATOM 2650 C CA . MET A 1 343 ? 3.790 -0.302 -1.711 1.00 96.56 343 MET A CA 1
ATOM 2651 C C . MET A 1 343 ? 5.283 -0.021 -1.543 1.00 96.56 343 MET A C 1
ATOM 2653 O O . MET A 1 343 ? 5.829 0.869 -2.197 1.00 96.56 343 MET A O 1
ATOM 2657 N N . ILE A 1 344 ? 5.913 -0.806 -0.676 1.00 95.50 344 ILE A N 1
ATOM 2658 C CA . ILE A 1 344 ? 7.357 -1.016 -0.629 1.00 95.50 344 ILE A CA 1
ATOM 2659 C C . ILE A 1 344 ? 7.649 -2.092 -1.672 1.00 95.50 344 ILE A C 1
ATOM 2661 O O . ILE A 1 344 ? 7.132 -3.207 -1.587 1.00 95.50 344 ILE A O 1
ATOM 2665 N N . MET A 1 345 ? 8.380 -1.704 -2.704 1.00 95.62 345 MET A N 1
ATOM 2666 C CA . MET A 1 345 ? 8.578 -2.450 -3.943 1.00 95.62 345 MET A CA 1
ATOM 2667 C C . MET A 1 345 ? 9.723 -3.454 -3.849 1.00 95.62 345 MET A C 1
ATOM 2669 O O . MET A 1 345 ? 9.708 -4.439 -4.576 1.00 95.62 345 MET A O 1
ATOM 2673 N N . GLU A 1 346 ? 10.664 -3.214 -2.940 1.00 94.00 346 GLU A N 1
ATOM 2674 C CA . GLU A 1 346 ? 11.736 -4.124 -2.558 1.00 94.00 346 GLU A CA 1
ATOM 2675 C C . GLU A 1 346 ? 12.073 -3.866 -1.081 1.00 94.00 346 GLU A C 1
ATOM 2677 O O . GLU A 1 346 ? 12.207 -2.715 -0.666 1.00 94.00 346 GLU A O 1
ATOM 2682 N N . ASN A 1 347 ? 12.190 -4.928 -0.284 1.00 93.00 347 ASN A N 1
ATOM 2683 C CA . ASN A 1 347 ? 12.684 -4.897 1.093 1.00 93.00 347 ASN A CA 1
ATOM 2684 C C . ASN A 1 347 ? 13.410 -6.200 1.426 1.00 93.00 347 ASN A C 1
ATOM 2686 O O . ASN A 1 347 ? 13.039 -7.254 0.918 1.00 93.00 347 ASN A O 1
ATOM 2690 N N . ASP A 1 348 ? 14.408 -6.134 2.300 1.00 88.94 348 ASP A N 1
ATOM 2691 C CA . ASP A 1 348 ? 15.278 -7.260 2.632 1.00 88.94 348 ASP A CA 1
ATOM 2692 C C . ASP A 1 348 ? 14.508 -8.559 3.002 1.00 88.94 348 ASP A C 1
ATOM 2694 O O . ASP A 1 348 ? 13.525 -8.561 3.752 1.00 88.94 348 ASP A O 1
ATOM 2698 N N . GLY A 1 349 ? 14.975 -9.702 2.486 1.00 87.31 349 GLY A N 1
ATOM 2699 C CA . GLY A 1 349 ? 14.538 -11.046 2.853 1.00 87.31 349 GLY A CA 1
ATOM 2700 C C . GLY A 1 349 ? 14.679 -11.353 4.346 1.00 87.31 349 GLY A C 1
ATOM 2701 O O . GLY A 1 349 ? 13.881 -12.129 4.885 1.00 87.31 349 GLY A O 1
ATOM 2702 N N . HIS A 1 350 ? 15.619 -10.715 5.046 1.00 86.56 350 HIS A N 1
ATOM 2703 C CA . HIS A 1 350 ? 15.805 -10.852 6.489 1.00 86.56 350 HIS A CA 1
ATOM 2704 C C . HIS A 1 350 ? 14.615 -10.280 7.272 1.00 86.56 350 HIS A C 1
ATOM 2706 O O . HIS A 1 350 ? 14.269 -9.111 7.159 1.00 86.56 350 HIS A O 1
ATOM 2712 N N . ASN A 1 351 ? 13.988 -11.096 8.129 1.00 79.38 351 ASN A N 1
ATOM 2713 C CA . ASN A 1 351 ? 12.821 -10.709 8.947 1.00 79.38 351 ASN A CA 1
ATOM 2714 C C . ASN A 1 351 ? 11.590 -10.213 8.155 1.00 79.38 351 ASN A C 1
ATOM 2716 O O . ASN A 1 351 ? 10.635 -9.714 8.760 1.00 79.38 351 ASN A O 1
ATOM 2720 N N . THR A 1 352 ? 11.558 -10.419 6.834 1.00 88.00 352 THR A N 1
ATOM 2721 C CA . THR A 1 352 ? 10.530 -9.884 5.926 1.00 88.00 352 THR A CA 1
ATOM 2722 C C . THR A 1 352 ? 9.093 -10.208 6.355 1.00 88.00 352 THR A C 1
ATOM 2724 O O . THR A 1 352 ? 8.183 -9.407 6.176 1.00 88.00 352 THR A O 1
ATOM 2727 N N . GLY A 1 353 ? 8.866 -11.355 7.008 1.00 89.62 353 GLY A N 1
ATOM 2728 C CA . GLY A 1 353 ? 7.543 -11.736 7.507 1.00 89.62 353 GLY A CA 1
ATOM 2729 C C . GLY A 1 353 ? 6.967 -10.717 8.498 1.00 89.62 353 GLY A C 1
ATOM 2730 O O . GLY A 1 353 ? 5.810 -10.320 8.375 1.00 89.62 353 GLY A O 1
ATOM 2731 N N . ARG A 1 354 ? 7.774 -10.238 9.450 1.00 90.25 354 ARG A N 1
ATOM 2732 C CA . ARG A 1 354 ? 7.341 -9.215 10.417 1.00 90.25 354 ARG A CA 1
ATOM 2733 C C . ARG A 1 354 ? 7.235 -7.844 9.772 1.00 90.25 354 ARG A C 1
ATOM 2735 O O . ARG A 1 354 ? 6.296 -7.116 10.074 1.00 90.25 354 ARG A O 1
ATOM 2742 N N . LEU A 1 355 ? 8.143 -7.525 8.852 1.00 93.19 355 LEU A N 1
ATOM 2743 C CA . LEU A 1 355 ? 8.115 -6.264 8.108 1.00 93.19 355 LEU A CA 1
ATOM 2744 C C . LEU A 1 355 ? 6.853 -6.151 7.244 1.00 93.19 355 LEU A C 1
ATOM 2746 O O . LEU A 1 355 ? 6.265 -5.076 7.184 1.00 93.19 355 LEU A O 1
ATOM 2750 N N . LYS A 1 356 ? 6.341 -7.258 6.687 1.00 94.25 356 LYS A N 1
ATOM 2751 C CA . LYS A 1 356 ? 5.030 -7.298 6.009 1.00 94.25 356 LYS A CA 1
ATOM 2752 C C . LYS A 1 356 ? 3.889 -6.876 6.926 1.00 94.25 356 LYS A C 1
ATOM 2754 O O . LYS A 1 356 ? 3.055 -6.062 6.541 1.00 94.25 356 LYS A O 1
ATOM 2759 N N . LEU A 1 357 ? 3.853 -7.408 8.147 1.00 95.56 357 LEU A N 1
ATOM 2760 C CA . LEU A 1 357 ? 2.800 -7.077 9.110 1.00 95.56 357 LEU A CA 1
ATOM 2761 C C . LEU A 1 357 ? 2.957 -5.657 9.677 1.00 95.56 357 LEU A C 1
ATOM 2763 O O . LEU A 1 357 ? 1.957 -4.975 9.892 1.00 95.56 357 LEU A O 1
ATOM 2767 N N . ALA A 1 358 ? 4.189 -5.181 9.861 1.00 94.94 358 ALA A N 1
ATOM 2768 C CA . ALA A 1 358 ? 4.466 -3.793 10.223 1.00 94.94 358 ALA A CA 1
ATOM 2769 C C . ALA A 1 358 ? 4.044 -2.818 9.107 1.00 94.94 358 ALA A C 1
ATOM 2771 O O . ALA A 1 358 ? 3.379 -1.821 9.376 1.00 94.94 358 ALA A O 1
ATOM 2772 N N . SER A 1 359 ? 4.317 -3.156 7.845 1.00 95.69 359 SER A N 1
ATOM 2773 C CA . SER A 1 359 ? 3.869 -2.388 6.674 1.00 95.69 359 SER A CA 1
ATOM 2774 C C . SER A 1 359 ? 2.343 -2.356 6.570 1.00 95.69 359 SER A C 1
ATOM 2776 O O . SER A 1 359 ? 1.758 -1.303 6.313 1.00 95.69 359 SER A O 1
ATOM 2778 N N . LEU A 1 360 ? 1.670 -3.477 6.865 1.00 96.44 360 LEU A N 1
ATOM 2779 C CA . LEU A 1 360 ? 0.208 -3.540 6.947 1.00 96.44 360 LEU A CA 1
ATOM 2780 C C . LEU A 1 360 ? -0.353 -2.593 8.019 1.00 96.44 360 LEU A C 1
ATOM 2782 O O . LEU A 1 360 ? -1.422 -2.022 7.811 1.00 96.44 360 LEU A O 1
ATOM 2786 N N . ALA A 1 361 ? 0.355 -2.377 9.134 1.00 95.12 361 ALA A N 1
ATOM 2787 C CA . ALA A 1 361 ? -0.050 -1.391 10.138 1.00 95.12 361 ALA A CA 1
ATOM 2788 C C . ALA A 1 361 ? -0.029 0.052 9.588 1.00 95.12 361 ALA A C 1
ATOM 2790 O O . ALA A 1 361 ? -0.830 0.887 10.014 1.00 95.12 361 ALA A O 1
ATOM 2791 N N . GLY A 1 362 ? 0.821 0.311 8.594 1.00 92.25 362 GLY A N 1
ATOM 2792 C CA . GLY A 1 362 ? 0.849 1.537 7.799 1.00 92.25 362 GLY A CA 1
ATOM 2793 C C . GLY A 1 362 ? -0.071 1.537 6.577 1.00 92.25 362 GLY A C 1
ATOM 2794 O O . GLY A 1 362 ? 0.025 2.455 5.767 1.00 92.25 362 GLY A O 1
ATOM 2795 N N . ASP A 1 363 ? -0.939 0.534 6.396 1.00 95.44 363 ASP A N 1
ATOM 2796 C CA . ASP A 1 363 ? -1.737 0.322 5.176 1.00 95.44 363 ASP A CA 1
ATOM 2797 C C . ASP A 1 363 ? -0.893 0.254 3.891 1.00 95.44 363 ASP A C 1
ATOM 2799 O O . ASP A 1 363 ? -1.309 0.724 2.829 1.00 95.44 363 ASP A O 1
ATOM 2803 N N . THR A 1 364 ? 0.306 -0.318 3.997 1.00 95.44 364 THR A N 1
ATOM 2804 C CA . THR A 1 364 ? 1.298 -0.413 2.924 1.00 95.44 364 THR A CA 1
ATOM 2805 C C . THR A 1 364 ? 1.571 -1.880 2.589 1.00 95.44 364 THR A C 1
ATOM 2807 O O . THR A 1 364 ? 1.752 -2.715 3.476 1.00 95.44 364 THR A O 1
ATOM 2810 N N . GLN A 1 365 ? 1.582 -2.205 1.297 1.00 95.56 365 GLN A N 1
ATOM 2811 C CA . GLN A 1 365 ? 1.980 -3.520 0.791 1.00 95.56 365 GLN A CA 1
ATOM 2812 C C . GLN A 1 365 ? 3.513 -3.639 0.777 1.00 95.56 365 GLN A C 1
ATOM 2814 O O . GLN A 1 365 ? 4.187 -2.641 0.550 1.00 95.56 365 GLN A O 1
ATOM 2819 N N . LEU A 1 366 ? 4.069 -4.836 0.979 1.00 95.56 366 LEU A N 1
ATOM 2820 C CA . LEU A 1 366 ? 5.519 -5.066 0.917 1.00 95.56 366 LEU A CA 1
ATOM 2821 C C . LEU A 1 366 ? 5.864 -6.219 -0.026 1.00 95.56 366 LEU A C 1
ATOM 2823 O O . LEU A 1 366 ? 5.252 -7.290 0.078 1.00 95.56 366 LEU A O 1
ATOM 2827 N N . ASP A 1 367 ? 6.868 -5.989 -0.872 1.00 96.25 367 ASP A N 1
ATOM 2828 C CA . ASP A 1 367 ? 7.575 -6.996 -1.665 1.00 96.25 367 ASP A CA 1
ATOM 2829 C C . ASP A 1 367 ? 8.938 -7.344 -1.081 1.00 96.25 367 ASP A C 1
ATOM 2831 O O . ASP A 1 367 ? 9.727 -6.485 -0.697 1.00 96.25 367 ASP A O 1
ATOM 2835 N N . THR A 1 368 ? 9.186 -8.646 -0.986 1.00 96.06 368 THR A N 1
ATOM 2836 C CA . THR A 1 368 ? 10.412 -9.205 -0.434 1.00 96.06 368 THR A CA 1
ATOM 2837 C C . THR A 1 368 ? 11.472 -9.321 -1.530 1.00 96.06 368 THR A C 1
ATOM 2839 O O . THR A 1 368 ? 11.353 -10.144 -2.434 1.00 96.06 368 THR A O 1
ATOM 2842 N N . TYR A 1 369 ? 12.578 -8.606 -1.382 1.00 94.31 369 TYR A N 1
ATOM 2843 C CA . TYR A 1 369 ? 13.829 -8.828 -2.091 1.00 94.31 369 TYR A CA 1
ATOM 2844 C C . TYR A 1 369 ? 14.821 -9.536 -1.165 1.00 94.31 369 TYR A C 1
ATOM 2846 O O . TYR A 1 369 ? 15.293 -8.941 -0.208 1.00 94.31 369 TYR A O 1
ATOM 2854 N N . ASN A 1 370 ? 15.213 -10.786 -1.384 1.00 93.50 370 ASN A N 1
ATOM 2855 C CA . ASN A 1 370 ? 15.070 -11.638 -2.567 1.00 93.50 370 ASN A CA 1
ATOM 2856 C C . ASN A 1 370 ? 15.013 -13.118 -2.139 1.00 93.50 370 ASN A C 1
ATOM 2858 O O . ASN A 1 370 ? 15.473 -13.485 -1.061 1.00 93.50 370 ASN A O 1
ATOM 2862 N N . MET A 1 371 ? 14.481 -14.005 -2.982 1.00 95.44 371 MET A N 1
ATOM 2863 C CA . MET A 1 371 ? 14.406 -15.440 -2.674 1.00 95.44 371 MET A CA 1
ATOM 2864 C C . MET A 1 371 ? 15.791 -16.081 -2.514 1.00 95.44 371 MET A C 1
ATOM 2866 O O . MET A 1 371 ? 16.060 -16.711 -1.497 1.00 95.44 371 MET A O 1
ATOM 2870 N N . CYS A 1 372 ? 16.668 -15.927 -3.509 1.00 94.62 372 CYS A N 1
ATOM 2871 C CA . CYS A 1 372 ? 18.050 -16.416 -3.506 1.00 94.62 372 CYS A CA 1
ATOM 2872 C C . CYS A 1 372 ? 18.856 -15.649 -4.561 1.00 94.62 372 CYS A C 1
ATOM 2874 O O . CYS A 1 372 ? 18.333 -15.364 -5.643 1.00 94.62 372 CYS A O 1
ATOM 2876 N N . GLY A 1 373 ? 20.108 -15.290 -4.279 1.00 89.81 373 GLY A N 1
ATOM 2877 C CA . GLY A 1 373 ? 20.929 -14.533 -5.221 1.00 89.81 373 GLY A CA 1
ATOM 2878 C C . GLY A 1 373 ? 22.159 -13.865 -4.600 1.00 89.81 373 GLY A C 1
ATOM 2879 O O . GLY A 1 373 ? 22.451 -14.035 -3.420 1.00 89.81 373 GLY A O 1
ATOM 2880 N N . PRO A 1 374 ? 22.925 -13.105 -5.392 1.00 85.06 374 PRO A N 1
ATOM 2881 C CA . PRO A 1 374 ? 24.235 -12.594 -4.985 1.00 85.06 374 PRO A CA 1
ATOM 2882 C C . PRO A 1 374 ? 24.196 -11.364 -4.069 1.00 85.06 374 PRO A C 1
ATOM 2884 O O . PRO A 1 374 ? 25.232 -10.995 -3.528 1.00 85.06 374 PRO A O 1
ATOM 2887 N N . ASP A 1 375 ? 23.041 -10.724 -3.893 1.00 85.69 375 ASP A N 1
ATOM 2888 C CA . ASP A 1 375 ? 22.968 -9.372 -3.317 1.00 85.69 375 ASP A CA 1
ATOM 2889 C C . ASP A 1 375 ? 22.843 -9.348 -1.787 1.00 85.69 375 ASP A C 1
ATOM 2891 O O . ASP A 1 375 ? 22.602 -8.298 -1.208 1.00 85.69 375 ASP A O 1
ATOM 2895 N N . ASN A 1 376 ? 23.014 -10.501 -1.131 1.00 86.56 376 ASN A N 1
ATOM 2896 C CA . ASN A 1 376 ? 23.034 -10.642 0.329 1.00 86.56 376 ASN A CA 1
ATOM 2897 C C . ASN A 1 376 ? 21.760 -10.159 1.061 1.00 86.56 376 ASN A C 1
ATOM 2899 O O . ASN A 1 376 ? 21.812 -9.888 2.254 1.00 86.56 376 ASN A O 1
ATOM 2903 N N . ASN A 1 377 ? 20.618 -10.116 0.369 1.00 90.06 377 ASN A N 1
ATOM 2904 C CA . ASN A 1 377 ? 19.290 -9.805 0.925 1.00 90.06 377 ASN A CA 1
ATOM 2905 C C . ASN A 1 377 ? 18.382 -11.053 0.911 1.00 90.06 377 ASN A C 1
ATOM 2907 O O . ASN A 1 377 ? 17.187 -10.982 0.637 1.00 90.06 377 ASN A O 1
ATOM 2911 N N . ASN A 1 378 ? 18.965 -12.248 1.035 1.00 92.19 378 ASN A N 1
ATOM 2912 C CA . ASN A 1 378 ? 18.296 -13.474 0.607 1.00 92.19 378 ASN A CA 1
ATOM 2913 C C . ASN A 1 378 ? 17.484 -14.148 1.715 1.00 92.19 378 ASN A C 1
ATOM 2915 O O . ASN A 1 378 ? 17.939 -14.286 2.847 1.00 92.19 378 ASN A O 1
ATOM 2919 N N . LEU A 1 379 ? 16.335 -14.711 1.343 1.00 95.38 379 LEU A N 1
ATOM 2920 C CA . LEU A 1 379 ? 15.590 -15.646 2.186 1.00 95.38 379 LEU A CA 1
ATOM 2921 C C . LEU A 1 379 ? 16.259 -17.037 2.229 1.00 95.38 379 LEU A C 1
ATOM 2923 O O . LEU A 1 379 ? 16.176 -17.752 3.232 1.00 95.38 379 LEU A O 1
ATOM 2927 N N . TYR A 1 380 ? 16.940 -17.414 1.145 1.00 96.12 380 TYR A N 1
ATOM 2928 C CA . TYR A 1 380 ? 17.690 -18.658 0.998 1.00 96.12 380 TYR A CA 1
ATOM 2929 C C . TYR A 1 380 ? 19.103 -18.414 0.477 1.00 96.12 380 TYR A C 1
ATOM 2931 O O . TYR A 1 380 ? 19.311 -17.682 -0.493 1.00 96.12 380 TYR A O 1
ATOM 2939 N N . ASP A 1 381 ? 20.060 -19.139 1.044 1.00 94.75 381 ASP A N 1
ATOM 2940 C CA . ASP A 1 381 ? 21.445 -19.125 0.589 1.00 94.75 381 ASP A CA 1
ATOM 2941 C C . ASP A 1 381 ? 21.736 -20.301 -0.326 1.00 94.75 381 ASP A C 1
ATOM 2943 O O . ASP A 1 381 ? 21.291 -21.429 -0.085 1.00 94.75 381 ASP A O 1
ATOM 2947 N N . GLN A 1 382 ? 22.554 -20.052 -1.347 1.00 93.94 382 GLN A N 1
ATOM 2948 C CA . GLN A 1 382 ? 23.165 -21.127 -2.112 1.00 93.94 382 GLN A CA 1
ATOM 2949 C C . GLN A 1 382 ? 24.128 -21.911 -1.210 1.00 93.94 382 GLN A C 1
ATOM 2951 O O . GLN A 1 382 ? 25.057 -21.345 -0.641 1.00 93.94 382 GLN A O 1
ATOM 2956 N N . THR A 1 383 ? 23.955 -23.230 -1.136 1.00 92.00 383 THR A N 1
ATOM 2957 C CA . THR A 1 383 ? 24.885 -24.120 -0.414 1.00 92.00 383 THR A CA 1
ATOM 2958 C C . THR A 1 383 ? 25.955 -24.670 -1.347 1.00 92.00 383 THR A C 1
ATOM 2960 O O . THR A 1 383 ? 27.147 -24.648 -1.054 1.00 92.00 383 THR A O 1
ATOM 2963 N N . THR A 1 384 ? 25.516 -25.140 -2.508 1.00 91.25 384 THR A N 1
ATOM 2964 C CA . THR A 1 384 ? 26.331 -25.551 -3.651 1.00 91.25 384 THR A CA 1
ATOM 2965 C C . THR A 1 384 ? 25.598 -25.123 -4.914 1.00 91.25 384 THR A C 1
ATOM 2967 O O . THR A 1 384 ? 24.412 -24.799 -4.849 1.00 91.25 384 THR A O 1
ATOM 2970 N N . VAL A 1 385 ? 26.280 -25.102 -6.061 1.00 90.06 385 VAL A N 1
ATOM 2971 C CA . VAL A 1 385 ? 25.670 -24.694 -7.335 1.00 90.06 385 VAL A CA 1
ATOM 2972 C C . VAL A 1 385 ? 24.349 -25.435 -7.566 1.00 90.06 385 VAL A C 1
ATOM 2974 O O . VAL A 1 385 ? 24.307 -26.661 -7.692 1.00 90.06 385 VAL A O 1
ATOM 2977 N N . GLY A 1 386 ? 23.262 -24.663 -7.588 1.00 86.81 386 GLY A N 1
ATOM 2978 C CA . GLY A 1 386 ? 21.911 -25.152 -7.817 1.00 86.81 386 GLY A CA 1
ATOM 2979 C C . GLY A 1 386 ? 21.253 -25.896 -6.653 1.00 86.81 386 GLY A C 1
ATOM 2980 O O . GLY A 1 386 ? 20.300 -26.641 -6.872 1.00 86.81 386 GLY A O 1
ATOM 2981 N N . SER A 1 387 ? 21.753 -25.712 -5.430 1.00 92.69 387 SER A N 1
ATOM 2982 C CA . SER A 1 387 ? 21.121 -26.148 -4.179 1.00 92.69 387 SER A CA 1
ATOM 2983 C C . SER A 1 387 ? 21.074 -24.998 -3.176 1.00 92.69 387 SER A C 1
ATOM 2985 O O . SER A 1 387 ? 21.973 -24.158 -3.143 1.00 92.69 387 SER A O 1
ATOM 2987 N N . TYR A 1 388 ? 20.056 -24.982 -2.317 1.00 96.12 388 TYR A N 1
ATOM 2988 C CA . TYR A 1 388 ? 19.821 -23.884 -1.382 1.00 96.12 388 TYR A CA 1
ATOM 2989 C C . TYR A 1 388 ? 19.335 -24.364 -0.010 1.00 96.12 388 TYR A C 1
ATOM 2991 O O . TYR A 1 388 ? 18.787 -25.459 0.127 1.00 96.12 388 TYR A O 1
ATOM 2999 N N . SER A 1 389 ? 19.535 -23.536 1.013 1.00 96.38 389 SER A N 1
ATOM 3000 C CA . SER A 1 389 ? 19.010 -23.740 2.367 1.00 96.38 389 SER A CA 1
ATOM 3001 C C . SER A 1 389 ? 18.460 -22.436 2.942 1.00 96.38 389 SER A C 1
ATOM 3003 O O . SER A 1 389 ? 18.913 -21.370 2.527 1.00 96.38 389 SER A O 1
ATOM 3005 N N . PRO A 1 390 ? 17.494 -22.490 3.879 1.00 96.81 390 PRO A N 1
ATOM 3006 C CA . PRO A 1 390 ? 17.016 -21.292 4.566 1.00 96.81 390 PRO A CA 1
ATOM 3007 C C . PRO A 1 390 ? 18.184 -20.476 5.132 1.00 96.81 390 PRO A C 1
ATOM 3009 O O . PRO A 1 390 ? 19.038 -21.060 5.800 1.00 96.81 390 PRO A O 1
ATOM 3012 N N . HIS A 1 391 ? 18.199 -19.160 4.900 1.00 94.38 391 HIS A N 1
ATOM 3013 C CA . HIS A 1 391 ? 19.258 -18.276 5.407 1.00 94.38 391 HIS A CA 1
ATOM 3014 C C . HIS A 1 391 ? 19.309 -18.281 6.946 1.00 94.38 391 HIS A C 1
ATOM 3016 O O . HIS A 1 391 ? 20.365 -18.254 7.572 1.00 94.38 391 HIS A O 1
ATOM 3022 N N . GLY A 1 392 ? 18.143 -18.383 7.590 1.00 93.19 392 GLY A N 1
ATOM 3023 C CA . GLY A 1 392 ? 18.043 -18.480 9.041 1.00 93.19 392 GLY A CA 1
ATOM 3024 C C . GLY A 1 392 ? 16.762 -19.156 9.513 1.00 93.19 392 GLY A C 1
ATOM 3025 O O . GLY A 1 392 ? 15.867 -19.489 8.735 1.00 93.19 392 GLY A O 1
ATOM 3026 N N . SER A 1 393 ? 16.643 -19.338 10.830 1.00 91.44 393 SER A N 1
ATOM 3027 C CA . SER A 1 393 ? 15.448 -19.933 11.447 1.00 91.44 393 SER A CA 1
ATOM 3028 C C . SER A 1 393 ? 14.177 -19.102 11.224 1.00 91.44 393 SER A C 1
ATOM 3030 O O . SER A 1 393 ? 13.081 -19.668 11.211 1.00 91.44 393 SER A O 1
ATOM 3032 N N . TYR A 1 394 ? 14.317 -17.791 10.986 1.00 91.25 394 TYR A N 1
ATOM 3033 C CA . TYR A 1 394 ? 13.213 -16.863 10.721 1.00 91.25 394 TYR A CA 1
ATOM 3034 C C . TYR A 1 394 ? 12.427 -17.204 9.442 1.00 91.25 394 TYR A C 1
ATOM 3036 O O . TYR A 1 394 ? 11.257 -16.850 9.335 1.00 91.25 394 TYR A O 1
ATOM 3044 N N . VAL A 1 395 ? 13.002 -17.961 8.500 1.00 95.69 395 VAL A N 1
ATOM 3045 C CA . VAL A 1 395 ? 12.302 -18.408 7.280 1.00 95.69 395 VAL A CA 1
ATOM 3046 C C . VAL A 1 395 ? 11.062 -19.245 7.621 1.00 95.69 395 VAL A C 1
ATOM 3048 O O . VAL A 1 395 ? 10.035 -19.143 6.955 1.00 95.69 395 VAL A O 1
ATOM 3051 N N . ASN A 1 396 ? 11.095 -20.024 8.709 1.00 94.50 396 ASN A N 1
ATOM 3052 C CA . ASN A 1 396 ? 9.906 -20.747 9.179 1.00 94.50 396 ASN A CA 1
ATOM 3053 C C . ASN A 1 396 ? 8.790 -19.802 9.643 1.00 94.50 396 ASN A C 1
ATOM 3055 O O . ASN A 1 396 ? 7.608 -20.105 9.467 1.00 94.50 396 ASN A O 1
ATOM 3059 N N . GLU A 1 397 ? 9.153 -18.658 10.218 1.00 93.69 397 GLU A N 1
ATOM 3060 C CA . GLU A 1 397 ? 8.187 -17.631 10.593 1.00 93.69 397 GLU A CA 1
ATOM 3061 C C . GLU A 1 397 ? 7.605 -16.953 9.350 1.00 93.69 397 GLU A C 1
ATOM 3063 O O . GLU A 1 397 ? 6.393 -16.781 9.284 1.00 93.69 397 GLU A O 1
ATOM 3068 N N . VAL A 1 398 ? 8.416 -16.677 8.320 1.00 95.50 398 VAL A N 1
ATOM 3069 C CA . VAL A 1 398 ? 7.932 -16.168 7.021 1.00 95.50 398 VAL A CA 1
ATOM 3070 C C . VAL A 1 398 ? 6.884 -17.107 6.422 1.00 95.50 398 VAL A C 1
ATOM 3072 O O . VAL A 1 398 ? 5.796 -16.656 6.070 1.00 95.50 398 VAL A O 1
ATOM 3075 N N . ARG A 1 399 ? 7.155 -18.420 6.397 1.00 96.31 399 ARG A N 1
ATOM 3076 C CA . ARG A 1 399 ? 6.179 -19.437 5.963 1.00 96.31 399 ARG A CA 1
ATOM 3077 C C . ARG A 1 399 ? 4.895 -19.366 6.786 1.00 96.31 399 ARG A C 1
ATOM 3079 O O . ARG A 1 399 ? 3.798 -19.352 6.238 1.00 96.31 399 ARG A O 1
ATOM 3086 N N . THR A 1 400 ? 5.033 -19.302 8.109 1.00 96.06 400 THR A N 1
ATOM 3087 C CA . THR A 1 400 ? 3.896 -19.233 9.038 1.00 96.06 400 THR A CA 1
ATOM 3088 C C . THR A 1 400 ? 3.038 -17.995 8.781 1.00 96.06 400 THR A C 1
ATOM 3090 O O . THR A 1 400 ? 1.819 -18.108 8.688 1.00 96.06 400 THR A O 1
ATOM 3093 N N . ILE A 1 401 ? 3.664 -16.829 8.612 1.00 96.44 401 ILE A N 1
ATOM 3094 C CA . ILE A 1 401 ? 2.989 -15.553 8.355 1.00 96.44 401 ILE A CA 1
ATOM 3095 C C . ILE A 1 401 ? 2.296 -15.566 6.995 1.00 96.44 401 ILE A C 1
ATOM 3097 O O . ILE A 1 401 ? 1.129 -15.194 6.911 1.00 96.44 401 ILE A O 1
ATOM 3101 N N . ASN A 1 402 ? 2.975 -16.033 5.947 1.00 97.00 402 ASN A N 1
ATOM 3102 C CA . ASN A 1 402 ? 2.394 -16.136 4.613 1.00 97.00 402 ASN A CA 1
ATOM 3103 C C . ASN A 1 402 ? 1.131 -17.012 4.626 1.00 97.00 402 ASN A C 1
ATOM 3105 O O . ASN A 1 402 ? 0.076 -16.568 4.180 1.00 97.00 402 ASN A O 1
ATOM 3109 N N . HIS A 1 403 ? 1.200 -18.214 5.208 1.00 95.69 403 HIS A N 1
ATOM 3110 C CA . HIS A 1 403 ? 0.038 -19.107 5.324 1.00 95.69 403 HIS A CA 1
ATOM 3111 C C . HIS A 1 403 ? -1.069 -18.526 6.215 1.00 95.69 403 HIS A C 1
ATOM 3113 O O . HIS A 1 403 ? -2.246 -18.708 5.914 1.00 95.69 403 HIS A O 1
ATOM 3119 N N . MET A 1 404 ? -0.717 -17.792 7.276 1.00 97.38 404 MET A N 1
ATOM 3120 C CA . MET A 1 404 ? -1.681 -17.086 8.127 1.00 97.38 404 MET A CA 1
ATOM 3121 C C . MET A 1 404 ? -2.418 -15.984 7.353 1.00 97.38 404 MET A C 1
ATOM 3123 O O . MET A 1 404 ? -3.639 -15.913 7.431 1.00 97.38 404 MET A O 1
ATOM 3127 N N . ILE A 1 405 ? -1.715 -15.158 6.574 1.00 96.25 405 ILE A N 1
ATOM 3128 C CA . ILE A 1 405 ? -2.313 -14.097 5.744 1.00 96.25 405 ILE A CA 1
ATOM 3129 C C . ILE A 1 405 ? -3.324 -14.680 4.746 1.00 96.25 405 ILE A C 1
ATOM 3131 O O . ILE A 1 405 ? -4.402 -14.120 4.556 1.00 96.25 405 ILE A O 1
ATOM 3135 N N . GLN A 1 406 ? -3.032 -15.850 4.169 1.00 95.00 406 GLN A N 1
ATOM 3136 C CA . GLN A 1 406 ? -3.945 -16.530 3.242 1.00 95.00 406 GLN A CA 1
ATOM 3137 C C . GLN A 1 406 ? -5.223 -17.072 3.907 1.00 95.00 406 GLN A C 1
ATOM 3139 O O . GLN A 1 406 ? -6.093 -17.590 3.210 1.00 95.00 406 GLN A O 1
ATOM 3144 N N . THR A 1 407 ? -5.382 -16.956 5.230 1.00 97.00 407 THR A N 1
ATOM 3145 C CA . THR A 1 407 ? -6.625 -17.370 5.898 1.00 97.00 407 THR A CA 1
ATOM 3146 C C . THR A 1 407 ? -7.775 -16.381 5.715 1.00 97.00 407 THR A C 1
ATOM 3148 O O . THR A 1 407 ? -8.927 -16.806 5.772 1.00 97.00 407 THR A O 1
ATOM 3151 N N . ASP A 1 408 ? -7.491 -15.094 5.488 1.00 97.25 408 ASP A N 1
ATOM 3152 C CA . ASP A 1 408 ? -8.494 -14.062 5.184 1.00 97.25 408 ASP A CA 1
ATOM 3153 C C . ASP A 1 408 ? -7.901 -12.935 4.308 1.00 97.25 408 ASP A C 1
ATOM 3155 O O . ASP A 1 408 ? -7.771 -11.782 4.732 1.00 97.25 408 ASP A O 1
ATOM 3159 N N . PRO A 1 409 ? -7.485 -13.250 3.070 1.00 95.31 409 PRO A N 1
ATOM 3160 C CA . PRO A 1 409 ? -6.792 -12.289 2.217 1.00 95.31 409 PRO A CA 1
ATOM 3161 C C . PRO A 1 409 ? -7.712 -11.157 1.735 1.00 95.31 409 PRO A C 1
ATOM 3163 O O . PRO A 1 409 ? -7.236 -10.060 1.450 1.00 95.31 409 PRO A O 1
ATOM 3166 N N . VAL A 1 410 ? -9.026 -11.400 1.648 1.00 95.94 410 VAL A N 1
ATOM 3167 C CA . VAL A 1 410 ? -9.997 -10.405 1.170 1.00 95.94 410 VAL A CA 1
ATOM 3168 C C . VAL A 1 410 ? -10.101 -9.251 2.157 1.00 95.94 410 VAL A C 1
ATOM 3170 O O . VAL A 1 410 ? -9.957 -8.094 1.762 1.00 95.94 410 VAL A O 1
ATOM 3173 N N . ASP A 1 411 ? -10.283 -9.537 3.444 1.00 96.69 411 ASP A N 1
ATOM 3174 C CA . ASP A 1 411 ? -10.439 -8.471 4.428 1.00 96.69 411 ASP A CA 1
ATOM 3175 C C . ASP A 1 411 ? -9.118 -7.772 4.746 1.00 96.69 411 ASP A C 1
ATOM 3177 O O . ASP A 1 411 ? -9.125 -6.574 5.030 1.00 96.69 411 ASP A O 1
ATOM 3181 N N . LEU A 1 412 ? -7.982 -8.470 4.637 1.00 97.56 412 LEU A N 1
ATOM 3182 C CA . LEU A 1 412 ? -6.657 -7.844 4.697 1.00 97.56 412 LEU A CA 1
ATOM 3183 C C . LEU A 1 412 ? -6.445 -6.841 3.548 1.00 97.56 412 LEU A C 1
ATOM 3185 O O . LEU A 1 412 ? -5.829 -5.789 3.755 1.00 97.56 412 LEU A O 1
ATOM 3189 N N . ALA A 1 413 ? -6.975 -7.132 2.354 1.00 97.44 413 ALA A N 1
ATOM 3190 C CA . ALA A 1 413 ? -6.945 -6.214 1.215 1.00 97.44 413 ALA A CA 1
ATOM 3191 C C . ALA A 1 413 ? -7.892 -5.019 1.398 1.00 97.44 413 ALA A C 1
ATOM 3193 O O . ALA A 1 413 ? -7.525 -3.895 1.061 1.00 97.44 413 ALA A O 1
ATOM 3194 N N . LEU A 1 414 ? -9.097 -5.243 1.929 1.00 96.56 414 LEU A N 1
ATOM 3195 C CA . LEU A 1 414 ? -10.149 -4.225 1.994 1.00 96.56 414 LEU A CA 1
ATOM 3196 C C . LEU A 1 414 ? -10.036 -3.284 3.198 1.00 96.56 414 LEU A C 1
ATOM 3198 O O . LEU A 1 414 ? -10.311 -2.093 3.054 1.00 96.56 414 LEU A O 1
ATOM 3202 N N . ASN A 1 415 ? -9.668 -3.798 4.372 1.00 95.94 415 ASN A N 1
ATOM 3203 C CA . ASN A 1 415 ? -9.754 -3.053 5.627 1.00 95.94 415 ASN A CA 1
ATOM 3204 C C . ASN A 1 415 ? -8.446 -2.330 5.960 1.00 95.94 415 ASN A C 1
ATOM 3206 O O . ASN A 1 415 ? -7.345 -2.851 5.751 1.00 95.94 415 ASN A O 1
ATOM 3210 N N . ALA A 1 416 ? -8.576 -1.125 6.505 1.00 92.94 416 ALA A N 1
ATOM 3211 C CA . ALA A 1 416 ? -7.459 -0.288 6.903 1.00 92.94 416 ALA A CA 1
ATOM 3212 C C . ALA A 1 416 ? -7.145 -0.485 8.387 1.00 92.94 416 ALA A C 1
ATOM 3214 O O . ALA A 1 416 ? -8.040 -0.718 9.212 1.00 92.94 416 ALA A O 1
ATOM 3215 N N . ASN A 1 417 ? -5.867 -0.380 8.737 1.00 93.94 417 ASN A N 1
ATOM 3216 C CA . ASN A 1 417 ? -5.434 -0.466 10.120 1.00 93.94 417 ASN A CA 1
ATOM 3217 C C . ASN A 1 417 ? -6.093 0.640 10.962 1.00 93.94 417 ASN A C 1
ATOM 3219 O O . ASN A 1 417 ? -6.340 1.751 10.494 1.00 93.94 417 ASN A O 1
ATOM 3223 N N . ARG A 1 418 ? -6.383 0.339 12.233 1.00 88.19 418 ARG A N 1
ATOM 3224 C CA . ARG A 1 418 ? -7.107 1.220 13.175 1.00 88.19 418 ARG A CA 1
ATOM 3225 C C . ARG A 1 418 ? -8.576 1.476 12.831 1.00 88.19 418 ARG A C 1
ATOM 3227 O O . ARG A 1 418 ? -9.241 2.180 13.590 1.00 88.19 418 ARG A O 1
ATOM 3234 N N . LYS A 1 419 ? -9.107 0.858 11.773 1.00 89.38 419 LYS A N 1
ATOM 3235 C CA . LYS A 1 419 ? -10.540 0.816 11.460 1.00 89.38 419 LYS A CA 1
ATOM 3236 C C . LYS A 1 419 ? -11.083 -0.589 11.721 1.00 89.38 419 LYS A C 1
ATOM 3238 O O . LYS A 1 419 ? -11.024 -1.060 12.860 1.00 89.38 419 LYS A O 1
ATOM 3243 N N . ASN A 1 420 ? -11.637 -1.258 10.709 1.00 91.50 420 ASN A N 1
ATOM 3244 C CA . ASN A 1 420 ? -12.127 -2.621 10.862 1.00 91.50 420 ASN A CA 1
ATOM 3245 C C . ASN A 1 420 ? -10.993 -3.640 10.971 1.00 91.50 420 ASN A C 1
ATOM 3247 O O . ASN A 1 420 ? -11.247 -4.731 11.458 1.00 91.50 420 ASN A O 1
ATOM 3251 N N . LEU A 1 421 ? -9.758 -3.288 10.613 1.00 97.00 421 LEU A N 1
ATOM 3252 C CA . LEU A 1 421 ? -8.562 -4.088 10.864 1.00 97.00 421 LEU A CA 1
ATOM 3253 C C . LEU A 1 421 ? -7.689 -3.426 11.938 1.00 97.00 421 LEU A C 1
ATOM 3255 O O . LEU A 1 421 ? -7.577 -2.201 12.000 1.00 97.00 421 LEU A O 1
ATOM 3259 N N . PHE A 1 422 ? -7.044 -4.228 12.783 1.00 97.31 422 PHE A N 1
ATOM 3260 C CA . PHE A 1 422 ? -6.014 -3.757 13.705 1.00 97.31 422 PHE A CA 1
ATOM 3261 C C . PHE A 1 422 ? -4.841 -4.732 13.795 1.00 97.31 422 PHE A C 1
ATOM 3263 O O . PHE A 1 422 ? -5.034 -5.905 14.118 1.00 97.31 422 PHE A O 1
ATOM 3270 N N . VAL A 1 423 ? -3.624 -4.233 13.560 1.00 97.69 423 VAL A N 1
ATOM 3271 C CA . VAL A 1 423 ? -2.373 -4.980 13.757 1.00 97.69 423 VAL A CA 1
ATOM 3272 C C . VAL A 1 423 ? -1.830 -4.709 15.163 1.00 97.69 423 VAL A C 1
ATOM 3274 O O . VAL A 1 423 ? -1.322 -3.632 15.479 1.00 97.69 423 VAL A O 1
ATOM 3277 N N . HIS A 1 424 ? -1.948 -5.705 16.030 1.00 96.81 424 HIS A N 1
ATOM 3278 C CA . HIS A 1 424 ? -1.490 -5.685 17.412 1.00 96.81 424 HIS A CA 1
ATOM 3279 C C . HIS A 1 424 ? 0.002 -5.979 17.511 1.00 96.81 424 HIS A C 1
ATOM 3281 O O . HIS A 1 424 ? 0.488 -6.906 16.870 1.00 96.81 424 HIS A O 1
ATOM 3287 N N . ASN A 1 425 ? 0.710 -5.241 18.373 1.00 94.62 425 ASN A N 1
ATOM 3288 C CA . ASN A 1 425 ? 2.161 -5.377 18.551 1.00 94.62 425 ASN A CA 1
ATOM 3289 C C . ASN A 1 425 ? 2.926 -5.359 17.210 1.00 94.62 425 ASN A C 1
ATOM 3291 O O . ASN A 1 425 ? 3.861 -6.124 17.015 1.00 94.62 425 ASN A O 1
ATOM 3295 N N . TRP A 1 426 ? 2.530 -4.495 16.269 1.00 92.94 426 TRP A N 1
ATOM 3296 C CA . TRP A 1 426 ? 3.112 -4.434 14.919 1.00 92.94 426 TRP A CA 1
ATOM 3297 C C . TRP A 1 426 ? 4.636 -4.214 14.905 1.00 92.94 426 TRP A C 1
ATOM 3299 O O . TRP A 1 426 ? 5.309 -4.649 13.977 1.00 92.94 426 TRP A O 1
ATOM 3309 N N . LYS A 1 427 ? 5.190 -3.607 15.965 1.00 90.19 427 LYS A N 1
ATOM 3310 C CA . LYS A 1 427 ? 6.636 -3.435 16.179 1.00 90.19 427 LYS A CA 1
ATOM 3311 C C . LYS A 1 427 ? 7.380 -4.723 16.547 1.00 90.19 427 LYS A C 1
ATOM 3313 O O . LYS A 1 427 ? 8.606 -4.748 16.527 1.00 90.19 427 LYS A O 1
ATOM 3318 N N . ALA A 1 428 ? 6.655 -5.775 16.933 1.00 90.94 428 ALA A N 1
ATOM 3319 C CA . ALA A 1 428 ? 7.200 -7.055 17.379 1.00 90.94 428 ALA A CA 1
ATOM 3320 C C . ALA A 1 428 ? 8.275 -6.919 18.477 1.00 90.94 428 ALA A C 1
ATOM 3322 O O . ALA A 1 428 ? 9.299 -7.607 18.448 1.00 90.94 428 ALA A O 1
ATOM 3323 N N . ASN A 1 429 ? 8.060 -6.025 19.447 1.00 92.00 429 ASN A N 1
ATOM 3324 C CA . ASN A 1 429 ? 9.023 -5.758 20.520 1.00 92.00 429 ASN A CA 1
ATOM 3325 C C . ASN A 1 429 ? 8.411 -5.673 21.930 1.00 92.00 429 ASN A C 1
ATOM 3327 O O . ASN A 1 429 ? 9.113 -5.328 22.881 1.00 92.00 429 ASN A O 1
ATOM 3331 N N . SER A 1 430 ? 7.131 -6.014 22.098 1.00 91.00 430 SER A N 1
ATOM 3332 C CA . SER A 1 430 ? 6.408 -5.867 23.360 1.00 91.00 430 SER A CA 1
ATOM 3333 C C . SER A 1 430 ? 5.559 -7.090 23.697 1.00 91.00 430 SER A C 1
ATOM 3335 O O . SER A 1 430 ? 4.968 -7.717 22.828 1.00 91.00 430 SER A O 1
ATOM 3337 N N . THR A 1 431 ? 5.475 -7.427 24.983 1.00 91.25 431 THR A N 1
ATOM 3338 C CA . THR A 1 431 ? 4.483 -8.378 25.525 1.00 91.25 431 THR A CA 1
ATOM 3339 C C . THR A 1 431 ? 3.290 -7.662 26.159 1.00 91.25 431 THR A C 1
ATOM 3341 O O . THR A 1 431 ? 2.347 -8.305 26.622 1.00 91.25 431 THR A O 1
ATOM 3344 N N . SER A 1 432 ? 3.314 -6.328 26.198 1.00 92.81 432 SER A N 1
ATOM 3345 C CA . SER A 1 432 ? 2.227 -5.540 26.765 1.00 92.81 432 SER A CA 1
ATOM 3346 C C . SER A 1 432 ? 0.961 -5.690 25.917 1.00 92.81 432 SER A C 1
ATOM 3348 O O . SER A 1 432 ? 1.048 -5.646 24.685 1.00 92.81 432 SER A O 1
ATOM 3350 N N . PRO A 1 433 ? -0.222 -5.813 26.546 1.00 90.88 433 PRO A N 1
ATOM 3351 C CA . PRO A 1 433 ? -1.476 -5.862 25.814 1.00 90.88 433 PRO A CA 1
ATOM 3352 C C . PRO A 1 433 ? -1.670 -4.620 24.939 1.00 90.88 433 PRO A C 1
ATOM 3354 O O . PRO A 1 433 ? -1.381 -3.500 25.364 1.00 90.88 433 PRO A O 1
ATOM 3357 N N . SER A 1 434 ? -2.196 -4.812 23.732 1.00 88.81 434 SER A N 1
ATOM 3358 C CA . SER A 1 434 ? -2.550 -3.716 22.824 1.00 88.81 434 SER A CA 1
ATOM 3359 C C . SER A 1 434 ? -4.012 -3.817 22.412 1.00 88.81 434 SER A C 1
ATOM 3361 O O . SER A 1 434 ? -4.461 -4.871 21.964 1.00 88.81 434 SER A O 1
ATOM 3363 N N . THR A 1 435 ? -4.753 -2.723 22.567 1.00 90.50 435 THR A N 1
ATOM 3364 C CA . THR A 1 435 ? -6.185 -2.639 22.261 1.00 90.50 435 THR A CA 1
ATOM 3365 C C . THR A 1 435 ? -6.405 -1.771 21.035 1.00 90.50 435 THR A C 1
ATOM 3367 O O . THR A 1 435 ? -5.815 -0.695 20.934 1.00 90.50 435 THR A O 1
ATOM 3370 N N . GLY A 1 436 ? -7.271 -2.201 20.120 1.00 81.38 436 GLY A N 1
ATOM 3371 C CA . GLY A 1 436 ? -7.534 -1.421 18.921 1.00 81.38 436 GLY A CA 1
ATOM 3372 C C . GLY A 1 436 ? -8.643 -1.948 18.021 1.00 81.38 436 GLY A C 1
ATOM 3373 O O . GLY A 1 436 ? -9.333 -2.918 18.342 1.00 81.38 436 GLY A O 1
ATOM 3374 N N . GLY A 1 437 ? -8.820 -1.247 16.901 1.00 80.69 437 GLY A N 1
ATOM 3375 C CA . GLY A 1 437 ? -9.875 -1.489 15.920 1.00 80.69 437 GLY A CA 1
ATOM 3376 C C . GLY A 1 437 ? -11.266 -1.081 16.411 1.00 80.69 437 GLY A C 1
ATOM 3377 O O . GLY A 1 437 ? -11.481 -0.762 17.584 1.00 80.69 437 GLY A O 1
ATOM 3378 N N . THR A 1 438 ? -12.249 -1.131 15.513 1.00 80.38 438 THR A N 1
ATOM 3379 C CA . THR A 1 438 ? -13.651 -0.764 15.806 1.00 80.38 438 THR A CA 1
ATOM 3380 C C . THR A 1 438 ? -14.327 -1.688 16.825 1.00 80.38 438 THR A C 1
ATOM 3382 O O . THR A 1 438 ? -15.324 -1.314 17.446 1.00 80.38 438 THR A O 1
ATOM 3385 N N . LEU A 1 439 ? -13.787 -2.892 17.040 1.00 83.06 439 LEU A N 1
ATOM 3386 C CA . LEU A 1 439 ? -14.250 -3.805 18.090 1.00 83.06 439 LEU A CA 1
ATOM 3387 C C . LEU A 1 439 ? -13.554 -3.596 19.441 1.00 83.06 439 LEU A C 1
ATOM 3389 O O . LEU A 1 439 ? -13.985 -4.200 20.422 1.00 83.06 439 LEU A O 1
ATOM 3393 N N . SER A 1 440 ? -12.516 -2.750 19.509 1.00 86.38 440 SER A N 1
ATOM 3394 C CA . SER A 1 440 ? -11.695 -2.543 20.714 1.00 86.38 440 SER A CA 1
ATOM 3395 C C . SER A 1 440 ? -11.203 -3.862 21.318 1.00 86.38 440 SER A C 1
ATOM 3397 O O . SER A 1 440 ? -11.208 -4.060 22.534 1.00 86.38 440 SER A O 1
ATOM 3399 N N . ILE A 1 441 ? -10.813 -4.794 20.451 1.00 92.38 441 ILE A N 1
ATOM 3400 C CA . ILE A 1 441 ? -10.254 -6.075 20.868 1.00 92.38 441 ILE A CA 1
ATOM 3401 C C . ILE A 1 441 ? -8.861 -5.807 21.423 1.00 92.38 441 ILE A C 1
ATOM 3403 O O . ILE A 1 441 ? -8.125 -4.973 20.901 1.00 92.38 441 ILE A O 1
ATOM 3407 N N . THR A 1 442 ? -8.509 -6.493 22.503 1.00 95.44 442 THR A N 1
ATOM 3408 C CA . THR A 1 442 ? -7.167 -6.451 23.077 1.00 95.44 442 THR A CA 1
ATOM 3409 C C . THR A 1 442 ? -6.438 -7.735 22.739 1.00 95.44 442 THR A C 1
ATOM 3411 O O . THR A 1 442 ? -7.001 -8.818 22.862 1.00 95.44 442 THR A O 1
ATOM 3414 N N . TYR A 1 443 ? -5.179 -7.621 22.346 1.00 97.69 443 TYR A N 1
ATOM 3415 C CA . TYR A 1 443 ? -4.292 -8.754 22.142 1.00 97.69 443 TYR A CA 1
ATOM 3416 C C . TYR A 1 443 ? -3.169 -8.735 23.168 1.00 97.69 443 TYR A C 1
ATOM 3418 O O . TYR A 1 443 ? -2.496 -7.713 23.319 1.00 97.69 443 TYR A O 1
ATOM 3426 N N . THR A 1 444 ? -2.955 -9.869 23.827 1.00 96.38 444 THR A N 1
ATOM 3427 C CA . THR A 1 444 ? -1.807 -10.126 24.697 1.00 96.38 444 THR A CA 1
ATOM 3428 C C . THR A 1 444 ? -0.892 -11.144 24.006 1.00 96.38 444 THR A C 1
ATOM 3430 O O . THR A 1 444 ? -1.266 -12.325 23.931 1.00 96.38 444 THR A O 1
ATOM 3433 N N . PRO A 1 445 ? 0.277 -10.707 23.500 1.00 94.12 445 PRO A N 1
ATOM 3434 C CA . PRO A 1 445 ? 1.262 -11.576 22.854 1.00 94.12 445 PRO A CA 1
ATOM 3435 C C . PRO A 1 445 ? 1.835 -12.630 23.812 1.00 94.12 445 PRO A C 1
ATOM 3437 O O . PRO A 1 445 ? 1.992 -12.365 25.007 1.00 94.12 445 PRO A O 1
ATOM 3440 N N . THR A 1 446 ? 2.210 -13.809 23.302 1.00 91.12 446 THR A N 1
ATOM 3441 C CA . THR A 1 446 ? 2.964 -14.806 24.100 1.00 91.12 446 THR A CA 1
ATOM 3442 C C . THR A 1 446 ? 4.454 -14.499 24.204 1.00 91.12 446 THR A C 1
ATOM 3444 O O . THR A 1 446 ? 5.084 -14.821 25.213 1.00 91.12 446 THR A O 1
ATOM 3447 N N . THR A 1 447 ? 5.024 -13.871 23.179 1.00 92.25 447 THR A N 1
ATOM 3448 C CA . THR A 1 447 ? 6.419 -13.425 23.138 1.00 92.25 447 THR A CA 1
ATOM 3449 C C . THR A 1 447 ? 6.463 -11.952 22.756 1.00 92.25 447 THR A C 1
ATOM 3451 O O . THR A 1 447 ? 5.500 -11.419 22.210 1.00 92.25 447 THR A O 1
ATOM 3454 N N . SER A 1 448 ? 7.582 -11.269 23.014 1.00 91.25 448 SER A N 1
ATOM 3455 C CA . SER A 1 448 ? 7.722 -9.864 22.609 1.00 91.25 448 SER A CA 1
ATOM 3456 C C . SER A 1 448 ? 7.608 -9.678 21.097 1.00 91.25 448 SER A C 1
ATOM 3458 O O . SER A 1 448 ? 7.222 -8.610 20.637 1.00 91.25 448 SER A O 1
ATOM 3460 N N . THR A 1 449 ? 7.914 -10.723 20.330 1.00 90.25 449 THR A N 1
ATOM 3461 C CA . THR A 1 449 ? 7.957 -10.691 18.870 1.00 90.25 449 THR A CA 1
ATOM 3462 C C . THR A 1 449 ? 6.664 -11.108 18.179 1.00 90.25 449 THR A C 1
ATOM 3464 O O . THR A 1 449 ? 6.596 -11.127 16.953 1.00 90.25 449 THR A O 1
ATOM 3467 N N . ASP A 1 450 ? 5.657 -11.491 18.952 1.00 93.12 450 ASP A N 1
ATOM 3468 C CA . ASP A 1 450 ? 4.426 -12.058 18.432 1.00 93.12 450 ASP A CA 1
ATOM 3469 C C . ASP A 1 450 ? 3.414 -10.971 18.041 1.00 93.12 450 ASP A C 1
ATOM 3471 O O . ASP A 1 450 ? 3.125 -10.054 18.813 1.00 93.12 450 ASP A O 1
ATOM 3475 N N . ILE A 1 451 ? 2.874 -11.085 16.829 1.00 95.75 451 ILE A N 1
ATOM 3476 C CA . ILE A 1 451 ? 1.959 -10.118 16.218 1.00 95.75 451 ILE A CA 1
ATOM 3477 C C . ILE A 1 451 ? 0.568 -10.750 16.141 1.00 95.75 451 ILE A C 1
ATOM 3479 O O . ILE A 1 451 ? 0.410 -11.896 15.710 1.00 95.75 451 ILE A O 1
ATOM 3483 N N . GLY A 1 452 ? -0.445 -9.984 16.540 1.00 97.88 452 GLY A N 1
ATOM 3484 C CA . GLY A 1 452 ? -1.850 -10.362 16.409 1.00 97.88 452 GLY A CA 1
ATOM 3485 C C . GLY A 1 452 ? -2.562 -9.483 15.387 1.00 97.88 452 GLY A C 1
ATOM 3486 O O . GLY A 1 452 ? -2.216 -8.317 15.225 1.00 97.88 452 GLY A O 1
ATOM 3487 N N . ILE A 1 453 ? -3.591 -9.999 14.724 1.00 98.62 453 ILE A N 1
ATOM 3488 C CA . ILE A 1 453 ? -4.474 -9.202 13.863 1.00 98.62 453 ILE A CA 1
ATOM 3489 C C . ILE A 1 453 ? -5.910 -9.437 14.310 1.00 98.62 453 ILE A C 1
ATOM 3491 O O . ILE A 1 453 ? -6.315 -10.584 14.496 1.00 98.62 453 ILE A O 1
ATOM 3495 N N . SER A 1 454 ? -6.680 -8.366 14.482 1.00 98.38 454 SER A N 1
ATOM 3496 C CA . SER A 1 454 ? -8.131 -8.450 14.650 1.00 98.38 454 SER A CA 1
ATOM 3497 C C . SER A 1 454 ? -8.841 -7.747 13.501 1.00 98.38 454 SER A C 1
ATOM 3499 O O . SER A 1 454 ? -8.436 -6.668 13.071 1.00 98.38 454 SER A O 1
ATOM 3501 N N . ILE A 1 455 ? -9.887 -8.383 12.977 1.00 97.94 455 ILE A N 1
ATOM 3502 C CA . ILE A 1 455 ? -10.665 -7.899 11.839 1.00 97.94 455 ILE A CA 1
ATOM 3503 C C . ILE A 1 455 ? -12.149 -7.979 12.187 1.00 97.94 455 ILE A C 1
ATOM 3505 O O . ILE A 1 455 ? -12.667 -9.051 12.499 1.00 97.94 455 ILE A O 1
ATOM 3509 N N . LYS A 1 456 ? -12.859 -6.858 12.106 1.00 94.56 456 LYS A N 1
ATOM 3510 C CA . LYS A 1 456 ? -14.318 -6.803 12.103 1.00 94.56 456 LYS A CA 1
ATOM 3511 C C . LYS A 1 456 ? -14.814 -7.018 10.678 1.00 94.56 456 LYS A C 1
ATOM 3513 O O . LYS A 1 456 ? -14.790 -6.092 9.875 1.00 94.56 456 LYS A O 1
ATOM 3518 N N . ARG A 1 457 ? -15.316 -8.216 10.387 1.00 90.38 457 ARG A N 1
ATOM 3519 C CA . ARG A 1 457 ? -15.833 -8.547 9.050 1.00 90.38 457 ARG A CA 1
ATOM 3520 C C . ARG A 1 457 ? -17.221 -7.977 8.803 1.00 90.38 457 ARG A C 1
ATOM 3522 O O . ARG A 1 457 ? -17.550 -7.504 7.723 1.00 90.38 457 ARG A O 1
ATOM 3529 N N . SER A 1 458 ? -18.081 -8.067 9.813 1.00 88.12 458 SER A N 1
ATOM 3530 C CA . SER A 1 458 ? -19.472 -7.626 9.724 1.00 88.12 458 SER A CA 1
ATOM 3531 C C . SER A 1 458 ? -19.999 -7.199 11.090 1.00 88.12 458 SER A C 1
ATOM 3533 O O . SER A 1 458 ? -19.252 -7.120 12.062 1.00 88.12 458 SER A O 1
ATOM 3535 N N . ALA A 1 459 ? -21.303 -6.939 11.188 1.00 86.06 459 ALA A N 1
ATOM 3536 C CA . ALA A 1 459 ? -21.972 -6.703 12.466 1.00 86.06 459 ALA A CA 1
ATOM 3537 C C . ALA A 1 459 ? -22.076 -7.957 13.359 1.00 86.06 459 ALA A C 1
ATOM 3539 O O . ALA A 1 459 ? -22.507 -7.835 14.500 1.00 86.06 459 ALA A O 1
ATOM 3540 N N . THR A 1 460 ? -21.732 -9.145 12.847 1.00 90.88 460 THR A N 1
ATOM 3541 C CA . THR A 1 460 ? -21.910 -10.428 13.559 1.00 90.88 460 THR A CA 1
ATOM 3542 C C . THR A 1 460 ? -20.687 -11.340 13.510 1.00 90.88 460 THR A C 1
ATOM 3544 O O . THR A 1 460 ? -20.703 -12.431 14.079 1.00 90.88 460 THR A O 1
ATOM 3547 N N . GLU A 1 461 ? -19.626 -10.918 12.821 1.00 95.06 461 GLU A N 1
ATOM 3548 C CA . GLU A 1 461 ? -18.459 -11.754 12.562 1.00 95.06 461 GLU A CA 1
ATOM 3549 C C . GLU A 1 461 ? -17.162 -10.956 12.718 1.00 95.06 461 GLU A C 1
ATOM 3551 O O . GLU A 1 461 ? -17.072 -9.790 12.318 1.00 95.06 461 GLU A O 1
ATOM 3556 N N . ALA A 1 462 ? -16.165 -11.591 13.332 1.00 97.25 462 ALA A N 1
ATOM 3557 C CA . ALA A 1 462 ? -14.801 -11.091 13.438 1.00 97.25 462 ALA A CA 1
ATOM 3558 C C . ALA A 1 462 ? -13.800 -12.224 13.204 1.00 97.25 462 ALA A C 1
ATOM 3560 O O . ALA A 1 462 ? -14.107 -13.388 13.462 1.00 97.25 462 ALA A O 1
ATOM 3561 N N . VAL A 1 463 ? -12.597 -11.879 12.759 1.00 98.38 463 VAL A N 1
ATOM 3562 C CA . VAL A 1 463 ? -11.479 -12.809 12.576 1.00 98.38 463 VAL A CA 1
ATOM 3563 C C . VAL A 1 463 ? -10.298 -12.341 13.399 1.00 98.38 463 VAL A C 1
ATOM 3565 O O . VAL A 1 463 ? -9.996 -11.152 13.466 1.00 98.38 463 VAL A O 1
ATOM 3568 N N . LEU A 1 464 ? -9.646 -13.296 14.046 1.00 98.56 464 LEU A N 1
ATOM 3569 C CA . LEU A 1 464 ? -8.482 -13.095 14.889 1.00 98.56 464 LEU A CA 1
ATOM 3570 C C . LEU A 1 464 ? -7.352 -13.967 14.361 1.00 98.56 464 LEU A C 1
ATOM 3572 O O . LEU A 1 464 ? -7.558 -15.165 14.176 1.00 98.56 464 LEU A O 1
ATOM 3576 N N . MET A 1 465 ? -6.172 -13.400 14.155 1.00 98.44 465 MET A N 1
ATOM 3577 C CA . MET A 1 465 ? -4.991 -14.120 13.677 1.00 98.44 465 MET A CA 1
ATOM 3578 C C . MET A 1 465 ? -3.818 -13.905 14.618 1.00 98.44 465 MET A C 1
ATOM 3580 O O . MET A 1 465 ? -3.669 -12.819 15.169 1.00 98.44 465 MET A O 1
ATOM 3584 N N . SER A 1 466 ? -2.963 -14.908 14.780 1.00 96.75 466 SER A N 1
ATOM 3585 C CA . SER A 1 466 ? -1.754 -14.782 15.594 1.00 96.75 466 SER A CA 1
ATOM 3586 C C . SER A 1 466 ? -0.575 -15.494 14.945 1.00 96.75 466 SER A C 1
ATOM 3588 O O . SER A 1 466 ? -0.717 -16.618 14.454 1.00 96.75 466 SER A O 1
ATOM 3590 N N . VAL A 1 467 ? 0.596 -14.853 14.966 1.00 95.69 467 VAL A N 1
ATOM 3591 C CA . VAL A 1 467 ? 1.821 -15.403 14.371 1.00 95.69 467 VAL A CA 1
ATOM 3592 C C . VAL A 1 467 ? 2.382 -16.538 15.224 1.00 95.69 467 VAL A C 1
ATOM 3594 O O . VAL A 1 467 ? 2.570 -17.643 14.718 1.00 95.69 467 VAL A O 1
ATOM 3597 N N . GLN A 1 468 ? 2.616 -16.306 16.516 1.00 93.75 468 GLN A N 1
ATOM 3598 C CA . GLN A 1 468 ? 3.236 -17.272 17.438 1.00 93.75 468 GLN A CA 1
ATOM 3599 C C . GLN A 1 468 ? 2.272 -17.782 18.521 1.00 93.75 468 GLN A C 1
ATOM 3601 O O . GLN A 1 468 ? 2.636 -18.629 19.336 1.00 93.75 468 GLN A O 1
ATOM 3606 N N . GLY A 1 469 ? 1.019 -17.340 18.481 1.00 91.88 469 GLY A N 1
ATOM 3607 C CA . GLY A 1 469 ? -0.040 -17.691 19.416 1.00 91.88 469 GLY A CA 1
ATOM 3608 C C . GLY A 1 469 ? -0.219 -16.627 20.497 1.00 91.88 469 GLY A C 1
ATOM 3609 O O . GLY A 1 469 ? 0.746 -16.070 21.001 1.00 91.88 469 GLY A O 1
ATOM 3610 N N . GLY A 1 470 ? -1.453 -16.365 20.910 1.00 94.00 470 GLY A N 1
ATOM 3611 C CA . GLY A 1 470 ? -1.739 -15.306 21.874 1.00 94.00 470 GLY A CA 1
ATOM 3612 C C . GLY A 1 470 ? -3.175 -15.312 22.363 1.00 94.00 470 GLY A C 1
ATOM 3613 O O . GLY A 1 470 ? -4.011 -16.101 21.913 1.00 94.00 470 GLY A O 1
ATOM 3614 N N . THR A 1 471 ? -3.460 -14.432 23.319 1.00 97.81 471 THR A N 1
ATOM 3615 C CA . THR A 1 471 ? -4.810 -14.289 23.874 1.00 97.81 471 THR A CA 1
ATOM 3616 C C . THR A 1 471 ? -5.449 -13.017 23.354 1.00 97.81 471 THR A C 1
ATOM 3618 O O . THR A 1 471 ? -4.931 -11.923 23.568 1.00 97.81 471 THR A O 1
ATOM 3621 N N . PHE A 1 472 ? -6.609 -13.163 22.727 1.00 98.44 472 PHE A N 1
ATOM 3622 C CA . PHE A 1 472 ? -7.481 -12.049 22.397 1.00 98.44 472 PHE A CA 1
ATOM 3623 C C . PHE A 1 472 ? -8.535 -11.905 23.486 1.00 98.44 472 PHE A C 1
ATOM 3625 O O . PHE A 1 472 ? -9.186 -12.886 23.854 1.00 98.44 472 PHE A O 1
ATOM 3632 N N . THR A 1 473 ? -8.721 -10.692 23.993 1.00 97.25 473 THR A N 1
ATOM 3633 C CA . THR A 1 473 ? -9.799 -10.349 24.917 1.00 97.25 473 THR A CA 1
ATOM 3634 C C . THR A 1 473 ? -10.726 -9.310 24.294 1.00 97.25 473 THR A C 1
ATOM 3636 O O . THR A 1 473 ? -10.313 -8.441 23.525 1.00 97.25 473 THR A O 1
ATOM 3639 N N . TYR A 1 474 ? -12.014 -9.439 24.583 1.00 94.56 474 TYR A N 1
ATOM 3640 C CA . TYR A 1 474 ? -13.085 -8.627 24.019 1.00 94.56 474 TYR A CA 1
ATOM 3641 C C . TYR A 1 474 ? -14.161 -8.359 25.070 1.00 94.56 474 TYR A C 1
ATOM 3643 O O . TYR A 1 474 ? -14.278 -9.067 26.073 1.00 94.56 474 TYR A O 1
ATOM 3651 N N . ALA A 1 475 ? -14.956 -7.313 24.846 1.00 87.56 475 ALA A N 1
ATOM 3652 C CA . ALA A 1 475 ? -16.036 -6.948 25.752 1.00 87.56 475 ALA A CA 1
ATOM 3653 C C . ALA A 1 475 ? -17.097 -8.058 25.820 1.00 87.56 475 ALA A C 1
ATOM 3655 O O . ALA A 1 475 ? -17.527 -8.579 24.791 1.00 87.56 475 ALA A O 1
ATOM 3656 N N . SER A 1 476 ? -17.591 -8.355 27.024 1.00 87.06 476 SER A N 1
ATOM 3657 C CA . SER A 1 476 ? -18.704 -9.299 27.214 1.00 87.06 476 SER A CA 1
ATOM 3658 C C . SER A 1 476 ? -19.974 -8.862 26.482 1.00 87.06 476 SER A C 1
ATOM 3660 O O . SER A 1 476 ? -20.764 -9.704 26.061 1.00 87.06 476 SER A O 1
ATOM 3662 N N . SER A 1 477 ? -20.141 -7.553 26.263 1.00 84.31 477 SER A N 1
ATOM 3663 C CA . SER A 1 477 ? -21.244 -6.976 25.492 1.00 84.31 477 SER A CA 1
ATOM 3664 C C . SER A 1 477 ? -21.253 -7.397 24.024 1.00 84.31 477 SER A C 1
ATOM 3666 O O . SER A 1 477 ? -22.301 -7.308 23.394 1.00 84.31 477 SER A O 1
ATOM 3668 N N . LEU A 1 478 ? -20.120 -7.866 23.479 1.00 89.06 478 LEU A N 1
ATOM 3669 C CA . LEU A 1 478 ? -20.071 -8.420 22.129 1.00 89.06 478 LEU A CA 1
ATOM 3670 C C . LEU A 1 478 ? -20.973 -9.658 22.030 1.00 89.06 478 LEU A C 1
ATOM 3672 O O . LEU A 1 478 ? -21.504 -9.942 20.964 1.00 89.06 478 LEU A O 1
ATOM 3676 N N . ASN A 1 479 ? -21.213 -10.352 23.151 1.00 93.88 479 ASN A N 1
ATOM 3677 C CA . ASN A 1 479 ? -22.036 -11.554 23.230 1.00 93.88 479 ASN A CA 1
ATOM 3678 C C . ASN A 1 479 ? -21.595 -12.601 22.195 1.00 93.88 479 ASN A C 1
ATOM 3680 O O . ASN A 1 479 ? -22.323 -12.926 21.254 1.00 93.88 479 ASN A O 1
ATOM 3684 N N . VAL A 1 480 ? -20.354 -13.076 22.336 1.00 96.06 480 VAL A N 1
ATOM 3685 C CA . VAL A 1 480 ? -19.783 -14.095 21.447 1.00 96.06 480 VAL A CA 1
ATOM 3686 C C . VAL A 1 480 ? -20.547 -15.407 21.613 1.00 96.06 480 VAL A C 1
ATOM 3688 O O . VAL A 1 480 ? -20.641 -15.962 22.705 1.00 96.06 480 VAL A O 1
ATOM 3691 N N . THR A 1 481 ? -21.086 -15.902 20.503 1.00 96.50 481 THR A N 1
ATOM 3692 C CA . THR A 1 481 ? -21.935 -17.100 20.424 1.00 96.50 481 THR A CA 1
ATOM 3693 C C . THR A 1 481 ? -21.216 -18.304 19.822 1.00 96.50 481 THR A C 1
ATOM 3695 O O . THR A 1 481 ? -21.715 -19.421 19.932 1.00 96.50 481 THR A O 1
ATOM 3698 N N . GLY A 1 482 ? -20.029 -18.109 19.244 1.00 97.00 482 GLY A N 1
ATOM 3699 C CA . GLY A 1 482 ? -19.207 -19.201 18.734 1.00 97.00 482 GLY A CA 1
ATOM 3700 C C . GLY A 1 482 ? -17.808 -18.752 18.333 1.00 97.00 482 GLY A C 1
ATOM 3701 O O . GLY A 1 482 ? -17.625 -17.616 17.894 1.00 97.00 482 GLY A O 1
ATOM 3702 N N . ALA A 1 483 ? -16.847 -19.668 18.447 1.00 98.31 483 ALA A N 1
ATOM 3703 C CA . ALA A 1 483 ? -15.485 -19.513 17.951 1.00 98.31 483 ALA A CA 1
ATOM 3704 C C . ALA A 1 483 ? -15.035 -20.790 17.223 1.00 98.31 483 ALA A C 1
ATOM 3706 O O . ALA A 1 483 ? -15.207 -21.906 17.724 1.00 98.31 483 ALA A O 1
ATOM 3707 N N . SER A 1 484 ? -14.447 -20.640 16.040 1.00 98.31 484 SER A N 1
ATOM 3708 C CA . SER A 1 484 ? -13.925 -21.762 15.251 1.00 98.31 484 SER A CA 1
ATOM 3709 C C . SER A 1 484 ? -12.618 -21.395 14.571 1.00 98.31 484 SER A C 1
ATOM 3711 O O . SER A 1 484 ? -12.478 -20.263 14.121 1.00 98.31 484 SER A O 1
ATOM 3713 N N . GLN A 1 485 ? -11.705 -22.352 14.441 1.00 98.31 485 GLN A N 1
ATOM 3714 C CA . GLN A 1 485 ? -10.509 -22.232 13.612 1.00 98.31 485 GLN A CA 1
ATOM 3715 C C . GLN A 1 485 ? -10.852 -22.557 12.156 1.00 98.31 485 GLN A C 1
ATOM 3717 O O . GLN A 1 485 ? -11.703 -23.410 11.893 1.00 98.31 485 GLN A O 1
ATOM 3722 N N . GLY A 1 486 ? -10.195 -21.898 11.208 1.00 97.94 486 GLY A N 1
ATOM 3723 C CA . GLY A 1 486 ? -10.443 -22.113 9.786 1.00 97.94 486 GLY A CA 1
ATOM 3724 C C . GLY A 1 486 ? -9.818 -21.037 8.909 1.00 97.94 486 GLY A C 1
ATOM 3725 O O . GLY A 1 486 ? -8.872 -20.370 9.324 1.00 97.94 486 GLY A O 1
ATOM 3726 N N . TYR A 1 487 ? -10.351 -20.901 7.700 1.00 98.00 487 TYR A N 1
ATOM 3727 C CA . TYR A 1 487 ? -9.941 -19.915 6.699 1.00 98.00 487 TYR A CA 1
ATOM 3728 C C . TYR A 1 487 ? -11.111 -19.584 5.763 1.00 98.00 487 TYR A C 1
ATOM 3730 O O . TYR A 1 487 ? -12.098 -20.320 5.730 1.00 98.00 487 TYR A O 1
ATOM 3738 N N . PHE A 1 488 ? -11.006 -18.507 4.991 1.00 96.81 488 PHE A N 1
ATOM 3739 C CA . PHE A 1 488 ? -11.927 -18.181 3.905 1.00 96.81 488 PHE A CA 1
ATOM 3740 C C . PHE A 1 488 ? -11.425 -18.761 2.584 1.00 96.81 488 PHE A C 1
ATOM 3742 O O . PHE A 1 488 ? -10.264 -18.590 2.220 1.00 96.81 488 PHE A O 1
ATOM 3749 N N . ASP A 1 489 ? -12.297 -19.467 1.867 1.00 94.50 489 ASP A N 1
ATOM 3750 C CA . ASP A 1 489 ? -11.977 -19.993 0.540 1.00 94.50 489 ASP A CA 1
ATOM 3751 C C . ASP A 1 489 ? -12.043 -18.911 -0.558 1.00 94.50 489 ASP A C 1
ATOM 3753 O O . ASP A 1 489 ? -12.338 -17.741 -0.308 1.00 94.50 489 ASP A O 1
ATOM 3757 N N . ALA A 1 490 ? -11.801 -19.307 -1.811 1.00 87.75 490 ALA A N 1
ATOM 3758 C CA . ALA A 1 490 ? -11.830 -18.405 -2.965 1.00 87.75 490 ALA A CA 1
ATOM 3759 C C . ALA A 1 490 ? -13.202 -17.740 -3.222 1.00 87.75 490 ALA A C 1
ATOM 3761 O O . ALA A 1 490 ? -13.273 -16.759 -3.959 1.00 87.75 490 ALA A O 1
ATOM 3762 N N . SER A 1 491 ? -14.286 -18.253 -2.628 1.00 89.56 491 SER A N 1
ATOM 3763 C CA . SER A 1 491 ? -15.620 -17.640 -2.668 1.00 89.56 491 SER A CA 1
ATOM 3764 C C . SER A 1 491 ? -15.877 -16.682 -1.499 1.00 89.56 491 SER A C 1
ATOM 3766 O O . SER A 1 491 ? -16.991 -16.185 -1.348 1.00 89.56 491 SER A O 1
ATOM 3768 N N . ASN A 1 492 ? -14.853 -16.419 -0.679 1.00 92.94 492 ASN A N 1
ATOM 3769 C CA . ASN A 1 492 ? -14.937 -15.691 0.584 1.00 92.94 492 ASN A CA 1
ATOM 3770 C C . ASN A 1 492 ? -15.920 -16.349 1.574 1.00 92.94 492 ASN A C 1
ATOM 3772 O O . ASN A 1 492 ? -16.618 -15.665 2.326 1.00 92.94 492 ASN A O 1
ATOM 3776 N N . THR A 1 493 ? -15.974 -17.688 1.580 1.00 95.12 493 THR A N 1
ATOM 3777 C CA . THR A 1 493 ? -16.797 -18.482 2.504 1.00 95.12 493 THR A CA 1
ATOM 3778 C C . THR A 1 493 ? -15.928 -19.125 3.581 1.00 95.12 493 THR A C 1
ATOM 3780 O O . THR A 1 493 ? -14.878 -19.694 3.287 1.00 95.12 493 THR A O 1
ATOM 3783 N N . TRP A 1 494 ? -16.369 -19.067 4.842 1.00 96.88 494 TRP A N 1
ATOM 3784 C CA . TRP A 1 494 ? -15.643 -19.670 5.961 1.00 96.88 494 TRP A CA 1
ATOM 3785 C C . TRP A 1 494 ? -15.634 -21.204 5.900 1.00 96.88 494 TRP A C 1
ATOM 3787 O O . TRP A 1 494 ? -16.672 -21.857 6.042 1.00 96.88 494 TRP A O 1
ATOM 3797 N N . VAL A 1 495 ? -14.440 -21.780 5.804 1.00 98.25 495 VAL A N 1
ATOM 3798 C CA . VAL A 1 495 ? -14.168 -23.213 5.913 1.00 98.25 495 VAL A CA 1
ATOM 3799 C C . VAL A 1 495 ? -13.783 -23.540 7.354 1.00 98.25 495 VAL A C 1
ATOM 3801 O O . VAL A 1 495 ? -12.656 -23.316 7.796 1.00 98.25 495 VAL A O 1
ATOM 3804 N N . ASN A 1 496 ? -14.739 -24.092 8.101 1.00 97.44 496 ASN A N 1
ATOM 3805 C CA . ASN A 1 496 ? -14.548 -24.478 9.497 1.00 97.44 496 ASN A CA 1
ATOM 3806 C C . ASN A 1 496 ? -13.665 -25.736 9.617 1.00 97.44 496 ASN A C 1
ATOM 3808 O O . ASN A 1 496 ? -13.996 -26.784 9.066 1.00 97.44 496 ASN A O 1
ATOM 3812 N N . GLN A 1 497 ? -12.575 -25.641 10.379 1.00 97.69 497 GLN A N 1
ATOM 3813 C CA . GLN A 1 497 ? -11.643 -26.738 10.664 1.00 97.69 497 GLN A CA 1
ATOM 3814 C C . GLN A 1 497 ? -11.751 -27.282 12.097 1.00 97.69 497 GLN A C 1
ATOM 3816 O O . GLN A 1 497 ? -11.046 -28.226 12.450 1.00 97.69 497 GLN A O 1
ATOM 3821 N N . GLY A 1 498 ? -12.619 -26.709 12.931 1.00 95.00 498 GLY A N 1
ATOM 3822 C CA . GLY A 1 498 ? -12.855 -27.163 14.296 1.00 95.00 498 GLY A CA 1
ATOM 3823 C C . GLY A 1 498 ? -13.232 -26.030 15.245 1.00 95.00 498 GLY A C 1
ATOM 3824 O O . GLY A 1 498 ? -12.844 -24.875 15.067 1.00 95.00 498 GLY A O 1
ATOM 3825 N N . THR A 1 499 ? -13.989 -26.368 16.284 1.00 93.06 499 THR A N 1
ATOM 3826 C CA . THR A 1 499 ? -14.340 -25.436 17.362 1.00 93.06 499 THR A CA 1
ATOM 3827 C C . THR A 1 499 ? -13.118 -25.126 18.225 1.00 93.06 499 THR A C 1
ATOM 3829 O O . THR A 1 499 ? -12.312 -26.010 18.512 1.00 93.06 499 THR A O 1
ATOM 3832 N N . VAL A 1 500 ? -13.008 -23.874 18.671 1.00 96.00 500 VAL A N 1
ATOM 3833 C CA . VAL A 1 500 ? -11.976 -23.419 19.614 1.00 96.00 500 VAL A CA 1
ATOM 3834 C C . VAL A 1 500 ? -12.644 -23.066 20.937 1.00 96.00 500 VAL A C 1
ATOM 3836 O O . VAL A 1 500 ? -13.730 -22.493 20.941 1.00 96.00 500 VAL A O 1
ATOM 3839 N N . SER A 1 501 ? -12.015 -23.406 22.062 1.00 96.38 501 SER A N 1
ATOM 3840 C CA . SER A 1 501 ? -12.507 -23.013 23.386 1.00 96.38 501 SER A CA 1
ATOM 3841 C C . SER A 1 501 ? -12.417 -21.498 23.566 1.00 96.38 501 SER A C 1
ATOM 3843 O O . SER A 1 501 ? -11.361 -20.905 23.355 1.00 96.38 501 SER A O 1
ATOM 3845 N N . TYR A 1 502 ? -13.510 -20.880 24.004 1.00 97.56 502 TYR A N 1
ATOM 3846 C CA . TYR A 1 502 ? -13.597 -19.445 24.263 1.00 97.56 502 TYR A CA 1
ATOM 3847 C C . TYR A 1 502 ? -14.413 -19.182 25.530 1.00 97.56 502 TYR A C 1
ATOM 3849 O O . TYR A 1 502 ? -15.167 -20.035 26.002 1.00 97.56 502 TYR A O 1
ATOM 3857 N N . THR A 1 503 ? -14.251 -17.990 26.088 1.00 97.31 503 THR A N 1
ATOM 3858 C CA . THR A 1 503 ? -15.072 -17.462 27.178 1.00 97.31 503 THR A CA 1
ATOM 3859 C C . THR A 1 503 ? -15.927 -16.304 26.666 1.00 97.31 503 THR A C 1
ATOM 3861 O O . THR A 1 503 ? -15.780 -15.847 25.528 1.00 97.31 503 THR A O 1
ATOM 3864 N N . SER A 1 504 ? -16.793 -15.761 27.523 1.00 92.56 504 SER A N 1
ATOM 3865 C CA . SER A 1 504 ? -17.552 -14.546 27.207 1.00 92.56 504 SER A CA 1
ATOM 3866 C C . SER A 1 504 ? -16.674 -13.322 26.919 1.00 92.56 504 SER A C 1
ATOM 3868 O O . SER A 1 504 ? -17.190 -12.336 26.405 1.00 92.56 504 SER A O 1
ATOM 3870 N N . THR A 1 505 ? -15.381 -13.352 27.259 1.00 95.38 505 THR A N 1
ATOM 3871 C CA . THR A 1 505 ? -14.475 -12.198 27.143 1.00 95.38 505 THR A CA 1
ATOM 3872 C C . THR A 1 505 ? -13.117 -12.521 26.527 1.00 95.38 505 THR A C 1
ATOM 3874 O O . THR A 1 505 ? -12.280 -11.625 26.432 1.00 95.38 505 THR A O 1
ATOM 3877 N N . SER A 1 506 ? -12.842 -13.766 26.132 1.00 97.50 506 SER A N 1
ATOM 3878 C CA . SER A 1 506 ? -11.532 -14.125 25.587 1.00 97.50 506 SER A CA 1
ATOM 3879 C C . SER A 1 506 ? -11.508 -15.400 24.755 1.00 97.50 506 SER A C 1
ATOM 3881 O O . SER A 1 506 ? -12.307 -16.316 24.954 1.00 97.50 506 SER A O 1
ATOM 3883 N N . VAL A 1 507 ? -10.515 -15.484 23.871 1.00 98.31 507 VAL A N 1
ATOM 3884 C CA . VAL A 1 507 ? -10.147 -16.689 23.125 1.00 98.31 507 VAL A CA 1
ATOM 3885 C C . VAL A 1 507 ? -8.628 -16.753 22.960 1.00 98.31 507 VAL A C 1
ATOM 3887 O O . VAL A 1 507 ? -7.962 -15.725 22.826 1.00 98.31 507 VAL A O 1
ATOM 3890 N N . VAL A 1 508 ? -8.076 -17.965 22.964 1.00 97.31 508 VAL A N 1
ATOM 3891 C CA . VAL A 1 508 ? -6.665 -18.202 22.635 1.00 97.31 508 VAL A CA 1
ATOM 3892 C C . VAL A 1 508 ? -6.575 -18.627 21.176 1.00 97.31 508 VAL A C 1
ATOM 3894 O O . VAL A 1 508 ? -7.256 -19.561 20.753 1.00 97.31 508 VAL A O 1
ATOM 3897 N N . VAL A 1 509 ? -5.726 -17.947 20.414 1.00 97.44 509 VAL A N 1
ATOM 3898 C CA . VAL A 1 509 ? -5.438 -18.271 19.014 1.00 97.44 509 VAL A CA 1
ATOM 3899 C C . VAL A 1 509 ? -4.057 -18.910 18.956 1.00 97.44 509 VAL A C 1
ATOM 3901 O O . VAL A 1 509 ? -3.115 -18.394 19.552 1.00 97.44 509 VAL A O 1
ATOM 3904 N N . GLY A 1 510 ? -3.941 -20.058 18.287 1.00 93.88 510 GLY A N 1
ATOM 3905 C CA . GLY A 1 510 ? -2.665 -20.758 18.119 1.00 93.88 510 GLY A CA 1
ATOM 3906 C C . GLY A 1 510 ? -1.762 -20.114 17.061 1.00 93.88 510 GLY A C 1
ATOM 3907 O O . GLY A 1 510 ? -2.234 -19.363 16.212 1.00 93.88 510 GLY A O 1
ATOM 3908 N N . ALA A 1 511 ? -0.473 -20.457 17.088 1.00 94.06 511 ALA A N 1
ATOM 3909 C CA . ALA A 1 511 ? 0.520 -19.968 16.130 1.00 94.06 511 ALA A CA 1
ATOM 3910 C C . ALA A 1 511 ? 0.133 -20.262 14.669 1.00 94.06 511 ALA A C 1
ATOM 3912 O O . ALA A 1 511 ? -0.204 -21.400 14.317 1.00 94.06 511 ALA A O 1
ATOM 3913 N N . GLY A 1 512 ? 0.191 -19.234 13.821 1.00 95.06 512 GLY A N 1
ATOM 3914 C CA . GLY A 1 512 ? -0.153 -19.296 12.402 1.00 95.06 512 GLY A CA 1
ATOM 3915 C C . GLY A 1 512 ? -1.611 -19.657 12.129 1.00 95.06 512 GLY A C 1
ATOM 3916 O O . GLY A 1 512 ? -1.907 -20.220 11.074 1.00 95.06 512 GLY A O 1
ATOM 3917 N N . LYS A 1 513 ? -2.520 -19.436 13.089 1.00 95.94 513 LYS A N 1
ATOM 3918 C CA . LYS A 1 513 ? -3.945 -19.771 12.958 1.00 95.94 513 LYS A CA 1
ATOM 3919 C C . LYS A 1 513 ? -4.807 -18.524 12.884 1.00 95.94 513 LYS A C 1
ATOM 3921 O O . LYS A 1 513 ? -4.480 -17.491 13.464 1.00 95.94 513 LYS A O 1
ATOM 3926 N N . ALA A 1 514 ? -5.955 -18.691 12.235 1.00 98.19 514 ALA A N 1
ATOM 3927 C CA . ALA A 1 514 ? -7.070 -17.768 12.304 1.00 98.19 514 ALA A CA 1
ATOM 3928 C C . ALA A 1 514 ? -8.251 -18.404 13.039 1.00 98.19 514 ALA A C 1
ATOM 3930 O O . ALA A 1 514 ? -8.565 -19.586 12.855 1.00 98.19 514 ALA A O 1
ATOM 3931 N N . VAL A 1 515 ? -8.914 -17.604 13.866 1.00 98.69 515 VAL A N 1
ATOM 3932 C CA . VAL A 1 515 ? -10.150 -17.952 14.561 1.00 98.69 515 VAL A CA 1
ATOM 3933 C C . VAL A 1 515 ? -11.226 -16.958 14.168 1.00 98.69 515 VAL A C 1
ATOM 3935 O O . VAL A 1 515 ? -11.069 -15.752 14.339 1.00 98.69 515 VAL A O 1
ATOM 3938 N N . ARG A 1 516 ? -12.347 -17.481 13.683 1.00 98.50 516 ARG A N 1
ATOM 3939 C CA . ARG A 1 516 ? -13.562 -16.716 13.446 1.00 98.50 516 ARG A CA 1
ATOM 3940 C C . ARG A 1 516 ? -14.420 -16.704 14.698 1.00 98.50 516 ARG A C 1
ATOM 3942 O O . ARG A 1 516 ? -14.761 -17.768 15.218 1.00 98.50 516 ARG A O 1
ATOM 3949 N N . LEU A 1 517 ? -14.807 -15.511 15.127 1.00 98.00 517 LEU A N 1
ATOM 3950 C CA . LEU A 1 517 ? -15.826 -15.276 16.138 1.00 98.00 517 LEU A CA 1
ATOM 3951 C C . LEU A 1 517 ? -17.165 -14.973 15.472 1.00 98.00 517 LEU A C 1
ATOM 3953 O O . LEU A 1 517 ? -17.236 -14.162 14.552 1.00 98.00 517 LEU A O 1
ATOM 3957 N N . THR A 1 518 ? -18.226 -15.574 15.998 1.00 97.19 518 THR A N 1
ATOM 3958 C CA . THR A 1 518 ? -19.615 -15.193 15.714 1.00 97.19 518 THR A CA 1
ATOM 3959 C C . THR A 1 518 ? -20.227 -14.567 16.957 1.00 97.19 518 THR A C 1
ATOM 3961 O O . THR A 1 518 ? -20.015 -15.058 18.069 1.00 97.19 518 THR A O 1
ATOM 3964 N N . TYR A 1 519 ? -20.952 -13.466 16.798 1.00 95.00 519 TYR A N 1
ATOM 3965 C CA . TYR A 1 519 ? -21.450 -12.669 17.915 1.00 95.00 519 TYR A CA 1
ATOM 3966 C C . TYR A 1 519 ? -22.721 -11.897 17.538 1.00 95.00 519 TYR A C 1
ATOM 3968 O O . TYR A 1 519 ? -23.021 -11.723 16.360 1.00 95.00 519 TYR A O 1
ATOM 3976 N N . THR A 1 520 ? -23.502 -11.470 18.534 1.00 92.31 520 THR A N 1
ATOM 3977 C CA . THR A 1 520 ? -24.796 -10.788 18.295 1.00 92.31 520 THR A CA 1
ATOM 3978 C C . THR A 1 520 ? -24.924 -9.436 18.987 1.00 92.31 520 THR A C 1
ATOM 3980 O O . THR A 1 520 ? -25.917 -8.741 18.787 1.00 92.31 520 THR A O 1
ATOM 3983 N N . GLY A 1 521 ? -23.985 -9.097 19.864 1.00 78.56 521 GLY A N 1
ATOM 3984 C CA . GLY A 1 521 ? -23.952 -7.825 20.565 1.00 78.56 521 GLY A CA 1
ATOM 3985 C C . GLY A 1 521 ? -23.028 -6.824 19.881 1.00 78.56 521 GLY A C 1
ATOM 3986 O O . GLY A 1 521 ? -22.364 -7.119 18.890 1.00 78.56 521 GLY A O 1
ATOM 3987 N N . THR A 1 522 ? -22.980 -5.614 20.419 1.00 63.97 522 THR A N 1
ATOM 3988 C CA . THR A 1 522 ? -22.079 -4.560 19.949 1.00 63.97 522 THR A CA 1
ATOM 3989 C C . THR A 1 522 ? -20.820 -4.521 20.810 1.00 63.97 522 THR A C 1
ATOM 3991 O O . THR A 1 522 ? -20.857 -4.816 22.011 1.00 63.97 522 THR A O 1
ATOM 3994 N N . SER A 1 523 ? -19.688 -4.125 20.221 1.00 54.12 523 SER A N 1
ATOM 3995 C CA . SER A 1 523 ? -18.493 -3.812 21.003 1.00 54.12 523 SER A CA 1
ATOM 3996 C C . SER A 1 523 ? -18.838 -2.727 22.027 1.00 54.12 523 SER A C 1
ATOM 3998 O O . SER A 1 523 ? -19.288 -1.640 21.686 1.00 54.12 523 SER A O 1
ATOM 4000 N N . GLY A 1 524 ? -18.667 -3.046 23.309 1.00 42.97 524 GLY A N 1
ATOM 4001 C CA . GLY A 1 524 ? -18.824 -2.119 24.434 1.00 42.97 524 GLY A CA 1
ATOM 4002 C C . GLY A 1 524 ? -17.566 -1.288 24.682 1.00 42.97 524 GLY A C 1
ATOM 4003 O O . GLY A 1 524 ? -17.368 -0.796 25.786 1.00 42.97 524 GLY A O 1
ATOM 4004 N N . GLY A 1 525 ? -16.689 -1.187 23.680 1.00 38.25 525 GLY A N 1
ATOM 4005 C CA . GLY A 1 525 ? -15.536 -0.301 23.680 1.00 38.25 525 GLY A CA 1
ATOM 4006 C C . GLY A 1 525 ? -15.923 1.028 23.049 1.00 38.25 525 GLY A C 1
ATOM 4007 O O . GLY A 1 525 ? -16.612 1.064 22.032 1.00 38.25 525 GLY A O 1
ATOM 4008 N N . THR A 1 526 ? -15.496 2.117 23.669 1.00 38.50 526 THR A N 1
ATOM 4009 C CA . THR A 1 526 ? -15.703 3.529 23.316 1.00 38.50 526 THR A CA 1
ATOM 4010 C C . THR A 1 526 ? -15.030 3.927 21.988 1.00 38.50 526 THR A C 1
ATOM 4012 O O . THR A 1 526 ? -14.208 4.835 21.944 1.00 38.50 526 THR A O 1
ATOM 4015 N N . GLY A 1 527 ? -15.339 3.207 20.908 1.00 37.31 527 GLY A N 1
ATOM 4016 C CA . GLY A 1 527 ? -14.841 3.412 19.546 1.00 37.31 527 GLY A CA 1
ATOM 4017 C C . GLY A 1 527 ? -15.958 3.571 18.512 1.00 37.31 527 GLY A C 1
ATOM 4018 O O . GLY A 1 527 ? -15.713 3.440 17.315 1.00 37.31 527 GLY A O 1
ATOM 4019 N N . GLY A 1 528 ? -17.187 3.866 18.950 1.00 40.00 528 GLY A N 1
ATOM 4020 C CA . GLY A 1 528 ? -18.071 4.659 18.101 1.00 40.00 528 GLY A CA 1
ATOM 4021 C C . GLY A 1 528 ? -17.384 6.002 17.888 1.00 40.00 528 GLY A C 1
ATOM 4022 O O . GLY A 1 528 ? -16.806 6.535 18.831 1.00 40.00 528 GLY A O 1
ATOM 4023 N N . SER A 1 529 ? -17.384 6.533 16.669 1.00 47.12 529 SER A N 1
ATOM 4024 C CA . SER A 1 529 ? -16.988 7.920 16.461 1.00 47.12 529 SER A CA 1
ATOM 4025 C C . SER A 1 529 ? -17.831 8.772 17.411 1.00 47.12 529 SER A C 1
ATOM 4027 O O . SER A 1 529 ? -19.042 8.889 17.192 1.00 47.12 529 SER A O 1
ATOM 4029 N N . SER A 1 530 ? -17.243 9.285 18.496 1.00 59.47 530 SER A N 1
ATOM 4030 C CA . SER A 1 530 ? -17.963 10.210 19.363 1.00 59.47 530 SER A CA 1
ATOM 4031 C C . SER A 1 530 ? -18.499 11.320 18.462 1.00 59.47 530 SER A C 1
ATOM 4033 O O . SER A 1 530 ? -17.781 11.763 17.553 1.00 59.47 530 SER A O 1
ATOM 4035 N N . PRO A 1 531 ? -19.789 11.677 18.589 1.00 77.00 531 PRO A N 1
ATOM 4036 C CA . PRO A 1 531 ? -20.358 12.727 17.762 1.00 77.00 531 PRO A CA 1
ATOM 4037 C C . PRO A 1 531 ? -19.498 13.978 17.918 1.00 77.00 531 PRO A C 1
ATOM 4039 O O . PRO A 1 531 ? -18.955 14.222 18.999 1.00 77.00 531 PRO A O 1
ATOM 4042 N N . ALA A 1 532 ? -19.354 14.736 16.831 1.00 86.56 532 ALA A N 1
ATOM 4043 C CA . ALA A 1 532 ? -18.585 15.969 16.878 1.00 86.56 532 ALA A CA 1
ATOM 4044 C C . ALA A 1 532 ? -19.096 16.857 18.018 1.00 86.56 532 ALA A C 1
ATOM 4046 O O . ALA A 1 532 ? -20.315 16.896 18.242 1.00 86.56 532 ALA A O 1
ATOM 4047 N N . PRO A 1 533 ? -18.210 17.573 18.731 1.00 95.00 533 PRO A N 1
ATOM 4048 C CA . PRO A 1 533 ? -18.655 18.575 19.674 1.00 95.00 533 PRO A CA 1
ATOM 4049 C C . PRO A 1 533 ? -19.618 19.552 18.988 1.00 95.00 533 PRO A C 1
ATOM 4051 O O . PRO A 1 533 ? -19.418 19.942 17.839 1.00 95.00 533 PRO A O 1
ATOM 4054 N N . THR A 1 534 ? -20.678 19.945 19.684 1.00 93.56 534 THR A N 1
ATOM 4055 C CA . THR A 1 534 ? -21.734 20.806 19.135 1.00 93.56 534 THR A CA 1
ATOM 4056 C C . THR A 1 534 ? -21.817 22.117 19.892 1.00 93.56 534 THR A C 1
ATOM 4058 O O . THR A 1 534 ? -21.658 22.140 21.116 1.00 93.56 534 THR A O 1
ATOM 4061 N N . ILE A 1 535 ? -22.159 23.193 19.187 1.00 95.62 535 ILE A N 1
ATOM 4062 C CA . ILE A 1 535 ? -22.407 24.493 19.810 1.00 95.62 535 ILE A CA 1
ATOM 4063 C C . ILE A 1 535 ? -23.698 24.434 20.624 1.00 95.62 535 ILE A C 1
ATOM 4065 O O . ILE A 1 535 ? -24.758 24.081 20.115 1.00 95.62 535 ILE A O 1
ATOM 4069 N N . VAL A 1 536 ? -23.594 24.774 21.906 1.00 93.12 536 VAL A N 1
ATOM 4070 C CA . VAL A 1 536 ? -24.726 24.859 22.839 1.00 93.12 536 VAL A CA 1
ATOM 4071 C C . VAL A 1 536 ? -25.430 26.201 22.695 1.00 93.12 536 VAL A C 1
ATOM 4073 O O . VAL A 1 536 ? -26.654 26.274 22.726 1.00 93.12 536 VAL A O 1
ATOM 4076 N N . GLY A 1 537 ? -24.644 27.263 22.542 1.00 92.38 537 GLY A N 1
ATOM 4077 C CA . GLY A 1 537 ? -25.133 28.620 22.396 1.00 92.38 537 GLY A CA 1
ATOM 4078 C C . GLY A 1 537 ? -24.004 29.638 22.480 1.00 92.38 537 GLY A C 1
ATOM 4079 O O . GLY A 1 537 ? -22.859 29.308 22.802 1.00 92.38 537 GLY A O 1
ATOM 4080 N N . VAL A 1 538 ? -24.363 30.891 22.226 1.00 96.81 538 VAL A N 1
ATOM 4081 C CA . VAL A 1 538 ? -23.468 32.048 22.280 1.00 96.81 538 VAL A CA 1
ATOM 4082 C C . VAL A 1 538 ? -24.078 33.085 23.225 1.00 96.81 538 VAL A C 1
ATOM 4084 O O . VAL A 1 538 ? -25.293 33.288 23.239 1.00 96.81 538 VAL A O 1
ATOM 4087 N N . GLY A 1 539 ? -23.249 33.683 24.078 1.00 95.31 539 GLY A N 1
ATOM 4088 C CA . GLY A 1 539 ? -23.642 34.735 25.012 1.00 95.31 539 GLY A CA 1
ATOM 4089 C C . GLY A 1 539 ? -23.736 36.107 24.341 1.00 95.31 539 GLY A C 1
ATOM 4090 O O . GLY A 1 539 ? -23.260 36.305 23.225 1.00 95.31 539 GLY A O 1
ATOM 4091 N N . ALA A 1 540 ? -24.334 37.080 25.029 1.00 95.62 540 ALA A N 1
ATOM 4092 C CA . ALA A 1 540 ? -24.349 38.464 24.558 1.00 95.62 540 ALA A CA 1
ATOM 4093 C C . ALA A 1 540 ? -22.931 39.067 24.557 1.00 95.62 540 ALA A C 1
ATOM 4095 O O . ALA A 1 540 ? -22.165 38.850 25.503 1.00 95.62 540 ALA A O 1
ATOM 4096 N N . ALA A 1 541 ? -22.611 39.840 23.514 1.00 96.00 541 ALA A N 1
ATOM 4097 C CA . ALA A 1 541 ? -21.363 40.589 23.429 1.00 96.00 541 ALA A CA 1
ATOM 4098 C C . ALA A 1 541 ? -21.289 41.670 24.517 1.00 96.00 541 ALA A C 1
ATOM 4100 O O . ALA A 1 541 ? -22.308 42.237 24.922 1.00 96.00 541 ALA A O 1
ATOM 4101 N N . ALA A 1 542 ? -20.077 41.987 24.963 1.00 97.81 542 ALA A N 1
ATOM 4102 C CA . ALA A 1 542 ? -19.803 43.141 25.807 1.00 97.81 542 ALA A CA 1
ATOM 4103 C C . ALA A 1 542 ? -18.660 43.960 25.201 1.00 97.81 542 ALA A C 1
ATOM 4105 O O . ALA A 1 542 ? -17.657 43.389 24.776 1.00 97.81 542 ALA A O 1
ATOM 4106 N N . ALA A 1 543 ? -18.810 45.285 25.183 1.00 97.50 543 ALA A N 1
ATOM 4107 C CA . ALA A 1 543 ? -17.787 46.203 24.699 1.00 97.50 543 ALA A CA 1
ATOM 4108 C C . ALA A 1 543 ? -17.682 47.443 25.594 1.00 97.50 543 ALA A C 1
ATOM 4110 O O . ALA A 1 543 ? -18.702 47.989 26.018 1.00 97.50 543 ALA A O 1
ATOM 4111 N N . SER A 1 544 ? -16.460 47.878 25.898 1.00 97.44 544 SER A N 1
ATOM 4112 C CA . SER A 1 544 ? -16.177 49.067 26.715 1.00 97.44 544 SER A CA 1
ATOM 4113 C C . SER A 1 544 ? -14.726 49.523 26.524 1.00 97.44 544 SER A C 1
ATOM 4115 O O . SER A 1 544 ? -13.891 48.747 26.062 1.00 97.44 544 SER A O 1
ATOM 4117 N N . THR A 1 545 ? -14.419 50.760 26.923 1.00 96.94 545 THR A N 1
ATOM 4118 C CA . THR A 1 545 ? -13.038 51.240 27.127 1.00 96.94 545 THR A CA 1
ATOM 4119 C C . THR A 1 545 ? -12.489 50.879 28.512 1.00 96.94 545 THR A C 1
ATOM 4121 O O . THR A 1 545 ? -11.362 51.212 28.834 1.00 96.94 545 THR A O 1
ATOM 4124 N N . GLY A 1 546 ? -13.309 50.272 29.376 1.00 96.00 546 GLY A N 1
ATOM 4125 C CA . GLY A 1 546 ? -12.913 49.762 30.689 1.00 96.00 546 GLY A CA 1
ATOM 4126 C C . GLY A 1 546 ? -13.257 48.281 30.824 1.00 96.00 546 GLY A C 1
ATOM 4127 O O . GLY A 1 546 ? -13.468 47.592 29.828 1.00 96.00 546 GLY A O 1
ATOM 4128 N N . THR A 1 547 ? -13.356 47.770 32.052 1.00 97.62 547 THR A N 1
ATOM 4129 C CA . THR A 1 547 ? -13.682 46.354 32.305 1.00 97.62 547 THR A CA 1
ATOM 4130 C C . THR A 1 547 ? -15.023 45.930 31.692 1.00 97.62 547 THR A C 1
ATOM 4132 O O . THR A 1 547 ? -15.990 46.695 31.672 1.00 97.62 547 THR A O 1
ATOM 4135 N N . ILE A 1 548 ? -15.095 44.682 31.219 1.00 98.38 548 ILE A N 1
ATOM 4136 C CA . ILE A 1 548 ? -16.315 44.080 30.654 1.00 98.38 548 ILE A CA 1
ATOM 4137 C C . ILE A 1 548 ? -16.610 42.719 31.289 1.00 98.38 548 ILE A C 1
ATOM 4139 O O . ILE A 1 548 ? -15.699 41.999 31.696 1.00 98.38 548 ILE A O 1
ATOM 4143 N N . THR A 1 549 ? -17.892 42.348 31.337 1.00 98.06 549 THR A N 1
ATOM 4144 C CA . THR A 1 549 ? -18.363 41.036 31.818 1.00 98.06 549 THR A CA 1
ATOM 4145 C C . THR A 1 549 ? -19.245 40.394 30.739 1.00 98.06 549 THR A C 1
ATOM 4147 O O . THR A 1 549 ? -20.463 40.592 30.747 1.00 98.06 549 THR A O 1
ATOM 4150 N N . PRO A 1 550 ? -18.653 39.671 29.770 1.00 96.62 550 PRO A N 1
ATOM 4151 C CA . PRO A 1 550 ? -19.388 38.999 28.696 1.00 96.62 550 PRO A CA 1
ATOM 4152 C C . PRO A 1 550 ? -20.308 37.917 29.261 1.00 96.62 550 PRO A C 1
ATOM 4154 O O . PRO A 1 550 ? -19.896 37.117 30.103 1.00 96.62 550 PRO A O 1
ATOM 4157 N N . SER A 1 551 ? -21.564 37.890 28.817 1.00 96.00 551 SER A N 1
ATOM 4158 C CA . SER A 1 551 ? -22.568 36.994 29.402 1.00 96.00 551 SER A CA 1
ATOM 4159 C C . SER A 1 551 ? -22.265 35.525 29.099 1.00 96.00 551 SER A C 1
ATOM 4161 O O . SER A 1 551 ? -21.817 35.191 28.003 1.00 96.00 551 SER A O 1
ATOM 4163 N N . LEU A 1 552 ? -22.566 34.632 30.048 1.00 96.25 552 LEU A N 1
ATOM 4164 C CA . LEU A 1 552 ? -22.546 33.192 29.784 1.00 96.25 552 LEU A CA 1
ATOM 4165 C C . LEU A 1 552 ? -23.601 32.835 28.715 1.00 96.25 552 LEU A C 1
ATOM 4167 O O . LEU A 1 552 ? -24.705 33.390 28.751 1.00 96.25 552 LEU A O 1
ATOM 4171 N N . PRO A 1 553 ? -23.314 31.892 27.801 1.00 96.62 553 PRO A N 1
ATOM 4172 C CA . PRO A 1 553 ? -24.327 31.308 26.929 1.00 96.62 553 PRO A CA 1
ATOM 4173 C C . PRO A 1 553 ? -25.480 30.676 27.721 1.00 96.62 553 PRO A C 1
ATOM 4175 O O . PRO A 1 553 ? -25.297 30.204 28.842 1.00 96.62 553 PRO A O 1
ATOM 4178 N N . SER A 1 554 ? -26.677 30.637 27.136 1.00 91.88 554 SER A N 1
ATOM 4179 C CA . SER A 1 554 ? -27.803 29.896 27.723 1.00 91.88 554 SER A CA 1
ATOM 4180 C C . SER A 1 554 ? -27.664 28.382 27.494 1.00 91.88 554 SER A C 1
ATOM 4182 O O . SER A 1 554 ? -26.951 27.948 26.593 1.00 91.88 554 SER A O 1
ATOM 4184 N N . GLY A 1 555 ? -28.336 27.561 28.311 1.00 91.31 555 GLY A N 1
ATOM 4185 C CA . GLY A 1 555 ? -28.390 26.104 28.111 1.00 91.31 555 GLY A CA 1
ATOM 4186 C C . GLY A 1 555 ? -27.145 25.320 28.548 1.00 91.31 555 GLY A C 1
ATOM 4187 O O . GLY A 1 555 ? -26.982 24.171 28.128 1.00 91.31 555 GLY A O 1
ATOM 4188 N N . LEU A 1 556 ? -26.284 25.920 29.377 1.00 94.56 556 LEU A N 1
ATOM 4189 C CA . LEU A 1 556 ? -25.063 25.289 29.882 1.00 94.56 556 LEU A CA 1
ATOM 4190 C C . LEU A 1 556 ? -25.346 24.071 30.760 1.00 94.56 556 LEU A C 1
ATOM 4192 O O . LEU A 1 556 ? -26.261 24.057 31.584 1.00 94.56 556 LEU A O 1
ATOM 4196 N N . GLN A 1 557 ? -24.489 23.072 30.612 1.00 92.94 557 GLN A N 1
ATOM 4197 C CA . GLN A 1 557 ? -24.406 21.887 31.449 1.00 92.94 557 GLN A CA 1
ATOM 4198 C C . GLN A 1 557 ? -22.975 21.728 31.951 1.00 92.94 557 GLN A C 1
ATOM 4200 O O . GLN A 1 557 ? -22.019 22.174 31.310 1.00 92.94 557 GLN A O 1
ATOM 4205 N N . SER A 1 558 ? -22.814 21.097 33.116 1.00 91.81 558 SER A N 1
ATOM 4206 C CA . SER A 1 558 ? -21.483 20.776 33.631 1.00 91.81 558 SER A CA 1
ATOM 4207 C C . SER A 1 558 ? -20.664 20.031 32.572 1.00 91.81 558 SER A C 1
ATOM 4209 O O . SER A 1 558 ? -21.185 19.151 31.892 1.00 91.81 558 SER A O 1
ATOM 4211 N N . ASN A 1 559 ? -19.378 20.369 32.478 1.00 91.19 559 ASN A N 1
ATOM 4212 C CA . ASN A 1 559 ? -18.403 19.930 31.473 1.00 91.19 559 ASN A CA 1
ATOM 4213 C C . ASN A 1 559 ? -18.482 20.569 30.082 1.00 91.19 559 ASN A C 1
ATOM 4215 O O . ASN A 1 559 ? -17.569 20.306 29.296 1.00 91.19 559 ASN A O 1
ATOM 4219 N N . ASP A 1 560 ? -19.458 21.434 29.788 1.00 96.88 560 ASP A N 1
ATOM 4220 C CA . ASP A 1 560 ? -19.410 22.235 28.561 1.00 96.88 560 ASP A CA 1
ATOM 4221 C C . ASP A 1 560 ? -18.131 23.098 28.541 1.00 96.88 560 ASP A C 1
ATOM 4223 O O . ASP A 1 560 ? -17.701 23.648 29.562 1.00 96.88 560 ASP A O 1
ATOM 4227 N N . ILE A 1 561 ? -17.503 23.205 27.373 1.00 98.12 561 ILE A N 1
ATOM 4228 C CA . ILE A 1 561 ? -16.323 24.041 27.152 1.00 98.12 561 ILE A CA 1
ATOM 4229 C C . ILE A 1 561 ? -16.786 25.436 26.778 1.00 98.12 561 ILE A C 1
ATOM 4231 O O . ILE A 1 561 ? -17.518 25.608 25.807 1.00 98.12 561 ILE A O 1
ATOM 4235 N N . LEU A 1 562 ? -16.331 26.432 27.525 1.00 98.38 562 LEU A N 1
ATOM 4236 C CA . LEU A 1 562 ? -16.550 27.831 27.201 1.00 98.38 562 LEU A CA 1
ATOM 4237 C C . LEU A 1 562 ? -15.304 28.379 26.521 1.00 98.38 562 LEU A C 1
ATOM 4239 O O . LEU A 1 562 ? -14.219 28.258 27.087 1.00 98.38 562 LEU A O 1
ATOM 4243 N N . LEU A 1 563 ? -15.466 29.001 25.356 1.00 98.62 563 LEU A N 1
ATOM 4244 C CA . LEU A 1 563 ? -14.432 29.804 24.702 1.00 98.62 563 LEU A CA 1
ATOM 4245 C C . LEU A 1 563 ? -14.890 31.263 24.694 1.00 98.62 563 LEU A C 1
ATOM 4247 O O . LEU A 1 563 ? -15.984 31.572 24.224 1.00 98.62 563 LEU A O 1
ATOM 4251 N N . LEU A 1 564 ? -14.068 32.145 25.252 1.00 98.62 564 LEU A N 1
ATOM 4252 C CA . LEU A 1 564 ? -14.275 33.585 25.331 1.00 98.62 564 LEU A CA 1
ATOM 4253 C C . LEU A 1 564 ? -13.268 34.275 24.415 1.00 98.62 564 LEU A C 1
ATOM 4255 O O . LEU A 1 564 ? -12.072 34.281 24.704 1.00 98.62 564 LEU A O 1
ATOM 4259 N N . PHE A 1 565 ? -13.766 34.859 23.334 1.00 98.69 565 PHE A N 1
ATOM 4260 C CA . PHE A 1 565 ? -12.985 35.618 22.367 1.00 98.69 565 PHE A CA 1
ATOM 4261 C C . PHE A 1 565 ? -12.954 37.072 22.814 1.00 98.69 565 PHE A C 1
ATOM 4263 O O . PHE A 1 565 ? -14.007 37.636 23.116 1.00 98.69 565 PHE A O 1
ATOM 4270 N N . VAL A 1 566 ? -11.758 37.649 22.896 1.00 98.62 566 VAL A N 1
ATOM 4271 C CA . VAL A 1 566 ? -11.536 39.043 23.283 1.00 98.62 566 VAL A CA 1
ATOM 4272 C C . VAL A 1 566 ? -10.686 39.710 22.215 1.00 98.62 566 VAL A C 1
ATOM 4274 O O . VAL A 1 566 ? -9.532 39.320 22.008 1.00 98.62 566 VAL A O 1
ATOM 4277 N N . GLU A 1 567 ? -11.267 40.708 21.567 1.00 98.00 567 GLU A N 1
ATOM 4278 C CA . GLU A 1 567 ? -10.590 41.602 20.642 1.00 98.00 567 GLU A CA 1
ATOM 4279 C C . GLU A 1 567 ? -10.218 42.905 21.351 1.00 98.00 567 GLU A C 1
ATOM 4281 O O . GLU A 1 567 ? -10.951 43.391 22.219 1.00 98.00 567 GLU A O 1
ATOM 4286 N N . THR A 1 568 ? -9.034 43.417 21.022 1.00 98.19 568 THR A N 1
ATOM 4287 C CA . THR A 1 568 ? -8.502 44.695 21.498 1.00 98.19 568 THR A CA 1
ATOM 4288 C C . THR A 1 568 ? -7.649 45.350 20.413 1.00 98.19 568 THR A C 1
ATOM 4290 O O . THR A 1 568 ? -7.122 44.663 19.530 1.00 98.19 568 THR A O 1
ATOM 4293 N N . ALA A 1 569 ? -7.347 46.644 20.587 1.00 96.94 569 ALA A N 1
ATOM 4294 C CA . ALA A 1 569 ? -6.378 47.390 19.781 1.00 96.94 569 ALA A CA 1
ATOM 4295 C C . ALA A 1 569 ? -4.913 46.943 20.021 1.00 96.94 569 ALA A C 1
ATOM 4297 O O . ALA A 1 569 ? -4.055 47.716 20.448 1.00 96.94 569 ALA A O 1
ATOM 4298 N 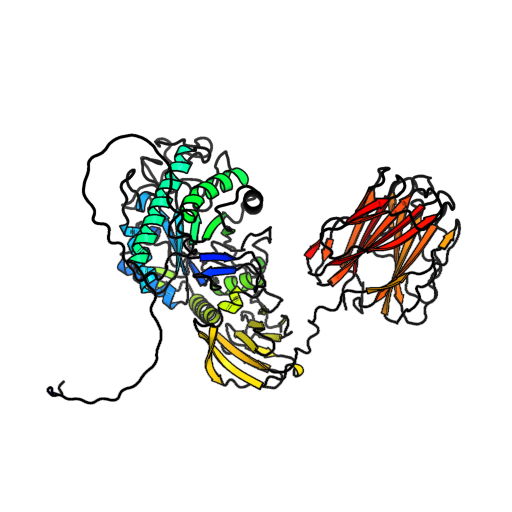N . ASN A 1 570 ? -4.612 45.662 19.802 1.00 97.50 570 ASN A N 1
ATOM 4299 C CA . ASN A 1 570 ? -3.334 44.990 20.055 1.00 97.50 570 ASN A CA 1
ATOM 4300 C C . ASN A 1 570 ? -2.819 45.058 21.510 1.00 97.50 570 ASN A C 1
ATOM 4302 O O . ASN A 1 570 ? -1.630 44.894 21.790 1.00 97.50 570 ASN A O 1
ATOM 4306 N N . GLN A 1 571 ? -3.708 45.292 22.475 1.00 97.50 571 GLN A N 1
ATOM 4307 C CA . GLN A 1 571 ? -3.359 45.353 23.896 1.00 97.50 571 GLN A CA 1
ATOM 4308 C C . GLN A 1 571 ? -3.676 44.031 24.601 1.00 97.50 571 GLN A C 1
ATOM 4310 O O . GLN A 1 571 ? -4.658 43.359 24.297 1.00 97.50 571 GLN A O 1
ATOM 4315 N N . ALA A 1 572 ? -2.837 43.615 25.548 1.00 96.38 572 ALA A N 1
ATOM 4316 C CA . ALA A 1 572 ? -3.009 42.323 26.204 1.00 96.38 572 ALA A CA 1
ATOM 4317 C C . ALA A 1 572 ? -4.262 42.270 27.089 1.00 96.38 572 ALA A C 1
ATOM 4319 O O . ALA A 1 572 ? -4.330 42.956 28.105 1.00 96.38 572 ALA A O 1
ATOM 4320 N N . ALA A 1 573 ? -5.200 41.388 26.742 1.00 97.06 573 ALA A N 1
ATOM 4321 C CA . ALA A 1 573 ? -6.360 41.094 27.573 1.00 97.06 573 ALA A CA 1
ATOM 4322 C C . ALA A 1 573 ? -5.998 40.178 28.753 1.00 97.06 573 ALA A C 1
ATOM 4324 O O . ALA A 1 573 ? -5.106 39.329 28.662 1.00 97.06 573 ALA A O 1
ATOM 4325 N N . SER A 1 574 ? -6.728 40.312 29.862 1.00 97.56 574 SER A N 1
ATOM 4326 C CA . SER A 1 574 ? -6.593 39.459 31.050 1.00 97.56 574 SER A CA 1
ATOM 4327 C C . SER A 1 574 ? -7.947 39.210 31.717 1.00 97.56 574 SER A C 1
ATOM 4329 O O . SER A 1 574 ? -8.870 40.005 31.560 1.00 97.56 574 SER A O 1
ATOM 4331 N N . ILE A 1 575 ? -8.080 38.124 32.484 1.00 98.38 575 ILE A N 1
ATOM 4332 C CA . ILE A 1 575 ? -9.257 37.887 33.336 1.00 98.38 575 ILE A CA 1
ATOM 4333 C C . ILE A 1 575 ? -8.951 38.411 34.738 1.00 98.38 575 ILE A C 1
ATOM 4335 O O . ILE A 1 575 ? -8.099 37.862 35.435 1.00 98.38 575 ILE A O 1
ATOM 4339 N N . SER A 1 576 ? -9.645 39.472 35.150 1.00 97.50 576 SER A N 1
ATOM 4340 C CA . SER A 1 576 ? -9.465 40.116 36.457 1.00 97.50 576 SER A CA 1
ATOM 4341 C C . SER A 1 576 ? -10.335 39.491 37.550 1.00 97.50 576 SER A C 1
ATOM 4343 O O . SER A 1 576 ? -9.982 39.547 38.727 1.00 97.50 576 SER A O 1
ATOM 4345 N N . ASN A 1 577 ? -11.446 38.848 37.174 1.00 97.81 577 ASN A N 1
ATOM 4346 C CA . ASN A 1 577 ? -12.286 38.068 38.078 1.00 97.81 577 ASN A CA 1
ATOM 4347 C C . ASN A 1 577 ? -12.777 36.786 37.395 1.00 97.81 577 ASN A C 1
ATOM 4349 O O . ASN A 1 577 ? -13.455 36.825 36.372 1.00 97.81 577 ASN A O 1
ATOM 4353 N N . GLN A 1 578 ? -12.455 35.649 38.007 1.00 97.50 578 GLN A N 1
ATOM 4354 C CA . GLN A 1 578 ? -12.781 34.304 37.532 1.00 97.50 578 GLN A CA 1
ATOM 4355 C C . GLN A 1 578 ? -14.254 33.914 37.748 1.00 97.50 578 GLN A C 1
ATOM 4357 O O . GLN A 1 578 ? -14.746 32.984 37.110 1.00 97.50 578 GLN A O 1
ATOM 4362 N N . ASN A 1 579 ? -14.941 34.585 38.681 1.00 96.94 579 ASN A N 1
ATOM 4363 C CA . ASN A 1 579 ? -16.331 34.338 39.080 1.00 96.94 579 ASN A CA 1
ATOM 4364 C C . ASN A 1 579 ? -16.670 32.849 39.315 1.00 96.94 579 ASN A C 1
ATOM 4366 O O . ASN A 1 579 ? -17.680 32.323 38.846 1.00 96.94 579 ASN A O 1
ATOM 4370 N N . GLY A 1 580 ? -15.774 32.149 40.019 1.00 95.00 580 GLY A N 1
ATOM 4371 C CA . GLY A 1 580 ? -15.914 30.727 40.344 1.00 95.00 580 GLY A CA 1
ATOM 4372 C C . GLY A 1 580 ? -15.531 29.752 39.223 1.00 95.00 580 GLY A C 1
ATOM 4373 O O . GLY A 1 580 ? -15.657 28.548 39.431 1.00 95.00 580 GLY A O 1
ATOM 43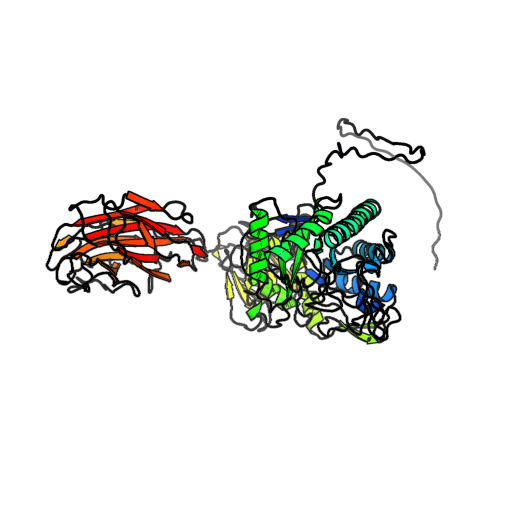74 N N . GLY A 1 581 ? -15.083 30.235 38.059 1.00 95.00 581 GLY A N 1
ATOM 4375 C CA . GLY A 1 581 ? -14.530 29.419 36.973 1.00 95.00 581 GLY A CA 1
ATOM 4376 C C . GLY A 1 581 ? -13.008 29.252 37.039 1.00 95.00 581 GLY A C 1
ATOM 4377 O O . GLY A 1 581 ? -12.347 29.745 37.953 1.00 95.00 581 GLY A O 1
ATOM 4378 N N . THR A 1 582 ? -12.447 28.564 36.044 1.00 94.56 582 THR A N 1
ATOM 4379 C CA . THR A 1 582 ? -10.997 28.362 35.878 1.00 94.56 582 THR A CA 1
ATOM 4380 C C . THR A 1 582 ? -10.548 28.896 34.522 1.00 94.56 582 THR A C 1
ATOM 4382 O O . THR A 1 582 ? -10.047 28.145 33.684 1.00 94.56 582 THR A O 1
ATOM 4385 N N . TRP A 1 583 ? -10.780 30.185 34.281 1.00 97.50 583 TRP A N 1
ATOM 4386 C CA . TRP A 1 583 ? -10.448 30.823 33.017 1.00 97.50 583 TRP A CA 1
ATOM 4387 C C . TRP A 1 583 ? -8.940 30.912 32.826 1.00 97.50 583 TRP A C 1
ATOM 4389 O O . TRP A 1 583 ? -8.232 31.542 33.618 1.00 97.50 583 TRP A O 1
ATOM 4399 N N . ALA A 1 584 ? -8.468 30.310 31.743 1.00 96.19 584 ALA A N 1
ATOM 4400 C CA . ALA A 1 584 ? -7.084 30.358 31.302 1.00 96.19 584 ALA A CA 1
ATOM 4401 C C . ALA A 1 584 ? -7.018 30.784 29.834 1.00 96.19 584 ALA A C 1
ATOM 4403 O O . ALA A 1 584 ? -7.976 30.604 29.088 1.00 96.19 584 ALA A O 1
ATOM 4404 N N . VAL A 1 585 ? -5.889 31.342 29.406 1.00 97.38 585 VAL A N 1
ATOM 4405 C CA . VAL A 1 585 ? -5.650 31.624 27.982 1.00 97.38 585 VAL A CA 1
ATOM 4406 C C . VAL A 1 585 ? -5.502 30.298 27.231 1.00 97.38 585 VAL A C 1
ATOM 4408 O O . VAL A 1 585 ? -4.802 29.396 27.699 1.00 97.38 585 VAL A O 1
ATOM 4411 N N . VAL A 1 586 ? -6.122 30.174 26.057 1.00 97.62 586 VAL A N 1
ATOM 4412 C CA . VAL A 1 586 ? -5.825 29.100 25.102 1.00 97.62 586 VAL A CA 1
ATOM 4413 C C . VAL A 1 586 ? -4.394 29.305 24.616 1.00 97.62 586 VAL A C 1
ATOM 4415 O O . VAL A 1 586 ? -4.100 30.280 23.919 1.00 97.62 586 VAL A O 1
ATOM 4418 N N . THR A 1 587 ? -3.487 28.415 25.020 1.00 92.19 587 THR A N 1
ATOM 4419 C CA . THR A 1 587 ? -2.061 28.511 24.685 1.00 92.19 587 THR A CA 1
ATOM 4420 C C . THR A 1 587 ? -1.867 28.578 23.171 1.00 92.19 587 THR A C 1
ATOM 4422 O O . THR A 1 587 ? -2.324 27.695 22.453 1.00 92.19 587 THR A O 1
ATOM 4425 N N . GLY A 1 588 ? -1.186 29.626 22.704 1.00 86.75 588 GLY A N 1
ATOM 4426 C CA . GLY A 1 588 ? -0.996 29.916 21.281 1.00 86.75 588 GLY A CA 1
ATOM 4427 C C . GLY A 1 588 ? -1.856 31.073 20.763 1.00 86.75 588 GLY A C 1
ATOM 4428 O O . GLY A 1 588 ? -1.458 31.701 19.789 1.00 86.75 588 GLY A O 1
ATOM 4429 N N . SER A 1 589 ? -2.969 31.418 21.424 1.00 93.44 589 SER A N 1
ATOM 4430 C CA . SER A 1 589 ? -3.756 32.623 21.101 1.00 93.44 589 SER A CA 1
ATOM 4431 C C . SER A 1 589 ? -3.115 33.910 21.652 1.00 93.44 589 SER A C 1
ATOM 4433 O O . SER A 1 589 ? -2.147 33.859 22.416 1.00 93.44 589 SER A O 1
ATOM 4435 N N . GLY A 1 590 ? -3.663 35.078 21.298 1.00 88.94 590 GLY A N 1
ATOM 4436 C CA . GLY A 1 590 ? -3.202 36.377 21.799 1.00 88.94 590 GLY A CA 1
ATOM 4437 C C . GLY A 1 590 ? -2.121 37.041 20.947 1.00 88.94 590 GLY A C 1
ATOM 4438 O O . GLY A 1 590 ? -1.436 37.938 21.440 1.00 88.94 590 GLY A O 1
ATOM 4439 N N . ALA A 1 591 ? -1.960 36.602 19.698 1.00 91.69 591 ALA A N 1
ATOM 4440 C CA . ALA A 1 591 ? -1.176 37.320 18.703 1.00 91.69 591 ALA A CA 1
ATOM 4441 C C . ALA A 1 591 ? -1.901 38.605 18.272 1.00 91.69 591 ALA A C 1
ATOM 4443 O O . ALA A 1 591 ? -3.106 38.742 18.475 1.00 91.69 591 ALA A O 1
ATOM 4444 N N . GLY A 1 592 ? -1.168 39.557 17.703 1.00 95.38 592 GLY A N 1
ATOM 4445 C CA . GLY A 1 592 ? -1.755 40.806 17.241 1.00 95.38 592 GLY A CA 1
ATOM 4446 C C . GLY A 1 592 ? -0.845 41.592 16.308 1.00 95.38 592 GLY A C 1
ATOM 4447 O O . GLY A 1 592 ? 0.331 41.270 16.128 1.00 95.38 592 GLY A O 1
ATOM 4448 N N . THR A 1 593 ? -1.423 42.615 15.695 1.00 96.19 593 THR A N 1
ATOM 4449 C CA . THR A 1 593 ? -0.855 43.450 14.631 1.00 96.19 593 THR A CA 1
ATOM 4450 C C . THR A 1 593 ? -1.108 44.923 14.916 1.00 96.19 593 THR A C 1
ATOM 4452 O O . THR A 1 593 ? -1.965 45.257 15.727 1.00 96.19 593 THR A O 1
ATOM 4455 N N . GLY A 1 594 ? -0.359 45.810 14.262 1.00 95.25 594 GLY A N 1
ATOM 4456 C CA . GLY A 1 594 ? -0.435 47.253 14.507 1.00 95.25 594 GLY A CA 1
ATOM 4457 C C . GLY A 1 594 ? 0.184 47.672 15.843 1.00 95.25 594 GLY A C 1
ATOM 4458 O O . GLY A 1 594 ? 0.763 46.866 16.576 1.00 95.25 594 GLY A O 1
ATOM 4459 N N . THR A 1 595 ? 0.102 48.963 16.159 1.00 95.81 595 THR A N 1
ATOM 4460 C CA . THR A 1 595 ? 0.649 49.490 17.422 1.00 95.81 595 THR A CA 1
ATOM 4461 C C . THR A 1 595 ? -0.356 49.280 18.554 1.00 95.81 595 THR A C 1
ATOM 4463 O O . THR A 1 595 ? -1.536 49.556 18.372 1.00 95.81 595 THR A O 1
ATOM 4466 N N . ALA A 1 596 ? 0.088 48.827 19.731 1.00 96.44 596 ALA A N 1
ATOM 4467 C CA . ALA A 1 596 ? -0.791 48.676 20.896 1.00 96.44 596 ALA A CA 1
ATOM 4468 C C . ALA A 1 596 ? -1.459 50.015 21.276 1.00 96.44 596 ALA A C 1
ATOM 4470 O O . ALA A 1 596 ? -0.770 51.005 21.523 1.00 96.44 596 ALA A O 1
ATOM 4471 N N . GLY A 1 597 ? -2.794 50.038 21.314 1.00 94.88 597 GLY A N 1
ATOM 4472 C CA . GLY A 1 597 ? -3.630 51.228 21.511 1.00 94.88 597 GLY A CA 1
ATOM 4473 C C . GLY A 1 597 ? -3.751 52.137 20.282 1.00 94.88 597 GLY A C 1
ATOM 4474 O O . GLY A 1 597 ? -4.369 53.196 20.365 1.00 94.88 597 GLY A O 1
ATOM 4475 N N . GLY A 1 598 ? -3.146 51.759 19.154 1.00 93.75 598 GLY A N 1
ATOM 4476 C CA . GLY A 1 598 ? -3.241 52.472 17.886 1.00 93.75 598 GLY A CA 1
ATOM 4477 C C . GLY A 1 598 ? -4.523 52.138 17.128 1.00 93.75 598 GLY A C 1
ATOM 4478 O O . GLY A 1 598 ? -5.137 51.094 17.341 1.00 93.75 598 GLY A O 1
ATOM 4479 N N . THR A 1 599 ? -4.900 53.015 16.199 1.00 91.06 599 THR A N 1
ATOM 4480 C CA . THR A 1 599 ? -6.102 52.844 15.371 1.00 91.06 599 THR A CA 1
ATOM 4481 C C . THR A 1 599 ? -5.994 51.680 14.392 1.00 91.06 599 THR A C 1
ATOM 4483 O O . THR A 1 599 ? -7.002 51.232 13.888 1.00 91.06 599 THR A O 1
ATOM 4486 N N . ASP A 1 600 ? -4.802 51.167 14.100 1.00 91.75 600 ASP A N 1
ATOM 4487 C CA . ASP A 1 600 ? -4.605 49.992 13.244 1.00 91.75 600 ASP A CA 1
ATOM 4488 C C . ASP A 1 600 ? -4.281 48.716 14.041 1.00 91.75 600 ASP A C 1
ATOM 4490 O O . ASP A 1 600 ? -3.841 47.720 13.463 1.00 91.75 600 ASP A O 1
ATOM 4494 N N . GLY A 1 601 ? -4.436 48.766 15.368 1.00 96.00 601 GLY A N 1
ATOM 4495 C CA . GLY A 1 601 ? -4.162 47.656 16.267 1.00 96.00 601 GLY A CA 1
ATOM 4496 C C . GLY A 1 601 ? -5.292 46.630 16.268 1.00 96.00 601 GLY A C 1
ATOM 4497 O O . GLY A 1 601 ? -6.448 47.006 16.412 1.00 96.00 601 GLY A O 1
ATOM 4498 N N . ALA A 1 602 ? -4.955 45.345 16.177 1.00 96.62 602 ALA A N 1
ATOM 4499 C CA . ALA A 1 602 ? -5.882 44.239 16.429 1.00 96.62 602 ALA A CA 1
ATOM 4500 C C . ALA A 1 602 ? -5.162 43.095 17.142 1.00 96.62 602 ALA A C 1
ATOM 4502 O O . ALA A 1 602 ? -4.023 42.761 16.806 1.00 96.62 602 ALA A O 1
ATOM 4503 N N . ARG A 1 603 ? -5.822 42.471 18.116 1.00 97.69 603 ARG A N 1
ATOM 4504 C CA . ARG A 1 603 ? -5.366 41.246 18.784 1.00 97.69 603 ARG A CA 1
ATOM 4505 C C . ARG A 1 603 ? -6.553 40.383 19.138 1.00 97.69 603 ARG A C 1
ATOM 4507 O O . ARG A 1 603 ? -7.475 40.870 19.778 1.00 97.69 603 ARG A O 1
ATOM 4514 N N . LEU A 1 604 ? -6.454 39.088 18.855 1.00 98.31 604 LEU A N 1
ATOM 4515 C CA . LEU A 1 604 ? -7.431 38.106 19.309 1.00 98.31 604 LEU A CA 1
ATOM 4516 C C . LEU A 1 604 ? -6.855 37.254 20.439 1.00 98.31 604 LEU A C 1
ATOM 4518 O O . LEU A 1 604 ? -5.964 36.427 20.235 1.00 98.31 604 LEU A O 1
ATOM 4522 N N . THR A 1 605 ? -7.377 37.429 21.652 1.00 98.56 605 THR A N 1
ATOM 4523 C CA . THR A 1 605 ? -7.050 36.570 22.799 1.00 98.56 605 THR A CA 1
ATOM 4524 C C . THR A 1 605 ? -8.232 35.668 23.111 1.00 98.56 605 THR A C 1
ATOM 4526 O O . THR A 1 605 ? -9.337 36.157 23.334 1.00 98.56 605 THR A O 1
ATOM 4529 N N . VAL A 1 606 ? -8.002 34.354 23.167 1.00 98.69 606 VAL A N 1
ATOM 4530 C CA . VAL A 1 606 ? -9.049 33.391 23.524 1.00 98.69 606 VAL A CA 1
ATOM 4531 C C . VAL A 1 606 ? -8.790 32.873 24.928 1.00 98.69 606 VAL A C 1
ATOM 4533 O O . VAL A 1 606 ? -7.731 32.313 25.215 1.00 98.69 606 VAL A O 1
ATOM 4536 N N . PHE A 1 607 ? -9.767 33.041 25.808 1.00 98.56 607 PHE A N 1
ATOM 4537 C CA . PHE A 1 607 ? -9.796 32.400 27.116 1.00 98.56 607 PHE A CA 1
ATOM 4538 C C . PHE A 1 607 ? -10.736 31.205 27.087 1.00 98.56 607 PHE A C 1
ATOM 4540 O O . PHE A 1 607 ? -11.697 31.178 26.324 1.00 98.56 607 PHE A O 1
ATOM 4547 N N . TRP A 1 608 ? -10.501 30.230 27.952 1.00 98.38 608 TRP A N 1
ATOM 4548 C CA . TRP A 1 608 ? -11.395 29.095 28.102 1.00 98.38 608 TRP A CA 1
ATOM 4549 C C . TRP A 1 608 ? -11.617 28.732 29.564 1.00 98.38 608 TRP A C 1
ATOM 4551 O O . TRP A 1 608 ? -10.730 28.919 30.394 1.00 98.38 608 TRP A O 1
ATOM 4561 N N . SER A 1 609 ? -12.787 28.172 29.860 1.00 97.38 609 SER A N 1
ATOM 4562 C CA . SER A 1 609 ? -13.083 27.493 31.124 1.00 97.38 609 SER A CA 1
ATOM 4563 C C . SER A 1 609 ? -13.948 26.270 30.844 1.00 97.38 609 SER A C 1
ATOM 4565 O O . SER A 1 609 ? -14.766 26.274 29.923 1.00 97.38 609 SER A O 1
ATOM 4567 N N . ARG A 1 610 ? -13.811 25.226 31.660 1.00 96.12 610 ARG A N 1
ATOM 4568 C CA . ARG A 1 610 ? -14.765 24.113 31.679 1.00 96.12 610 ARG A CA 1
ATOM 4569 C C . ARG A 1 610 ? -15.873 24.455 32.665 1.00 96.12 610 ARG A C 1
ATOM 4571 O O . ARG A 1 610 ? -15.594 24.675 33.842 1.00 96.12 610 ARG A O 1
ATOM 4578 N N . TYR A 1 611 ? -17.118 24.507 32.202 1.00 96.69 611 TYR A N 1
ATOM 4579 C CA . TYR A 1 611 ? -18.238 24.888 33.052 1.00 96.69 611 TYR A CA 1
ATOM 4580 C C . TYR A 1 611 ? -18.417 23.873 34.185 1.00 96.69 611 TYR A C 1
ATOM 4582 O O . TYR A 1 611 ? -18.651 22.688 33.953 1.00 96.69 611 TYR A O 1
ATOM 4590 N N . ASN A 1 612 ? -18.309 24.336 35.427 1.00 90.75 612 ASN A N 1
ATOM 4591 C CA . ASN A 1 612 ? -18.401 23.484 36.616 1.00 90.75 612 ASN A CA 1
ATOM 4592 C C . ASN A 1 612 ? -19.839 23.311 37.143 1.00 90.75 612 ASN A C 1
ATOM 4594 O O . ASN A 1 612 ? -20.040 22.644 38.155 1.00 90.75 612 ASN A O 1
ATOM 4598 N N . GLY A 1 613 ? -20.835 23.895 36.468 1.00 92.69 613 GLY A N 1
ATOM 4599 C CA . GLY A 1 613 ? -22.243 23.867 36.878 1.00 92.69 613 GLY A CA 1
ATOM 4600 C C . GLY A 1 613 ? -22.688 25.072 37.710 1.00 92.69 613 GLY A C 1
ATOM 4601 O O . GLY A 1 613 ? -23.888 25.281 37.863 1.00 92.69 613 GLY A O 1
ATOM 4602 N N . THR A 1 614 ? -21.754 25.867 38.245 1.00 92.00 614 THR A N 1
ATOM 4603 C CA . THR A 1 614 ? -22.069 26.959 39.187 1.00 92.00 614 THR A CA 1
ATOM 4604 C C . THR A 1 614 ? -21.333 28.271 38.920 1.00 92.00 614 THR A C 1
ATOM 4606 O O . THR A 1 614 ? -21.692 29.284 39.515 1.00 92.00 614 THR A O 1
ATOM 4609 N N . GLN A 1 615 ? -20.297 28.285 38.075 1.00 95.75 615 GLN A N 1
ATOM 4610 C CA . GLN A 1 615 ? -19.538 29.501 37.771 1.00 95.75 615 GLN A CA 1
ATOM 4611 C C . GLN A 1 615 ? -20.423 30.560 37.101 1.00 95.75 615 GLN A C 1
ATOM 4613 O O . GLN A 1 615 ? -21.320 30.234 36.320 1.00 95.75 615 GLN A O 1
ATOM 4618 N N . GLY A 1 616 ? -20.142 31.830 37.381 1.00 95.94 616 GLY A N 1
ATOM 4619 C CA . GLY A 1 616 ? -20.737 32.960 36.678 1.00 95.94 616 GLY A CA 1
ATOM 4620 C C . GLY A 1 616 ? -19.862 33.461 35.523 1.00 95.94 616 GLY A C 1
ATOM 4621 O O . GLY A 1 616 ? -18.813 32.895 35.213 1.00 95.94 616 GLY A O 1
ATOM 4622 N N . ALA A 1 617 ? -20.306 34.539 34.873 1.00 97.50 617 ALA A N 1
ATOM 4623 C CA . ALA A 1 617 ? -19.550 35.209 33.815 1.00 97.50 617 ALA A CA 1
ATOM 4624 C C . ALA A 1 617 ? -18.236 35.813 34.358 1.00 97.50 617 ALA A C 1
ATOM 4626 O O . ALA A 1 617 ? -18.276 36.441 35.424 1.00 97.50 617 ALA A O 1
ATOM 4627 N N . PRO A 1 618 ? -17.093 35.653 33.664 1.00 98.19 618 PRO A N 1
ATOM 4628 C CA . PRO A 1 618 ? -15.831 36.264 34.068 1.00 98.19 618 PRO A CA 1
ATOM 4629 C C . PRO A 1 618 ? -15.830 37.771 33.803 1.00 98.19 618 PRO A C 1
ATOM 4631 O O . PRO A 1 618 ? -16.531 38.259 32.916 1.00 98.19 618 PRO A O 1
ATOM 4634 N N . THR A 1 619 ? -14.971 38.495 34.516 1.00 98.50 619 THR A N 1
ATOM 4635 C CA . THR A 1 619 ? -14.648 39.889 34.192 1.00 98.50 619 THR A CA 1
ATOM 4636 C C . THR A 1 619 ? -13.321 39.942 33.448 1.00 98.50 619 THR A C 1
ATOM 4638 O O . THR A 1 619 ? -12.293 39.495 33.967 1.00 98.50 619 THR A O 1
ATOM 4641 N N . VAL A 1 620 ? -13.339 40.515 32.247 1.00 98.38 620 VAL A N 1
ATOM 4642 C CA . VAL A 1 620 ? -12.130 40.883 31.507 1.00 98.38 620 VAL A CA 1
ATOM 4643 C C . VAL A 1 620 ? -11.604 42.193 32.102 1.00 98.38 620 VAL A C 1
ATOM 4645 O O . VAL A 1 620 ? -12.351 43.163 32.270 1.00 98.38 620 VAL A O 1
ATOM 4648 N N . GLY A 1 621 ? -10.332 42.190 32.500 1.00 97.50 621 GLY A N 1
ATOM 4649 C CA . GLY A 1 621 ? -9.620 43.360 33.011 1.00 97.50 621 GLY A CA 1
ATOM 4650 C C . GLY A 1 621 ? -9.550 44.473 31.972 1.00 97.50 621 GLY A C 1
ATOM 4651 O O . GLY A 1 621 ? -9.757 44.234 30.792 1.00 97.50 621 GLY A O 1
ATOM 4652 N N . ASP A 1 622 ? -9.292 45.700 32.408 1.00 97.31 622 ASP A N 1
ATOM 4653 C CA . ASP A 1 622 ? -9.101 46.814 31.483 1.00 97.31 622 ASP A CA 1
ATOM 4654 C C . ASP A 1 622 ? -7.820 46.600 30.659 1.00 97.31 622 ASP A C 1
ATOM 4656 O O . ASP A 1 622 ? -6.730 46.470 31.221 1.00 97.31 622 ASP A O 1
ATOM 4660 N N . SER A 1 623 ? -7.980 46.518 29.337 1.00 95.06 623 SER A N 1
ATOM 4661 C CA . SER A 1 623 ? -6.888 46.285 28.391 1.00 95.06 623 SER A CA 1
ATOM 4662 C C . SER A 1 623 ? -6.275 47.591 27.862 1.00 95.06 623 SER A C 1
ATOM 4664 O O . SER A 1 623 ? -5.178 47.550 27.306 1.00 95.06 623 SER A O 1
ATOM 4666 N N . GLY A 1 624 ? -6.929 48.748 28.035 1.00 95.38 624 GLY A N 1
ATOM 4667 C CA . GLY A 1 624 ? -6.431 50.046 27.573 1.00 95.38 624 GLY A CA 1
ATOM 4668 C C . GLY A 1 624 ? -7.430 50.852 26.737 1.00 95.38 624 GLY A C 1
ATOM 4669 O O . GLY A 1 624 ? -8.137 51.685 27.285 1.00 95.38 624 GLY A O 1
ATOM 4670 N N . ASP A 1 625 ? -7.419 50.698 25.406 1.00 96.00 625 ASP A N 1
ATOM 4671 C CA . ASP A 1 625 ? -8.232 51.544 24.509 1.00 96.00 625 ASP A CA 1
ATOM 4672 C C . ASP A 1 625 ? -9.692 51.081 24.461 1.00 96.00 625 ASP A C 1
ATOM 4674 O O . ASP A 1 625 ? -10.597 51.759 24.948 1.00 96.00 625 ASP A O 1
ATOM 4678 N N . HIS A 1 626 ? -9.913 49.892 23.910 1.00 96.00 626 HIS A N 1
ATOM 4679 C CA . HIS A 1 626 ? -11.198 49.219 23.929 1.00 96.00 626 HIS A CA 1
ATOM 4680 C C . HIS A 1 626 ? -11.014 47.714 24.037 1.00 96.00 626 HIS A C 1
ATOM 4682 O O . HIS A 1 626 ? -9.925 47.166 23.837 1.00 96.00 626 HIS A O 1
ATOM 4688 N N . GLN A 1 627 ? -12.115 47.055 24.363 1.00 96.75 627 GLN A N 1
ATOM 4689 C CA . GLN A 1 627 ? -12.225 45.616 24.292 1.00 96.75 627 GLN A CA 1
ATOM 4690 C C . GLN A 1 627 ? -13.640 45.225 23.906 1.00 96.75 627 GLN A C 1
ATOM 4692 O O . GLN A 1 627 ? -14.607 45.714 24.495 1.00 96.75 627 GLN A O 1
ATOM 4697 N N . LEU A 1 628 ? -13.739 44.341 22.921 1.00 98.19 628 LEU A N 1
ATOM 4698 C CA . LEU A 1 628 ? -14.949 43.643 22.517 1.00 98.19 628 LEU A CA 1
ATOM 4699 C C . LEU A 1 628 ? -14.779 42.181 22.917 1.00 98.19 628 LEU A C 1
ATOM 4701 O O . LEU A 1 628 ? -13.717 41.600 22.713 1.00 98.19 628 LEU A O 1
ATOM 4705 N N . ALA A 1 629 ? -15.800 41.568 23.507 1.00 98.38 629 ALA A N 1
ATOM 4706 C CA . ALA A 1 629 ? -15.725 40.152 23.819 1.00 98.38 629 ALA A CA 1
ATOM 4707 C C . ALA A 1 629 ? -17.067 39.438 23.735 1.00 98.38 629 ALA A C 1
ATOM 4709 O O . ALA A 1 629 ? -18.113 39.979 24.110 1.00 98.38 629 ALA A O 1
ATOM 4710 N N . LYS A 1 630 ? -17.013 38.178 23.301 1.00 98.12 630 LYS A N 1
ATOM 4711 C CA . LYS A 1 630 ? -18.170 37.287 23.215 1.00 98.12 630 LYS A CA 1
ATOM 4712 C C . LYS A 1 630 ? -17.770 35.846 23.487 1.00 98.12 630 LYS A C 1
ATOM 4714 O O . LYS A 1 630 ? -16.633 35.435 23.260 1.00 98.12 630 LYS A O 1
ATOM 4719 N N . MET A 1 631 ? -18.714 35.084 24.025 1.00 98.00 631 MET A N 1
ATOM 4720 C CA . MET A 1 631 ? -18.469 33.739 24.526 1.00 98.00 631 MET A CA 1
ATOM 4721 C C . MET A 1 631 ? -19.351 32.720 23.820 1.00 98.00 631 MET A C 1
ATOM 4723 O O . MET A 1 631 ? -20.551 32.944 23.675 1.00 98.00 631 MET A O 1
ATOM 4727 N N . MET A 1 632 ? -18.780 31.573 23.466 1.00 97.75 632 MET A N 1
ATOM 4728 C CA . MET A 1 632 ? -19.509 30.404 22.975 1.00 97.75 632 MET A CA 1
ATOM 4729 C C . MET A 1 632 ? -19.348 29.217 23.925 1.00 97.75 632 MET A C 1
ATOM 4731 O O . MET A 1 632 ? -18.341 29.102 24.628 1.00 97.75 632 MET A O 1
ATOM 4735 N N . ALA A 1 633 ? -20.333 28.323 23.917 1.00 98.00 633 ALA A N 1
ATOM 4736 C CA . ALA A 1 633 ? -20.313 27.072 24.662 1.00 98.00 633 ALA A CA 1
ATOM 4737 C C . ALA A 1 633 ? -20.357 25.866 23.722 1.00 98.00 633 ALA A C 1
ATOM 4739 O O . ALA A 1 633 ? -21.135 25.842 22.768 1.00 98.00 633 ALA A O 1
ATOM 4740 N N . ILE A 1 634 ? -19.544 24.856 24.020 1.00 98.25 634 ILE A N 1
ATOM 4741 C CA . ILE A 1 634 ? -19.372 23.642 23.223 1.00 98.25 634 ILE A CA 1
ATOM 4742 C C . ILE A 1 634 ? -19.618 22.428 24.117 1.00 98.25 634 ILE A C 1
ATOM 4744 O O . ILE A 1 634 ? -19.002 22.285 25.174 1.00 98.25 634 ILE A O 1
ATOM 4748 N N . ARG A 1 635 ? -20.493 21.528 23.672 1.00 95.94 635 ARG A N 1
ATOM 4749 C CA . ARG A 1 635 ? -20.799 20.261 24.342 1.00 95.94 635 ARG A CA 1
ATOM 4750 C C . ARG A 1 635 ? -20.192 19.101 23.586 1.00 95.94 635 ARG A C 1
ATOM 4752 O O . ARG A 1 635 ? -20.117 19.140 22.367 1.00 95.94 635 ARG A O 1
ATOM 4759 N N . GLY A 1 636 ? -19.827 18.046 24.305 1.00 91.06 636 GLY A N 1
ATOM 4760 C CA . GLY A 1 636 ? -19.335 16.816 23.688 1.00 91.06 636 GLY A CA 1
ATOM 4761 C C . GLY A 1 636 ? -17.829 16.797 23.445 1.00 91.06 636 GLY A C 1
ATOM 4762 O O . GLY A 1 636 ? -17.362 15.949 22.698 1.00 91.06 636 GLY A O 1
ATOM 4763 N N . ALA A 1 637 ? -17.078 17.703 24.077 1.00 91.81 637 ALA A N 1
ATOM 4764 C CA . ALA A 1 637 ? -15.621 17.677 24.050 1.00 91.81 637 ALA A CA 1
ATOM 4765 C C . ALA A 1 637 ? -15.038 16.747 25.126 1.00 91.81 637 ALA A C 1
ATOM 4767 O O . ALA A 1 637 ? -15.658 16.551 26.176 1.00 91.81 637 ALA A O 1
ATOM 4768 N N . VAL A 1 638 ? -13.814 16.253 24.908 1.00 87.44 638 VAL A N 1
ATOM 4769 C CA . VAL A 1 638 ? -13.089 15.395 25.865 1.00 87.44 638 VAL A CA 1
ATOM 4770 C C . VAL A 1 638 ? -13.181 15.915 27.310 1.00 87.44 638 VAL A C 1
ATOM 4772 O O . VAL A 1 638 ? -12.986 17.104 27.605 1.00 87.44 638 VAL A O 1
ATOM 4775 N N . ALA A 1 639 ? -13.515 15.010 28.233 1.00 85.12 639 ALA A N 1
ATOM 4776 C CA . ALA A 1 639 ? -13.926 15.355 29.596 1.00 85.12 639 ALA A CA 1
ATOM 4777 C C . ALA A 1 639 ? -12.776 15.825 30.508 1.00 85.12 639 ALA A C 1
ATOM 4779 O O . ALA A 1 639 ? -13.024 16.424 31.554 1.00 85.12 639 ALA A O 1
ATOM 4780 N N . THR A 1 640 ? -11.519 15.572 30.134 1.00 82.25 640 THR A N 1
ATOM 4781 C CA . THR A 1 640 ? -10.337 15.878 30.951 1.00 82.25 640 THR A CA 1
ATOM 4782 C C . THR A 1 640 ? -9.251 16.589 30.144 1.00 82.25 640 THR A C 1
ATOM 4784 O O . THR A 1 640 ? -9.168 16.463 28.923 1.00 82.25 640 THR A O 1
ATOM 4787 N N . GLY A 1 641 ? -8.410 17.359 30.841 1.00 87.38 641 GLY A N 1
ATOM 4788 C CA . GLY A 1 641 ? -7.319 18.121 30.229 1.00 87.38 641 GLY A CA 1
ATOM 4789 C C . GLY A 1 641 ? -7.790 19.224 29.274 1.00 87.38 641 GLY A C 1
ATOM 4790 O O . GLY A 1 641 ? -8.927 19.703 29.366 1.00 87.38 641 GLY A O 1
ATOM 4791 N N . ASN A 1 642 ? -6.887 19.618 28.368 1.00 89.00 642 ASN A N 1
ATOM 4792 C CA . ASN A 1 642 ? -7.167 20.591 27.311 1.00 89.00 642 ASN A CA 1
ATOM 4793 C C . ASN A 1 642 ? -8.164 19.992 26.311 1.00 89.00 642 ASN A C 1
ATOM 4795 O O . ASN A 1 642 ? -7.914 18.900 25.800 1.00 89.00 642 ASN A O 1
ATOM 4799 N N . PRO A 1 643 ? -9.275 20.668 25.996 1.00 93.25 643 PRO A N 1
ATOM 4800 C CA . PRO A 1 643 ? -10.279 20.107 25.103 1.00 93.25 643 PRO A CA 1
ATOM 4801 C C . PRO A 1 643 ? -9.866 20.114 23.626 1.00 93.25 643 PRO A C 1
ATOM 4803 O O . PRO A 1 643 ? -10.518 19.454 22.829 1.00 93.25 643 PRO A O 1
ATOM 4806 N N . TRP A 1 644 ? -8.782 20.798 23.256 1.00 94.25 644 TRP A N 1
ATOM 4807 C CA . TRP A 1 644 ? -8.264 20.854 21.886 1.00 94.25 644 TRP A CA 1
ATOM 4808 C C . TRP A 1 644 ? -6.976 20.052 21.691 1.00 94.25 644 TRP A C 1
ATOM 4810 O O . TRP A 1 644 ? -6.252 19.772 22.651 1.00 94.25 644 TRP A O 1
ATOM 4820 N N . GLU A 1 645 ? -6.677 19.725 20.435 1.00 89.12 645 GLU A N 1
ATOM 4821 C CA . GLU A 1 645 ? -5.394 19.140 20.017 1.00 89.12 645 GLU A CA 1
ATOM 4822 C C . GLU A 1 645 ? -4.568 20.011 19.070 1.00 89.12 645 GLU A C 1
ATOM 4824 O O . GLU A 1 645 ? -3.345 19.885 19.042 1.00 89.12 645 GLU A O 1
ATOM 4829 N N . VAL A 1 646 ? -5.203 20.942 18.356 1.00 93.81 646 VAL A N 1
ATOM 4830 C CA . VAL A 1 646 ? -4.520 21.878 17.458 1.00 93.81 646 VAL A CA 1
ATOM 4831 C C . VAL A 1 646 ? -4.908 23.304 17.816 1.00 93.81 646 VAL A C 1
ATOM 4833 O O . VAL A 1 646 ? -6.087 23.594 18.008 1.00 93.81 646 VAL A O 1
ATOM 4836 N N . VAL A 1 647 ? -3.909 24.188 17.876 1.00 96.44 647 VAL A N 1
ATOM 4837 C CA . VAL A 1 647 ? -4.084 25.645 17.879 1.00 96.44 647 VAL A CA 1
ATOM 4838 C C . VAL A 1 647 ? -3.162 26.228 16.809 1.00 96.44 647 VAL A C 1
ATOM 4840 O O . VAL A 1 647 ? -1.962 25.940 16.798 1.00 96.44 647 VAL A O 1
ATOM 4843 N N . LYS A 1 648 ? -3.723 27.013 15.891 1.00 96.06 648 LYS A N 1
ATOM 4844 C CA . LYS A 1 648 ? -3.015 27.763 14.848 1.00 96.06 648 LYS A CA 1
ATOM 4845 C C . LYS A 1 648 ? -3.324 29.234 15.022 1.00 96.06 648 LYS A C 1
ATOM 4847 O O . LYS A 1 648 ? -4.453 29.568 15.348 1.00 96.06 648 LYS A O 1
ATOM 4852 N N . THR A 1 649 ? -2.330 30.082 14.822 1.00 94.44 649 THR A N 1
ATOM 4853 C CA . THR A 1 649 ? -2.467 31.517 15.047 1.00 94.44 649 THR A CA 1
ATOM 4854 C C . THR A 1 649 ? -1.816 32.249 13.902 1.00 94.44 649 THR A C 1
ATOM 4856 O O . THR A 1 649 ? -0.673 31.947 13.553 1.00 94.44 649 THR A O 1
ATOM 4859 N N . ASP A 1 650 ? -2.535 33.222 13.362 1.00 96.75 650 ASP A N 1
ATOM 4860 C CA . ASP A 1 650 ? -2.137 33.973 12.184 1.00 96.75 650 ASP A CA 1
ATOM 4861 C C . ASP A 1 650 ? -2.291 35.473 12.442 1.00 96.75 650 ASP A C 1
ATOM 4863 O O . ASP A 1 650 ? -3.103 35.924 13.258 1.00 96.75 650 ASP A O 1
ATOM 4867 N N . ILE A 1 651 ? -1.461 36.253 11.758 1.00 96.25 651 ILE A N 1
ATOM 4868 C CA . ILE A 1 651 ? -1.502 37.708 11.788 1.00 96.25 651 ILE A CA 1
ATOM 4869 C C . ILE A 1 651 ? -1.487 38.207 10.349 1.00 96.25 651 ILE A C 1
ATOM 4871 O O . ILE A 1 651 ? -0.571 37.881 9.591 1.00 96.25 651 ILE A O 1
ATOM 4875 N N . ASP A 1 652 ? -2.443 39.069 10.025 1.00 94.25 652 ASP A N 1
ATOM 4876 C CA . ASP A 1 652 ? -2.440 39.842 8.796 1.00 94.25 652 ASP A CA 1
ATOM 4877 C C . ASP A 1 652 ? -2.029 41.288 9.100 1.00 94.25 652 ASP A C 1
ATOM 4879 O O . ASP A 1 652 ? -2.674 42.022 9.856 1.00 94.25 652 ASP A O 1
ATOM 4883 N N . THR A 1 653 ? -0.896 41.696 8.533 1.00 95.00 653 THR A N 1
ATOM 4884 C CA . THR A 1 653 ? -0.367 43.059 8.692 1.00 95.00 653 THR A CA 1
ATOM 4885 C C . THR A 1 653 ? -0.816 44.003 7.579 1.00 95.00 653 THR A C 1
ATOM 4887 O O . THR A 1 653 ? -0.528 45.203 7.657 1.00 95.00 653 THR A O 1
ATOM 4890 N N . TYR A 1 654 ? -1.535 43.494 6.576 1.00 93.25 654 TYR A N 1
ATOM 4891 C CA . TYR A 1 654 ? -2.090 44.262 5.472 1.00 93.25 654 TYR A CA 1
ATOM 4892 C C . TYR A 1 654 ? -3.528 44.692 5.767 1.00 93.25 654 TYR A C 1
ATOM 4894 O O . TYR A 1 654 ? -4.223 44.121 6.599 1.00 93.25 654 TYR A O 1
ATOM 4902 N N . THR A 1 655 ? -3.955 45.768 5.111 1.00 93.62 655 THR A N 1
ATOM 4903 C CA . THR A 1 655 ? -5.320 46.287 5.215 1.00 93.62 655 THR A CA 1
ATOM 4904 C C . THR A 1 655 ? -6.095 45.863 3.979 1.00 93.62 655 THR A C 1
ATOM 4906 O O . THR A 1 655 ? -5.972 46.480 2.921 1.00 93.62 655 THR A O 1
ATOM 4909 N N . ASP A 1 656 ? -6.895 44.815 4.120 1.00 94.38 656 ASP A N 1
ATOM 4910 C CA . ASP A 1 656 ? -7.792 44.299 3.088 1.00 94.38 656 ASP A CA 1
ATOM 4911 C C . ASP A 1 656 ? -9.003 43.604 3.734 1.00 94.38 656 ASP A C 1
ATOM 4913 O O . ASP A 1 656 ? -9.159 43.616 4.955 1.00 94.38 656 ASP A O 1
ATOM 4917 N N . THR A 1 657 ? -9.895 43.042 2.923 1.00 94.56 657 THR A N 1
ATOM 4918 C CA . THR A 1 657 ? -11.120 42.386 3.402 1.00 94.56 657 THR A CA 1
ATOM 4919 C C . THR A 1 657 ? -10.976 40.880 3.618 1.00 94.56 657 THR A C 1
ATOM 4921 O O . THR A 1 657 ? -11.900 40.284 4.149 1.00 94.56 657 THR A O 1
ATOM 4924 N N . GLY A 1 658 ? -9.875 40.240 3.214 1.00 94.06 658 GLY A N 1
ATOM 4925 C CA . GLY A 1 658 ? -9.742 38.781 3.260 1.00 94.06 658 GLY A CA 1
ATOM 4926 C C . GLY A 1 658 ? -9.051 38.299 4.531 1.00 94.06 658 GLY A C 1
ATOM 4927 O O . GLY A 1 658 ? -7.927 38.707 4.806 1.00 94.06 658 GLY A O 1
ATOM 4928 N N . GLY A 1 659 ? -9.694 37.421 5.296 1.00 92.88 659 GLY A N 1
ATOM 4929 C CA . GLY A 1 659 ? -9.072 36.709 6.413 1.00 92.88 659 GLY A CA 1
ATOM 4930 C C . GLY A 1 659 ? -8.658 35.289 6.020 1.00 92.88 659 GLY A C 1
ATOM 4931 O O . GLY A 1 659 ? -9.260 34.667 5.135 1.00 92.88 659 GLY A O 1
ATOM 4932 N N . TRP A 1 660 ? -7.596 34.769 6.644 1.00 94.00 660 TRP A N 1
ATOM 4933 C CA . TRP A 1 660 ? -7.211 33.362 6.519 1.00 94.00 660 TRP A CA 1
ATOM 4934 C C . TRP A 1 660 ? -6.640 32.808 7.823 1.00 94.00 660 TRP A C 1
ATOM 4936 O O . TRP A 1 660 ? -5.776 33.409 8.459 1.00 94.00 660 TRP A O 1
ATOM 4946 N N . SER A 1 661 ? -7.092 31.614 8.197 1.00 94.50 661 SER A N 1
ATOM 4947 C CA . SER A 1 661 ? -6.518 30.839 9.291 1.00 94.50 661 SER A CA 1
ATOM 4948 C C . SER A 1 661 ? -5.817 29.606 8.739 1.00 94.50 661 SER A C 1
ATOM 4950 O O . SER A 1 661 ? -6.396 28.840 7.961 1.00 94.50 661 SER A O 1
ATOM 4952 N N . THR A 1 662 ? -4.561 29.420 9.139 1.00 96.06 662 THR A N 1
ATOM 4953 C CA . THR A 1 662 ? -3.714 28.309 8.717 1.00 96.06 662 THR A CA 1
ATOM 4954 C C . THR A 1 662 ? -4.323 26.973 9.136 1.00 96.06 662 THR A C 1
ATOM 4956 O O . THR A 1 662 ? -4.727 26.772 10.284 1.00 96.06 662 THR A O 1
ATOM 4959 N N . GLY A 1 663 ? -4.346 26.035 8.191 1.00 92.44 663 GLY A N 1
ATOM 4960 C CA . GLY A 1 663 ? -4.799 24.667 8.396 1.00 92.44 663 GLY A CA 1
ATOM 4961 C C . GLY A 1 663 ? -4.021 23.896 9.473 1.00 92.44 663 GLY A C 1
ATOM 4962 O O . GLY A 1 663 ? -2.906 24.246 9.878 1.00 92.44 663 GLY A O 1
ATOM 4963 N N . GLY A 1 664 ? -4.611 22.804 9.950 1.00 92.19 664 GLY A N 1
ATOM 4964 C CA . GLY A 1 664 ? -4.074 21.967 11.023 1.00 92.19 664 GLY A CA 1
ATOM 4965 C C . GLY A 1 664 ? -4.057 20.487 10.661 1.00 92.19 664 GLY A C 1
ATOM 4966 O O . GLY A 1 664 ? -4.408 20.108 9.552 1.00 92.19 664 GLY A O 1
ATOM 4967 N N . THR A 1 665 ? -3.617 19.629 11.584 1.00 92.44 665 THR A N 1
ATOM 4968 C CA . THR A 1 665 ? -3.726 18.165 11.452 1.00 92.44 665 THR A CA 1
ATOM 4969 C C . THR A 1 665 ? -4.261 17.589 12.753 1.00 92.44 665 THR A C 1
ATOM 4971 O O . THR A 1 665 ? -3.595 17.711 13.779 1.00 92.44 665 THR A O 1
ATOM 4974 N N . THR A 1 666 ? -5.460 17.009 12.714 1.00 88.62 666 THR A N 1
ATOM 4975 C CA . THR A 1 666 ? -6.117 16.408 13.884 1.00 88.62 666 THR A CA 1
ATOM 4976 C C . THR A 1 666 ? -5.786 14.920 13.981 1.00 88.62 666 THR A C 1
ATOM 4978 O O . THR A 1 666 ? -5.495 14.262 12.979 1.00 88.62 666 THR A O 1
ATOM 4981 N N . THR A 1 667 ? -5.813 14.368 15.192 1.00 83.44 667 THR A N 1
ATOM 4982 C CA . THR A 1 667 ? -5.601 12.937 15.454 1.00 83.44 667 THR A CA 1
ATOM 4983 C C . THR A 1 667 ? -6.905 12.202 15.756 1.00 83.44 667 THR A C 1
ATOM 4985 O O . THR A 1 667 ? -6.901 10.969 15.861 1.00 83.44 667 THR A O 1
ATOM 4988 N N . LYS A 1 668 ? -8.026 12.926 15.888 1.00 79.94 668 LYS A N 1
ATOM 4989 C CA . LYS A 1 668 ? -9.367 12.375 16.109 1.00 79.94 668 LYS A CA 1
ATOM 4990 C C . LYS A 1 668 ? -10.329 12.723 14.969 1.00 79.94 668 LYS A C 1
ATOM 4992 O O . LYS A 1 668 ? -10.257 13.780 14.346 1.00 79.94 668 LYS A O 1
ATOM 4997 N N . ASN A 1 669 ? -11.209 11.765 14.665 1.00 83.31 669 ASN A N 1
ATOM 4998 C CA . ASN A 1 669 ? -12.355 11.977 13.779 1.00 83.31 669 ASN A CA 1
ATOM 4999 C C . ASN A 1 669 ? -13.367 12.869 14.492 1.00 83.31 669 ASN A C 1
ATOM 5001 O O . ASN A 1 669 ? -13.482 12.768 15.709 1.00 83.31 669 ASN A O 1
ATOM 5005 N N . ASN A 1 670 ? -14.176 13.612 13.739 1.00 87.56 670 ASN A N 1
ATOM 5006 C CA . ASN A 1 670 ? -15.234 14.475 14.269 1.00 87.56 670 ASN A CA 1
ATOM 5007 C C . ASN A 1 670 ? -14.723 15.608 15.171 1.00 87.56 670 ASN A C 1
ATOM 5009 O O . ASN A 1 670 ? -15.435 16.047 16.074 1.00 87.56 670 ASN A O 1
ATOM 5013 N N . ASP A 1 671 ? -13.513 16.099 14.925 1.00 93.69 671 ASP A N 1
ATOM 5014 C CA . ASP A 1 671 ? -13.050 17.317 15.578 1.00 93.69 671 ASP A CA 1
ATOM 5015 C C . ASP A 1 671 ? -13.904 18.506 15.127 1.00 93.69 671 ASP A C 1
ATOM 5017 O O . ASP A 1 671 ? -14.187 18.684 13.936 1.00 93.69 671 ASP A O 1
ATOM 5021 N N . LEU A 1 672 ? -14.317 19.330 16.091 1.00 97.12 672 LEU A N 1
ATOM 5022 C CA . LEU A 1 672 ? -14.960 20.607 15.809 1.00 97.12 672 LEU A CA 1
ATOM 5023 C C . LEU A 1 672 ? -13.866 21.660 15.637 1.00 97.12 672 LEU A C 1
ATOM 5025 O O . LEU A 1 672 ? -13.200 22.039 16.602 1.00 97.12 672 LEU A O 1
ATOM 5029 N N . ILE A 1 673 ? -13.700 22.142 14.413 1.00 97.94 673 ILE A N 1
ATOM 5030 C CA . ILE A 1 673 ? -12.782 23.225 14.086 1.00 97.94 673 ILE A CA 1
ATOM 5031 C C . ILE A 1 673 ? -13.487 24.549 14.361 1.00 97.94 673 ILE A C 1
ATOM 5033 O O . ILE A 1 673 ? -14.564 24.808 13.828 1.00 97.94 673 ILE A O 1
ATOM 5037 N N . VAL A 1 674 ? -12.878 25.379 15.201 1.00 98.44 674 VAL A N 1
ATOM 5038 C CA . VAL A 1 674 ? -13.341 26.717 15.572 1.00 98.44 674 VAL A CA 1
ATOM 5039 C C . VAL A 1 674 ? -12.319 27.724 15.068 1.00 98.44 674 VAL A C 1
ATOM 5041 O O . VAL A 1 674 ? -11.172 27.701 15.510 1.00 98.44 674 VAL A O 1
ATOM 5044 N N . VAL A 1 675 ? -12.719 28.598 14.151 1.00 98.25 675 VAL A N 1
ATOM 5045 C CA . VAL A 1 675 ? -11.865 29.663 13.617 1.00 98.25 675 VAL A CA 1
ATOM 5046 C C . VAL A 1 675 ? -12.401 30.994 14.104 1.00 98.25 675 VAL A C 1
ATOM 5048 O O . VAL A 1 675 ? -13.564 31.295 13.860 1.00 98.25 675 VAL A O 1
ATOM 5051 N N . GLY A 1 676 ? -11.568 31.758 14.803 1.00 97.81 676 GLY A N 1
ATOM 5052 C CA . GLY A 1 676 ? -11.850 33.128 15.206 1.00 97.81 676 GLY A CA 1
ATOM 5053 C C . GLY A 1 676 ? -10.968 34.116 14.451 1.00 97.81 676 GLY A C 1
ATOM 5054 O O . GLY A 1 676 ? -9.782 33.856 14.259 1.00 97.81 676 GLY A O 1
ATOM 5055 N N . ASP A 1 677 ? -11.540 35.250 14.079 1.00 97.56 677 ASP A N 1
ATOM 5056 C CA . ASP A 1 677 ? -10.874 36.394 13.463 1.00 97.56 677 ASP A CA 1
ATOM 5057 C C . ASP A 1 677 ? -11.208 37.650 14.282 1.00 97.56 677 ASP A C 1
ATOM 5059 O O . ASP A 1 677 ? -12.343 37.830 14.727 1.00 97.56 677 ASP A O 1
ATOM 5063 N N . ALA A 1 678 ? -10.202 38.493 14.505 1.00 97.31 678 ALA A N 1
ATOM 5064 C CA . ALA A 1 678 ? -10.366 39.858 14.969 1.00 97.31 678 ALA A CA 1
ATOM 5065 C C . ALA A 1 678 ? -9.852 40.854 13.930 1.00 97.31 678 ALA A C 1
ATOM 5067 O O . ALA A 1 678 ? -8.671 40.805 13.579 1.00 97.31 678 ALA A O 1
ATOM 5068 N N . GLY A 1 679 ? -10.690 41.811 13.534 1.00 95.69 679 GLY A N 1
ATOM 5069 C CA . GLY A 1 679 ? -10.308 42.933 12.676 1.00 95.69 679 GLY A CA 1
ATOM 5070 C C . GLY A 1 679 ? -10.205 44.250 13.445 1.00 95.69 679 GLY A C 1
ATOM 5071 O O . GLY A 1 679 ? -11.063 44.538 14.283 1.00 95.69 679 GLY A O 1
ATOM 5072 N N . ALA A 1 680 ? -9.205 45.079 13.126 1.00 92.50 680 ALA A N 1
ATOM 5073 C CA . ALA A 1 680 ? -9.132 46.455 13.632 1.00 92.50 680 ALA A CA 1
ATOM 5074 C C . ALA A 1 680 ? -10.281 47.305 13.046 1.00 92.50 680 ALA A C 1
ATOM 5076 O O . ALA A 1 680 ? -10.731 47.039 11.935 1.00 92.50 680 ALA A O 1
ATOM 5077 N N . LEU A 1 681 ? -10.714 48.366 13.727 1.00 81.69 681 LEU A N 1
ATOM 5078 C CA . LEU A 1 681 ? -11.619 49.394 13.184 1.00 81.69 681 LEU A CA 1
ATOM 5079 C C . LEU A 1 681 ? -12.949 48.872 12.610 1.00 81.69 681 LEU A C 1
ATOM 5081 O O . LEU A 1 681 ? -13.092 48.644 11.407 1.00 81.69 681 LEU A O 1
ATOM 5085 N N . ALA A 1 682 ? -13.992 48.823 13.433 1.00 79.94 682 ALA A N 1
ATOM 5086 C CA . ALA A 1 682 ? -15.340 48.661 12.898 1.00 79.94 682 ALA A CA 1
ATOM 5087 C C . ALA A 1 682 ? -15.838 49.940 12.200 1.00 79.94 682 ALA A C 1
ATOM 5089 O O . ALA A 1 682 ? -15.673 51.048 12.711 1.00 79.94 682 ALA A O 1
ATOM 5090 N N . ASN A 1 683 ? -16.557 49.799 11.081 1.00 79.50 683 ASN A N 1
ATOM 5091 C CA . ASN A 1 683 ? -17.306 50.920 10.489 1.00 79.50 683 ASN A CA 1
ATOM 5092 C C . ASN A 1 683 ? -18.526 51.333 11.334 1.00 79.50 683 ASN A C 1
ATOM 5094 O O . ASN A 1 683 ? -18.960 52.483 11.278 1.00 79.50 683 ASN A O 1
ATOM 5098 N N . THR A 1 684 ? -19.108 50.388 12.073 1.00 89.56 684 THR A N 1
ATOM 5099 C CA . THR A 1 684 ? -20.345 50.526 12.846 1.00 89.56 684 THR A CA 1
ATOM 5100 C C . THR A 1 684 ? -20.361 49.513 13.989 1.00 89.56 684 THR A C 1
ATOM 5102 O O . THR A 1 684 ? -19.711 48.473 13.909 1.00 89.56 684 THR A O 1
ATOM 5105 N N . THR A 1 685 ? -21.121 49.790 15.052 1.00 95.19 685 THR A N 1
ATOM 5106 C CA . THR A 1 685 ? -21.472 48.752 16.030 1.00 95.19 685 THR A CA 1
ATOM 5107 C C . THR A 1 685 ? -22.589 47.895 15.449 1.00 95.19 685 THR A C 1
ATOM 5109 O O . THR A 1 685 ? -23.648 48.425 15.106 1.00 95.19 685 THR A O 1
ATOM 5112 N N . GLY A 1 686 ? -22.377 46.587 15.345 1.00 93.75 686 GLY A N 1
ATOM 5113 C CA . GLY A 1 686 ? -23.312 45.711 14.652 1.00 93.75 686 GLY A CA 1
ATOM 5114 C C . GLY A 1 686 ? -22.959 44.235 14.758 1.00 93.75 686 GLY A C 1
ATOM 5115 O O . GLY A 1 686 ? -22.145 43.844 15.586 1.00 93.75 686 GLY A O 1
ATOM 5116 N N . THR A 1 687 ? -23.635 43.439 13.929 1.00 92.75 687 THR A N 1
ATOM 5117 C CA . THR A 1 687 ? -23.509 41.970 13.854 1.00 92.75 687 THR A CA 1
ATOM 5118 C C . THR A 1 687 ? -23.414 41.475 12.405 1.00 92.75 687 THR A C 1
ATOM 5120 O O . THR A 1 687 ? -23.874 40.388 12.092 1.00 92.75 687 THR A O 1
ATOM 5123 N N . ASN A 1 688 ? -22.917 42.339 11.511 1.00 90.69 688 ASN A N 1
ATOM 5124 C CA . ASN A 1 688 ? -22.829 42.104 10.064 1.00 90.69 688 ASN A CA 1
ATOM 5125 C C . ASN A 1 688 ? -21.470 42.608 9.530 1.00 90.69 688 ASN A C 1
ATOM 5127 O O . ASN A 1 688 ? -21.425 43.461 8.634 1.00 90.69 688 ASN A O 1
ATOM 5131 N N . ASN A 1 689 ? -20.366 42.187 10.141 1.00 93.38 689 ASN A N 1
ATOM 5132 C CA . ASN A 1 689 ? -19.012 42.495 9.692 1.00 93.38 689 ASN A CA 1
ATOM 5133 C C . ASN A 1 689 ? -18.391 41.360 8.863 1.00 93.38 689 ASN A C 1
ATOM 5135 O O . ASN A 1 689 ? -17.531 41.648 8.036 1.00 93.38 689 ASN A O 1
ATOM 5139 N N . TYR A 1 690 ? -18.828 40.112 9.013 1.00 94.06 690 TYR A N 1
ATOM 5140 C CA . TYR A 1 690 ? -18.281 38.942 8.329 1.00 94.06 690 TYR A CA 1
ATOM 5141 C C . TYR A 1 690 ? -19.323 38.396 7.342 1.00 94.06 690 TYR A C 1
ATOM 5143 O O . TYR A 1 690 ? -20.413 37.972 7.697 1.00 94.06 690 TYR A O 1
ATOM 5151 N N . ASN A 1 691 ? -19.024 38.471 6.043 1.00 88.75 691 ASN A N 1
ATOM 5152 C CA . ASN A 1 691 ? -20.014 38.205 4.988 1.00 88.75 691 ASN A CA 1
ATOM 5153 C C . ASN A 1 691 ? -19.896 36.808 4.372 1.00 88.75 691 ASN A C 1
ATOM 5155 O O . ASN A 1 691 ? -20.764 36.389 3.601 1.00 88.75 691 ASN A O 1
ATOM 5159 N N . TYR A 1 692 ? -18.787 36.116 4.628 1.00 93.56 692 TYR A N 1
ATOM 5160 C CA . TYR A 1 692 ? -18.496 34.831 4.015 1.00 93.56 692 TYR A CA 1
ATOM 5161 C C . TYR A 1 692 ? -17.441 34.077 4.813 1.00 93.56 692 TYR A C 1
ATOM 5163 O O . TYR A 1 692 ? -16.456 34.671 5.238 1.00 93.56 692 TYR A O 1
ATOM 5171 N N . TRP A 1 693 ? -17.626 32.763 4.920 1.00 96.56 693 TRP A N 1
ATOM 5172 C CA . TRP A 1 693 ? -16.663 31.821 5.477 1.00 96.56 693 TRP A CA 1
ATOM 5173 C C . TRP A 1 693 ? -16.561 30.616 4.545 1.00 96.56 693 TRP A C 1
ATOM 5175 O O . TRP A 1 693 ? -17.582 30.091 4.095 1.00 96.56 693 TRP A O 1
ATOM 5185 N N . SER A 1 694 ? -15.347 30.137 4.268 1.00 94.94 694 SER A N 1
ATOM 5186 C CA . SER A 1 694 ? -15.155 28.914 3.488 1.00 94.94 694 SER A CA 1
ATOM 5187 C C . SER A 1 694 ? -13.982 28.064 3.930 1.00 94.94 694 SER A C 1
ATOM 5189 O O . SER A 1 694 ? -12.899 28.559 4.229 1.00 94.94 694 SER A O 1
ATOM 5191 N N . ASN A 1 695 ? -14.206 26.756 3.868 1.00 94.81 695 ASN A N 1
ATOM 5192 C CA . ASN A 1 695 ? -13.184 25.728 3.905 1.00 94.81 695 ASN A CA 1
ATOM 5193 C C . ASN A 1 695 ? -13.732 24.504 3.149 1.00 94.81 695 ASN A C 1
ATOM 5195 O O . ASN A 1 695 ? -14.862 24.088 3.403 1.00 94.81 695 ASN A O 1
ATOM 5199 N N . GLY A 1 696 ? -12.968 23.965 2.196 1.00 88.25 696 GLY A N 1
ATOM 5200 C CA . GLY A 1 696 ? -13.407 22.851 1.346 1.00 88.25 696 GLY A CA 1
ATOM 5201 C C . GLY A 1 696 ? -13.439 21.489 2.046 1.00 88.25 696 GLY A C 1
ATOM 5202 O O . GLY A 1 696 ? -14.022 20.550 1.508 1.00 88.25 696 GLY A O 1
ATOM 5203 N N . ASP A 1 697 ? -12.845 21.383 3.235 1.00 87.88 697 ASP A N 1
ATOM 5204 C CA . ASP A 1 697 ? -12.708 20.122 3.968 1.00 87.88 697 ASP A CA 1
ATOM 5205 C C . ASP A 1 697 ? -13.875 19.849 4.927 1.00 87.88 697 ASP A C 1
ATOM 5207 O O . ASP A 1 697 ? -13.988 18.749 5.473 1.00 87.88 697 ASP A O 1
ATOM 5211 N N . PHE A 1 698 ? -14.763 20.828 5.140 1.00 89.38 698 PHE A N 1
ATOM 5212 C CA . PHE A 1 698 ? -15.917 20.699 6.031 1.00 89.38 698 PHE A CA 1
ATOM 5213 C C . PHE A 1 698 ? -17.214 20.609 5.225 1.00 89.38 698 PHE A C 1
ATOM 5215 O O . PHE A 1 698 ? -17.434 21.366 4.284 1.00 89.38 698 PHE A O 1
ATOM 5222 N N . ALA A 1 699 ? -18.128 19.725 5.638 1.00 76.25 699 ALA A N 1
ATOM 5223 C CA . ALA A 1 699 ? -19.447 19.611 5.003 1.00 76.25 699 ALA A CA 1
ATOM 5224 C C . ALA A 1 699 ? -20.271 20.909 5.116 1.00 76.25 699 ALA A C 1
ATOM 5226 O O . ALA A 1 699 ? -21.085 21.218 4.248 1.00 76.25 699 ALA A O 1
ATOM 5227 N N . ALA A 1 700 ? -20.053 21.654 6.200 1.00 85.19 700 ALA A N 1
ATOM 5228 C CA . ALA A 1 700 ? -20.547 23.002 6.404 1.00 85.19 700 ALA A CA 1
ATOM 5229 C C . ALA A 1 700 ? -19.538 23.772 7.257 1.00 85.19 700 ALA A C 1
ATOM 5231 O O . ALA A 1 700 ? -18.941 23.210 8.180 1.00 85.19 700 ALA A O 1
ATOM 5232 N N . PHE A 1 701 ? -19.388 25.059 6.960 1.00 94.56 701 PHE A N 1
ATOM 5233 C CA . PHE A 1 701 ? -18.630 25.991 7.778 1.00 94.56 701 PHE A CA 1
ATOM 5234 C C . PHE A 1 701 ? -19.547 27.164 8.108 1.00 94.56 701 PHE A C 1
ATOM 5236 O O . PHE A 1 701 ? -20.010 27.875 7.220 1.00 94.56 701 PHE A O 1
ATOM 5243 N N . THR A 1 702 ? -19.941 27.259 9.373 1.00 94.75 702 THR A N 1
ATOM 5244 C CA . THR A 1 702 ? -21.063 28.088 9.815 1.00 94.75 702 THR A CA 1
ATOM 5245 C C . THR A 1 702 ? -20.570 29.159 10.761 1.00 94.75 702 THR A C 1
ATOM 5247 O O . THR A 1 702 ? -19.962 28.845 11.785 1.00 94.75 702 THR A O 1
ATOM 5250 N N . GLU A 1 703 ? -20.865 30.408 10.425 1.00 96.81 703 GLU A N 1
ATOM 5251 C CA . GLU A 1 703 ? -20.666 31.543 11.314 1.00 96.81 703 GLU A CA 1
ATOM 5252 C C . GLU A 1 703 ? -21.528 31.410 12.575 1.00 96.81 703 GLU A C 1
ATOM 5254 O O . GLU A 1 703 ? -22.707 31.051 12.520 1.00 96.81 703 GLU A O 1
ATOM 5259 N N . VAL A 1 704 ? -20.917 31.679 13.724 1.00 96.56 704 VAL A N 1
ATOM 5260 C CA . VAL A 1 704 ? -21.544 31.601 15.049 1.00 96.56 704 VAL A CA 1
ATOM 5261 C C . VAL A 1 704 ? -21.412 32.900 15.844 1.00 96.56 704 VAL A C 1
ATOM 5263 O O . VAL A 1 704 ? -22.226 33.146 16.735 1.00 96.56 704 VAL A O 1
ATOM 5266 N N . ILE A 1 705 ? -20.407 33.726 15.547 1.00 97.69 705 ILE A N 1
ATOM 5267 C CA . ILE A 1 705 ? -20.193 35.051 16.137 1.00 97.69 705 ILE A CA 1
ATOM 5268 C C . ILE A 1 705 ? -19.864 36.015 15.000 1.00 97.69 705 ILE A C 1
ATOM 5270 O O . ILE A 1 705 ? -18.982 35.723 14.201 1.00 97.69 705 ILE A O 1
ATOM 5274 N N . ASP A 1 706 ? -20.546 37.152 14.986 1.00 96.81 706 ASP A N 1
ATOM 5275 C CA . ASP A 1 706 ? -20.227 38.328 14.185 1.00 96.81 706 ASP A CA 1
ATOM 5276 C C . ASP A 1 706 ? -20.640 39.527 15.036 1.00 96.81 706 ASP A C 1
ATOM 5278 O O . ASP A 1 706 ? -21.830 39.739 15.288 1.00 96.81 706 ASP A O 1
ATOM 5282 N N . ASP A 1 707 ? -19.661 40.249 15.573 1.00 96.88 707 ASP A N 1
ATOM 5283 C CA . ASP A 1 707 ? -19.899 41.473 16.322 1.00 96.88 707 ASP A CA 1
ATOM 5284 C C . ASP A 1 707 ? -18.821 42.500 16.009 1.00 96.88 707 ASP A C 1
ATOM 5286 O O . ASP A 1 707 ? -17.640 42.188 15.872 1.00 96.88 707 ASP A O 1
ATOM 5290 N N . SER A 1 708 ? -19.227 43.760 15.967 1.00 96.94 708 SER A N 1
ATOM 5291 C CA . SER A 1 708 ? -18.336 44.890 15.756 1.00 96.94 708 SER A CA 1
ATOM 5292 C C . SER A 1 708 ? -18.688 46.030 16.705 1.00 96.94 708 SER A C 1
ATOM 5294 O O . SER A 1 708 ? -19.831 46.159 17.155 1.00 96.94 708 SER A O 1
ATOM 5296 N N . THR A 1 709 ? -17.715 46.874 17.044 1.00 95.88 709 THR A N 1
ATOM 5297 C CA . THR A 1 709 ? -17.918 48.018 17.939 1.00 95.88 709 THR A CA 1
ATOM 5298 C C . THR A 1 709 ? -17.115 49.240 17.515 1.00 95.88 709 THR A C 1
ATOM 5300 O O . THR A 1 709 ? -15.972 49.112 17.099 1.00 95.88 709 THR A O 1
ATOM 5303 N N . ILE A 1 710 ? -17.692 50.433 17.681 1.00 95.38 710 ILE A N 1
ATOM 5304 C CA . ILE A 1 710 ? -16.997 51.726 17.516 1.00 95.38 710 ILE A CA 1
ATOM 5305 C C . ILE A 1 710 ? -16.500 52.314 18.851 1.00 95.38 710 ILE A C 1
ATOM 5307 O O . ILE A 1 710 ? -16.199 53.502 18.936 1.00 95.38 710 ILE A O 1
ATOM 5311 N N . VAL A 1 711 ? -16.500 51.525 19.930 1.00 94.25 711 VAL A N 1
ATOM 5312 C CA . VAL A 1 711 ? -15.975 51.952 21.237 1.00 94.25 711 VAL A CA 1
ATOM 5313 C C . VAL A 1 711 ? -14.449 52.063 21.167 1.00 94.25 711 VAL A C 1
ATOM 5315 O O . VAL A 1 711 ? -13.805 51.142 20.679 1.00 94.25 711 VAL A O 1
ATOM 5318 N N . GLY A 1 712 ? -13.877 53.159 21.682 1.00 94.88 712 GLY A N 1
ATOM 5319 C CA . GLY A 1 712 ? -12.445 53.462 21.530 1.00 94.88 712 GLY A CA 1
ATOM 5320 C C . GLY A 1 712 ? -12.072 53.606 20.054 1.00 94.88 712 GLY A C 1
ATOM 5321 O O . GLY A 1 712 ? -12.795 54.264 19.304 1.00 94.88 712 GLY A O 1
ATOM 5322 N N . ASN A 1 713 ? -10.982 52.971 19.623 1.00 93.38 713 ASN A N 1
ATOM 5323 C CA . ASN A 1 713 ? -10.643 52.864 18.201 1.00 93.38 713 ASN A CA 1
ATOM 5324 C C . ASN A 1 713 ? -11.586 51.922 17.429 1.00 93.38 713 ASN A C 1
ATOM 5326 O O . ASN A 1 713 ? -11.693 52.033 16.210 1.00 93.38 713 ASN A O 1
ATOM 5330 N N . GLY A 1 714 ? -12.298 51.039 18.129 1.00 92.75 714 GLY A N 1
ATOM 5331 C CA . GLY A 1 714 ? -13.208 50.069 17.542 1.00 92.75 714 GLY A CA 1
ATOM 5332 C C . GLY A 1 714 ? -12.516 48.858 16.918 1.00 92.75 714 GLY A C 1
ATOM 5333 O O . GLY A 1 714 ? -11.339 48.894 16.553 1.00 92.75 714 GLY A O 1
ATOM 5334 N N . GLY A 1 715 ? -13.294 47.793 16.759 1.00 95.56 715 GLY A N 1
ATOM 5335 C CA . GLY A 1 715 ? -12.811 46.473 16.371 1.00 95.56 715 GLY A CA 1
ATOM 5336 C C . GLY A 1 715 ? -13.958 45.486 16.169 1.00 95.56 715 GLY A C 1
ATOM 5337 O O . GLY A 1 715 ? -15.136 45.828 16.346 1.00 95.56 715 GLY A O 1
ATOM 5338 N N . SER A 1 716 ? -13.630 44.276 15.731 1.00 96.94 716 SER A N 1
ATOM 5339 C CA . SER A 1 716 ? -14.606 43.251 15.350 1.00 96.94 716 SER A CA 1
ATOM 5340 C C . SER A 1 716 ? -14.157 41.849 15.746 1.00 96.94 716 SER A C 1
ATOM 5342 O O . SER A 1 716 ? -12.963 41.585 15.819 1.00 96.94 716 SER A O 1
ATOM 5344 N N . ILE A 1 717 ? -15.118 40.962 16.011 1.00 97.44 717 ILE A N 1
ATOM 5345 C CA . ILE A 1 717 ? -14.905 39.531 16.248 1.00 97.44 717 ILE A CA 1
ATOM 5346 C C . ILE A 1 717 ? -15.816 38.744 15.317 1.00 97.44 717 ILE A C 1
ATOM 5348 O O . ILE A 1 717 ? -17.036 38.908 15.356 1.00 97.44 717 ILE A O 1
ATOM 5352 N N . GLY A 1 718 ? -15.218 37.835 14.560 1.00 97.38 718 GLY A N 1
ATOM 5353 C CA . GLY A 1 718 ? -15.899 36.813 13.780 1.00 97.38 718 GLY A CA 1
ATOM 5354 C C . GLY A 1 718 ? -15.493 35.432 14.272 1.00 97.38 718 GLY A C 1
ATOM 5355 O O . GLY A 1 718 ? -14.321 35.202 14.565 1.00 97.38 718 GLY A O 1
ATOM 5356 N N . VAL A 1 719 ? -16.434 34.497 14.385 1.00 98.38 719 VAL A N 1
ATOM 5357 C CA . VAL A 1 719 ? -16.120 33.084 14.639 1.00 98.38 719 VAL A CA 1
ATOM 5358 C C . VAL A 1 719 ? -16.995 32.206 13.766 1.00 98.38 719 VAL A C 1
ATOM 5360 O O . VAL A 1 719 ? -18.218 32.342 13.785 1.00 98.38 719 VAL A O 1
ATOM 5363 N N . ALA A 1 720 ? -16.384 31.244 13.083 1.00 98.12 720 ALA A N 1
ATOM 5364 C CA . ALA A 1 720 ? -17.076 30.182 12.369 1.00 98.12 720 ALA A CA 1
ATOM 5365 C C . ALA A 1 720 ? -16.592 28.804 12.810 1.00 98.12 720 ALA A C 1
ATOM 5367 O O . ALA A 1 720 ? -15.477 28.623 13.308 1.00 98.12 720 ALA A O 1
ATOM 5368 N N . THR A 1 721 ? -17.460 27.811 12.635 1.00 98.19 721 THR A N 1
ATOM 5369 C CA . THR A 1 721 ? -17.176 26.432 13.027 1.00 98.19 721 THR A CA 1
ATOM 5370 C C . THR A 1 721 ? -17.518 25.431 11.940 1.00 98.19 721 THR A C 1
ATOM 5372 O O . THR A 1 721 ? -18.485 25.612 11.199 1.00 98.19 721 THR A O 1
ATOM 5375 N N . GLY A 1 722 ? -16.718 24.373 11.842 1.00 96.31 722 GLY A N 1
ATOM 5376 C CA . GLY A 1 722 ? -16.892 23.281 10.889 1.00 96.31 722 GLY A CA 1
ATOM 5377 C C . GLY A 1 722 ? -16.443 21.961 11.500 1.00 96.31 722 GLY A C 1
ATOM 5378 O O . GLY A 1 722 ? -15.652 21.943 12.440 1.00 96.31 722 GLY A O 1
ATOM 5379 N N . VAL A 1 723 ? -16.971 20.847 11.000 1.00 95.25 723 VAL A N 1
ATOM 5380 C CA . VAL A 1 723 ? -16.617 19.513 11.504 1.00 95.25 723 VAL A CA 1
ATOM 5381 C C . VAL A 1 723 ? -15.687 18.834 10.517 1.00 95.25 723 VAL A C 1
ATOM 5383 O O . VAL A 1 723 ? -16.066 18.605 9.366 1.00 95.25 723 VAL A O 1
ATOM 5386 N N . LEU A 1 724 ? -14.505 18.446 10.992 1.00 87.75 724 LEU A N 1
ATOM 5387 C CA . LEU A 1 724 ? -13.616 17.565 10.252 1.00 87.75 724 LEU A CA 1
ATOM 5388 C C . LEU A 1 724 ? -13.981 16.112 10.577 1.00 87.75 724 LEU A C 1
ATOM 5390 O O . LEU A 1 724 ? -13.665 15.583 11.643 1.00 87.75 724 LEU A O 1
ATOM 5394 N N . THR A 1 725 ? -14.692 15.454 9.663 1.00 81.00 725 THR A N 1
ATOM 5395 C CA . THR A 1 725 ? -15.281 14.127 9.915 1.00 81.00 725 THR A CA 1
ATOM 5396 C C . THR A 1 725 ? -14.244 13.013 10.055 1.00 81.00 725 THR A C 1
ATOM 5398 O O . THR A 1 725 ? -14.512 11.999 10.695 1.00 81.00 725 THR A O 1
ATOM 5401 N N . MET A 1 726 ? -13.056 13.182 9.473 1.00 79.75 726 MET A N 1
ATOM 5402 C CA . MET A 1 726 ? -11.970 12.205 9.518 1.00 79.75 726 MET A CA 1
ATOM 5403 C C . MET A 1 726 ? -10.685 12.877 9.996 1.00 79.75 726 MET A C 1
ATOM 5405 O O . MET A 1 726 ? -10.328 13.930 9.483 1.00 79.75 726 MET A O 1
ATOM 5409 N N . ALA A 1 727 ? -9.996 12.254 10.953 1.00 82.69 727 ALA A N 1
ATOM 5410 C CA . ALA A 1 727 ? -8.701 12.707 11.437 1.00 82.69 727 ALA A CA 1
ATOM 5411 C C . ALA A 1 727 ? -7.727 12.898 10.270 1.00 82.69 727 ALA A C 1
ATOM 5413 O O . ALA A 1 727 ? -7.683 12.075 9.350 1.00 82.69 727 ALA A O 1
ATOM 5414 N N . GLY A 1 728 ? -6.929 13.955 10.325 1.00 82.62 728 GLY A N 1
ATOM 5415 C CA . GLY A 1 728 ? -5.978 14.282 9.274 1.00 82.62 728 GLY A CA 1
ATOM 5416 C C . GLY A 1 728 ? -5.823 15.780 9.088 1.00 82.62 728 GLY A C 1
ATOM 5417 O O . GLY A 1 728 ? -6.249 16.583 9.921 1.00 82.62 728 GLY A O 1
ATOM 5418 N N . SER A 1 729 ? -5.151 16.154 8.004 1.00 90.31 729 SER A N 1
ATOM 5419 C CA . SER A 1 729 ? -4.919 17.556 7.681 1.00 90.31 729 SER A CA 1
ATOM 5420 C C . SER A 1 729 ? -6.179 18.221 7.128 1.00 90.31 729 SER A C 1
ATOM 5422 O O . SER A 1 729 ? -6.889 17.621 6.327 1.00 90.31 729 SER A O 1
ATOM 5424 N N . TYR A 1 730 ? -6.411 19.472 7.519 1.00 91.25 730 TYR A N 1
ATOM 5425 C CA . TYR A 1 730 ? -7.372 20.369 6.879 1.00 91.25 730 TYR A CA 1
ATOM 5426 C C . TYR A 1 730 ? -6.642 21.609 6.362 1.00 91.25 730 TYR A C 1
ATOM 5428 O O . TYR A 1 730 ? -5.652 22.055 6.948 1.00 91.25 730 TYR A O 1
ATOM 5436 N N . SER A 1 731 ? -7.110 22.128 5.237 1.00 93.50 731 SER A N 1
ATOM 5437 C CA . SER A 1 731 ? -6.601 23.298 4.534 1.00 93.50 731 SER A CA 1
ATOM 5438 C C . SER A 1 731 ? -6.962 24.602 5.250 1.00 93.50 731 SER A C 1
ATOM 5440 O O . SER A 1 731 ? -7.682 24.615 6.253 1.00 93.50 731 SER A O 1
ATOM 5442 N N . ASN A 1 732 ? -6.419 25.716 4.755 1.00 96.19 732 ASN A N 1
ATOM 5443 C CA . ASN A 1 732 ? -6.684 27.031 5.327 1.00 96.19 732 ASN A CA 1
ATOM 5444 C C . ASN A 1 732 ? -8.177 27.371 5.248 1.00 96.19 732 ASN A C 1
ATOM 5446 O O . ASN A 1 732 ? -8.812 27.188 4.210 1.00 96.19 732 ASN A O 1
ATOM 5450 N N . SER A 1 733 ? -8.709 27.917 6.338 1.00 97.25 733 SER A N 1
ATOM 5451 C CA . SER A 1 733 ? -10.048 28.511 6.341 1.00 97.25 733 SER A CA 1
ATOM 5452 C C . SER A 1 733 ? -9.934 29.972 5.941 1.00 97.25 733 SER A C 1
ATOM 5454 O O . SER A 1 733 ? -8.972 30.624 6.339 1.00 97.25 733 SER A O 1
ATOM 5456 N N . THR A 1 734 ? -10.893 30.486 5.181 1.00 96.31 734 THR A N 1
ATOM 5457 C CA . THR A 1 734 ? -10.893 31.884 4.733 1.00 96.31 734 THR A CA 1
ATOM 5458 C C . THR A 1 734 ? -12.210 32.571 5.047 1.00 96.31 734 THR A C 1
ATOM 5460 O O . THR A 1 734 ? -13.261 31.923 5.037 1.00 96.31 734 THR A O 1
ATOM 5463 N N . ASP A 1 735 ? -12.157 33.882 5.236 1.00 96.00 735 ASP A N 1
ATOM 5464 C CA . ASP A 1 735 ? -13.315 34.735 5.491 1.00 96.00 735 ASP A CA 1
ATOM 5465 C C . ASP A 1 735 ? -13.235 36.074 4.744 1.00 96.00 735 ASP A C 1
ATOM 5467 O O . ASP A 1 735 ? -12.205 36.418 4.155 1.00 96.00 735 ASP A O 1
ATOM 5471 N N . ILE A 1 736 ? -14.360 36.795 4.699 1.00 95.44 736 ILE A N 1
ATOM 5472 C CA . ILE A 1 736 ? -14.460 38.116 4.068 1.00 95.44 736 ILE A CA 1
ATOM 5473 C C . ILE A 1 736 ? -15.125 39.111 5.020 1.00 95.44 736 ILE A C 1
ATOM 5475 O O . ILE A 1 736 ? -16.314 38.996 5.325 1.00 95.44 736 ILE A O 1
ATOM 5479 N N . HIS A 1 737 ? -14.379 40.149 5.391 1.00 93.81 737 HIS A N 1
ATOM 5480 C CA . HIS A 1 737 ? -14.842 41.302 6.157 1.00 93.81 737 HIS A CA 1
ATOM 5481 C C . HIS A 1 737 ? -15.617 42.294 5.282 1.00 93.81 737 HIS A C 1
ATOM 5483 O O . HIS A 1 737 ? -15.343 42.480 4.094 1.00 93.81 737 HIS A O 1
ATOM 5489 N N . ALA A 1 738 ? -16.555 43.013 5.892 1.00 90.75 738 ALA A N 1
ATOM 5490 C CA . ALA A 1 738 ? -17.284 44.119 5.280 1.00 90.75 738 ALA A CA 1
ATOM 5491 C C . ALA A 1 738 ? -16.398 45.359 5.060 1.00 90.75 738 ALA A C 1
ATOM 5493 O O . ALA A 1 738 ? -16.709 46.202 4.216 1.00 90.75 738 ALA A O 1
ATOM 5494 N N . VAL A 1 739 ? -15.304 45.479 5.818 1.00 88.44 739 VAL A N 1
ATOM 5495 C CA . VAL A 1 739 ? -14.387 46.624 5.812 1.00 88.44 739 VAL A CA 1
ATOM 5496 C C . VAL A 1 739 ? -12.951 46.125 5.724 1.00 88.44 739 VAL A C 1
ATOM 5498 O O . VAL A 1 739 ? -12.593 45.130 6.342 1.00 88.44 739 VAL A O 1
ATOM 5501 N N . ALA A 1 740 ? -12.120 46.823 4.949 1.00 92.69 740 ALA A N 1
ATOM 5502 C CA . ALA A 1 740 ? -10.708 46.489 4.849 1.00 92.69 740 ALA A CA 1
ATOM 5503 C C . ALA A 1 740 ? -9.976 46.813 6.158 1.00 92.69 740 ALA A C 1
ATOM 5505 O O . ALA A 1 740 ? -10.010 47.957 6.615 1.00 92.69 740 ALA A O 1
ATOM 5506 N N . THR A 1 741 ? -9.287 45.830 6.732 1.00 93.94 741 THR A N 1
ATOM 5507 C CA . THR A 1 741 ? -8.614 45.967 8.023 1.00 93.94 741 THR A CA 1
ATOM 5508 C C . THR A 1 741 ? -7.427 45.015 8.189 1.00 93.94 741 THR A C 1
ATOM 5510 O O . THR A 1 741 ? -7.251 44.080 7.405 1.00 93.94 741 THR A O 1
ATOM 5513 N N . LYS A 1 742 ? -6.594 45.290 9.200 1.00 95.44 742 LYS A N 1
ATOM 5514 C CA . LYS A 1 742 ? -5.576 44.366 9.710 1.00 95.44 742 LYS A CA 1
ATOM 5515 C C . LYS A 1 742 ? -6.223 43.378 10.671 1.00 95.44 742 LYS A C 1
ATOM 5517 O O . LYS A 1 742 ? -7.158 43.747 11.383 1.00 95.44 742 LYS A O 1
ATOM 5522 N N . LYS A 1 743 ? -5.708 42.149 10.708 1.00 95.25 743 LYS A N 1
ATOM 5523 C CA . LYS A 1 743 ? -6.413 41.029 11.342 1.00 95.25 743 LYS A CA 1
ATOM 5524 C C . LYS A 1 743 ? -5.511 40.197 12.243 1.00 95.25 743 LYS A C 1
ATOM 5526 O O . LYS A 1 743 ? -4.297 40.107 12.042 1.00 95.25 743 LYS A O 1
ATOM 5531 N N . SER A 1 744 ? -6.120 39.545 13.222 1.00 97.12 744 SER A N 1
ATOM 5532 C CA . SER A 1 744 ? -5.507 38.484 14.015 1.00 97.12 744 SER A CA 1
ATOM 5533 C C . SER A 1 744 ? -6.456 37.299 14.087 1.00 97.12 744 SER A C 1
ATOM 5535 O O . SER A 1 744 ? -7.603 37.456 14.493 1.00 97.12 744 SER A O 1
ATOM 5537 N N . LEU A 1 745 ? -5.971 36.116 13.717 1.00 96.81 745 LEU A N 1
ATOM 5538 C CA . LEU A 1 745 ? -6.801 34.925 13.605 1.00 96.81 745 LEU A CA 1
ATOM 5539 C C . LEU A 1 745 ? -6.279 33.781 14.468 1.00 96.81 745 LEU A C 1
ATOM 5541 O O . LEU A 1 745 ? -5.087 33.686 14.775 1.00 96.81 745 LEU A O 1
ATOM 5545 N N . VAL A 1 746 ? -7.189 32.884 14.837 1.00 97.50 746 VAL A N 1
ATOM 5546 C CA . VAL A 1 746 ? -6.887 31.650 15.556 1.00 97.50 746 VAL A CA 1
ATOM 5547 C C . VAL A 1 746 ? -7.771 30.505 15.064 1.00 97.50 746 VAL A C 1
ATOM 5549 O O . VAL A 1 746 ? -8.986 30.643 14.979 1.00 97.50 746 VAL A O 1
ATOM 5552 N N . GLY A 1 747 ? -7.173 29.352 14.786 1.00 97.69 747 GLY A N 1
ATOM 5553 C CA . GLY A 1 747 ? -7.864 28.092 14.528 1.00 97.69 747 GLY A CA 1
ATOM 5554 C C . GLY A 1 747 ? -7.666 27.129 15.697 1.00 97.69 747 GLY A C 1
ATOM 5555 O O . GLY A 1 747 ? -6.534 26.908 16.122 1.00 97.69 747 GLY A O 1
ATOM 5556 N N . ILE A 1 748 ? -8.743 26.547 16.223 1.00 98.25 748 ILE A N 1
ATOM 5557 C CA . ILE A 1 748 ? -8.733 25.621 17.364 1.00 98.25 748 ILE A CA 1
ATOM 5558 C C . ILE A 1 748 ? -9.490 24.345 16.980 1.00 98.25 748 ILE A C 1
ATOM 5560 O O . ILE A 1 748 ? -10.663 24.414 16.629 1.00 98.25 748 ILE A O 1
ATOM 5564 N N . ALA A 1 749 ? -8.852 23.178 17.087 1.00 97.44 749 ALA A N 1
ATOM 5565 C CA . ALA A 1 749 ? -9.505 21.884 16.855 1.00 97.44 749 ALA A CA 1
ATOM 5566 C C . ALA A 1 749 ? -9.924 21.243 18.184 1.00 97.44 749 ALA A C 1
ATOM 5568 O O . ALA A 1 749 ? -9.064 20.828 18.965 1.00 97.44 749 ALA A O 1
ATOM 5569 N N . ILE A 1 750 ? -11.230 21.207 18.463 1.00 97.50 750 ILE A N 1
ATOM 5570 C CA . ILE A 1 750 ? -11.818 20.658 19.691 1.00 97.50 750 ILE A CA 1
ATOM 5571 C C . ILE A 1 750 ? -12.085 19.162 19.515 1.00 97.50 750 ILE A C 1
ATOM 5573 O O . ILE A 1 750 ? -12.860 18.762 18.646 1.00 97.50 750 ILE A O 1
ATOM 5577 N N . ARG A 1 751 ? -11.504 18.358 20.410 1.00 92.31 751 ARG A N 1
ATOM 5578 C CA . ARG A 1 751 ? -11.602 16.897 20.398 1.00 92.31 751 ARG A CA 1
ATOM 5579 C C . ARG A 1 751 ? -12.967 16.416 20.879 1.00 92.31 751 ARG A C 1
ATOM 5581 O O . ARG A 1 751 ? -13.411 16.902 21.926 1.00 92.31 751 ARG A O 1
ATOM 5588 N N . PRO A 1 752 ? -13.587 15.417 20.227 1.00 87.69 752 PRO A N 1
ATOM 5589 C CA . PRO A 1 752 ? -14.796 14.779 20.737 1.00 87.69 752 PRO A CA 1
ATOM 5590 C C . PRO A 1 752 ? -14.538 13.989 22.035 1.00 87.69 752 PRO A C 1
ATOM 5592 O O . PRO A 1 752 ? -13.390 13.713 22.396 1.00 87.69 752 PRO A O 1
ATOM 5595 N N . LEU A 1 753 ? -15.631 13.665 22.737 1.00 78.56 753 LEU A N 1
ATOM 5596 C CA . LEU A 1 753 ? -15.664 12.913 24.003 1.00 78.56 753 LEU A CA 1
ATOM 5597 C C . LEU A 1 753 ? -14.969 11.551 23.958 1.00 78.56 753 LEU A C 1
ATOM 5599 O O . LEU A 1 753 ? -15.162 10.816 22.960 1.00 78.56 753 LEU A O 1
#

pLDDT: mean 89.09, std 17.67, range [23.03, 98.94]

Foldseek 3Di:
DDDDDDDDDDDDDDDDDDDDDDDDDDDDDDDDDDDDDDDDDDDDDPDPPPQDAQWDWALPLPLFPHIAIDGVNAGFAFPEFEAPVLQLCFEPQFNADLVLSLVLLLVCLLLLGQEYEYEDFQCQQPQDPPDGDCVVVLSVVVSCLVSNHAYAYEYAYQAAQQFFAFSYDQPGPRQFTSHHLQQKDDPGRHPQDLPIDYPAAAPVVQGSGHGALVTPVSLVRLLVSLLVVLQVLLVSCVVRVVSLRYAEYEQHHQHANGVPGFLQSRQVSSQSSLVSQCVHSHHHAYEYEHEQPDPHQVRVQVNQVVQCVPVHGSHQAYEYQDADPFLVCQLCSFDDDDSHAAENEEYALVLVLLSQLSNLLNVHGYYYPHCERDPPSHQWYDPHRSDIDGPDPCSVLSSLSSLLCQQQVRQSRRYHDQEQKHKWLSRQQDQDWDFGYLQRKIKGDPHSRKIKMWGDPDLFKIKITIAAKTKIWFDLQQAWPFKFWAGQDPVRDTDGPGGFDADSTMGIAHHSIMMMTTGNGGGPDPNDQFAAKDWQAKFDKWKALFKTFTFDGPPDDAQWKKKKKKKAQLFDKDFPFFQPWDKDWPPPAFDWEDDHLDLQIIGIIIIMTGDHPRGGTTMIGNRHQMMMMMMIIIPQFDRDDDQFDDKFKDWFHFWFFKDKTFKDFFPGFFWKKKKKKKWGADPAFDQPFWDDKDFPQFPDKAKRGWGWDPRGSIMIMTMIIGTRRDTTIGGMMMTGTPGTGIMMMMITTGHGD